Protein AF-A0A931WPI4-F1 (afdb_monomer_lite)

Radius of gyration: 21.35 Å; chains: 1; bounding box: 65×55×51 Å

Foldseek 3Di:
DDDDDDPPDDPVNVLVVLLVVLCVCLPPVQLLLLLVLLCLVLVLLVVLCVVVQNAAAEAEEQDLLCQLSPVSVLLLCCQQPVNVVCCCVRHVDPQAEDDDPAPLCVVVPDDDPPPDDHNYYYDYWHLPLQDDDPDPCSPQQSLLQNLLRLQLVCLQAPNALVPRDDLSVLLQLLLCCAWQVNNVNSVCSSHRGYDDQLRAHEYEYEAEAQVSVCSNVVSCVVVVQAEDDDSRGNYYAQYEYEQQCPNYDPVSVVVVVSVVPDPRNSYRGGNHSSLFLFFCLQSQKAKEFAVLLQVLCVVVCLVVPGGRTSIGIHGQFPVCNVLSSVLNVLSSVLSSCSSNVPPPCSVVSSVVSSVSSSVVCRRDWFAWDDCVRCVNRTDPPQQWDTWTQDSRRHIYTYGDNVSSNVSSCVSSVVD

Secondary structure (DSSP, 8-state):
----------HHHHHHHHHHHHHHHT-HHHHHHHHHHHHHHHHHHHHHHHTTTTPPEEEEE-SGGGHHHHHHHHHHHHH-HHHHHHHHHHH--S--EE--S-GGGGGG-----TTPPPSEEEEE--TT-----SSTTHHHHHHHHHHHHHHHHHHHHHS-GGG---HHHHHHHHHHHHTS--HHHHHHHHHPPPPPTT--EEEEEEESSSHHHHHHHHHHHHTTPPBSSSTT-SEEEEEEEGGGGTT--HHHHHHHHHTTSSSS--EEE-S--SSTTSHHHHHSSEEEEEHHHHHHHHHTTTTSSS----EEEEPPPTTTHHHHHHHHHHHHHHHHHHHTT--TTHHHHHHHHHHHHHHTTTTS--SSB-HHHHTTSS-TT--EEEEEE-TT-EEEEEE-HHHHHHHHHHHHTT-

pLDDT: mean 86.87, std 12.11, range [29.06, 97.75]

Sequence (415 aa):
MGHEFRNDISMEQVDREISEYLERDFSSENLGAYADACRKTAWKIVEMISDRGGEPVTVLLPSRGAVPFIIGAIKAIKEDPGINSFVKEAFGTDNLVELPPLACFDTFREQKAQGQKPLVRILILPFTADASFPDKKNREIVDGMRQFMTRVAVEMLFKPPNKRTGKEFRLYLDFLKEVEGRKGLADFYERFQPVKRGEPVLFIDTVVSGRASHTILSEFERLGVDLGYEPFNQMVPLLIVDDNGRRLKDIFRKYVDVYTHTDTESVIKMPKIISEDRGAALLGVCAVIYENLIVNAIENRVCGDVAPCFGTWHDVPRSESGVYSSLFNKFINLVGMKISGRVEGFEQERTNFLRELKSYDVLTPNANMTLSEVEEFFKVGMPFKSARETGSHIVQIRFTDEGAHKTVEKICRNV

Structure (mmCIF, N/CA/C/O backbone):
data_AF-A0A931WPI4-F1
#
_entry.id   AF-A0A931WPI4-F1
#
loop_
_atom_site.group_PDB
_atom_site.id
_atom_site.type_symbol
_atom_site.label_atom_id
_atom_site.label_alt_id
_atom_site.label_comp_id
_atom_site.label_asym_id
_atom_site.label_entity_id
_atom_site.label_seq_id
_atom_site.pdbx_PDB_ins_code
_atom_site.Cartn_x
_atom_site.Cartn_y
_atom_site.Cartn_z
_atom_site.occupancy
_atom_site.B_iso_or_equiv
_atom_site.auth_seq_id
_atom_site.auth_comp_id
_atom_site.auth_asym_id
_atom_site.auth_atom_id
_atom_site.pdbx_PDB_model_num
ATOM 1 N N . MET A 1 1 ? 38.351 -27.272 2.904 1.00 33.06 1 MET A N 1
ATOM 2 C CA . MET A 1 1 ? 37.904 -27.524 4.288 1.00 33.06 1 MET A CA 1
ATOM 3 C C . MET A 1 1 ? 36.495 -26.990 4.393 1.00 33.06 1 MET A C 1
ATOM 5 O O . MET A 1 1 ? 36.306 -25.788 4.261 1.00 33.06 1 MET A O 1
ATOM 9 N N . GLY A 1 2 ? 35.529 -27.906 4.419 1.00 31.11 2 GLY A N 1
ATOM 10 C CA . GLY A 1 2 ? 34.108 -27.597 4.348 1.00 31.11 2 GLY A CA 1
ATOM 11 C C . GLY A 1 2 ? 33.597 -27.014 5.657 1.00 31.11 2 GLY A C 1
ATOM 12 O O . GLY A 1 2 ? 33.923 -27.515 6.729 1.00 31.11 2 GLY A O 1
ATOM 13 N N . HIS A 1 3 ? 32.787 -25.969 5.543 1.00 29.06 3 HIS A N 1
ATOM 14 C CA . HIS A 1 3 ? 31.838 -25.600 6.579 1.00 29.06 3 HIS A CA 1
ATOM 15 C C . HIS A 1 3 ? 30.497 -26.237 6.216 1.00 29.06 3 HIS A C 1
ATOM 17 O O . HIS A 1 3 ? 29.719 -25.680 5.445 1.00 29.06 3 HIS A O 1
ATOM 23 N N . GLU A 1 4 ? 30.258 -27.430 6.753 1.00 33.34 4 GLU A N 1
ATOM 24 C CA . GLU A 1 4 ? 28.905 -27.922 6.988 1.00 33.34 4 GLU A CA 1
ATOM 25 C C . GLU A 1 4 ? 28.341 -27.157 8.187 1.00 33.34 4 GLU A C 1
ATOM 27 O O . GLU A 1 4 ? 28.776 -27.332 9.320 1.00 33.34 4 GLU A O 1
ATOM 32 N N . PHE A 1 5 ? 27.377 -26.284 7.922 1.00 37.00 5 PHE A N 1
ATOM 33 C CA . PHE A 1 5 ? 26.371 -25.891 8.898 1.00 37.00 5 PHE A CA 1
ATOM 34 C C . PHE A 1 5 ? 25.022 -26.186 8.252 1.00 37.00 5 PHE A C 1
ATOM 36 O O . PHE A 1 5 ? 24.498 -25.387 7.477 1.00 37.00 5 PHE A O 1
ATOM 43 N N . ARG A 1 6 ? 24.474 -27.366 8.535 1.00 36.75 6 ARG A N 1
ATOM 44 C CA . ARG A 1 6 ? 23.038 -27.612 8.422 1.00 36.75 6 ARG A CA 1
ATOM 45 C C . ARG A 1 6 ? 22.542 -27.899 9.828 1.00 36.75 6 ARG A C 1
ATOM 47 O O . ARG A 1 6 ? 22.894 -28.909 10.421 1.00 36.75 6 ARG A O 1
ATOM 54 N N . ASN A 1 7 ? 21.800 -26.939 10.368 1.00 44.44 7 ASN A N 1
ATOM 55 C CA . ASN A 1 7 ? 21.002 -27.137 11.564 1.00 44.44 7 ASN A CA 1
ATOM 56 C C . ASN A 1 7 ? 19.859 -28.088 11.191 1.00 44.44 7 ASN A C 1
ATOM 58 O O . ASN A 1 7 ? 18.949 -27.685 10.467 1.00 44.44 7 ASN A O 1
ATOM 62 N N . ASP A 1 8 ? 19.918 -29.325 11.676 1.00 44.12 8 ASP A N 1
ATOM 63 C CA . ASP A 1 8 ? 18.777 -30.239 11.708 1.00 44.12 8 ASP A CA 1
ATOM 64 C C . ASP A 1 8 ? 17.802 -29.751 12.790 1.00 44.12 8 ASP A C 1
ATOM 66 O O . ASP A 1 8 ? 17.827 -30.205 13.933 1.00 44.12 8 ASP A O 1
ATOM 70 N N . ILE A 1 9 ? 16.979 -28.756 12.452 1.00 53.94 9 ILE A N 1
ATOM 71 C CA . ILE A 1 9 ? 15.830 -28.372 13.279 1.00 53.94 9 ILE A CA 1
ATOM 72 C C . ILE A 1 9 ? 14.736 -29.404 13.006 1.00 53.94 9 ILE A C 1
ATOM 74 O O . ILE A 1 9 ? 14.373 -29.631 11.850 1.00 53.94 9 ILE A O 1
ATOM 78 N N . SER A 1 10 ? 14.226 -30.064 14.048 1.00 70.12 10 SER A N 1
ATOM 79 C CA . SER A 1 10 ? 13.160 -31.051 13.861 1.00 70.12 10 SER A CA 1
ATOM 80 C C . SER A 1 10 ? 11.851 -30.361 13.455 1.00 70.12 10 SER A C 1
ATOM 82 O O . SER A 1 10 ? 11.558 -29.251 13.898 1.00 70.12 10 SER A O 1
ATOM 84 N N . MET A 1 11 ? 11.026 -31.026 12.640 1.00 61.97 11 MET A N 1
ATOM 85 C CA . MET A 1 11 ? 9.695 -30.523 12.257 1.00 61.97 11 MET A CA 1
ATOM 86 C C . MET A 1 11 ? 8.838 -30.146 13.477 1.00 61.97 11 MET A C 1
ATOM 88 O O . MET A 1 11 ? 8.129 -29.148 13.445 1.00 61.97 11 MET A O 1
ATOM 92 N N . GLU A 1 12 ? 8.971 -30.879 14.586 1.00 67.44 12 GLU A N 1
ATOM 93 C CA . GLU A 1 12 ? 8.285 -30.577 15.850 1.00 67.44 12 GLU A CA 1
ATOM 94 C C . GLU A 1 12 ? 8.746 -29.261 16.499 1.00 67.44 12 GLU A C 1
ATOM 96 O O . GLU A 1 12 ? 7.947 -28.579 17.145 1.00 67.44 12 GLU A O 1
ATOM 101 N N . GLN A 1 13 ? 10.022 -28.891 16.346 1.00 60.59 13 GLN A N 1
ATOM 102 C CA . GLN A 1 13 ? 10.547 -27.611 16.829 1.00 60.59 13 GLN A CA 1
ATOM 103 C C . GLN A 1 13 ? 10.019 -26.452 15.982 1.00 60.59 13 GLN A C 1
ATOM 105 O O . GLN A 1 13 ? 9.533 -25.476 16.549 1.00 60.59 13 GLN A O 1
ATOM 110 N N . VAL A 1 14 ? 10.009 -26.596 14.652 1.00 60.69 14 VAL A N 1
ATOM 111 C CA . VAL A 1 14 ? 9.421 -25.602 13.733 1.00 60.69 14 VAL A CA 1
ATOM 112 C C . VAL A 1 14 ? 7.929 -25.409 14.024 1.00 60.69 14 VAL A C 1
ATOM 114 O O . VAL A 1 14 ? 7.453 -24.283 14.145 1.00 60.69 14 VAL A O 1
ATOM 117 N N . ASP A 1 15 ? 7.191 -26.503 14.224 1.00 68.12 15 ASP A N 1
ATOM 118 C CA . ASP A 1 15 ? 5.764 -26.463 14.546 1.00 68.12 15 ASP A CA 1
ATOM 119 C C . ASP A 1 15 ? 5.463 -25.765 15.875 1.00 68.12 15 ASP A C 1
ATOM 121 O O . ASP A 1 15 ? 4.451 -25.061 15.998 1.00 68.12 15 ASP A O 1
ATOM 125 N N . ARG A 1 16 ? 6.316 -25.972 16.884 1.00 72.50 16 ARG A N 1
ATOM 126 C CA . ARG A 1 16 ? 6.197 -25.311 18.185 1.00 72.50 16 ARG A CA 1
ATOM 127 C C . ARG A 1 16 ? 6.506 -23.822 18.070 1.00 72.50 16 ARG A C 1
ATOM 129 O O . ARG A 1 16 ? 5.710 -23.020 18.548 1.00 72.50 16 ARG A O 1
ATOM 136 N N . GLU A 1 17 ? 7.585 -23.459 17.382 1.00 66.81 17 GLU A N 1
ATOM 137 C CA . GLU A 1 17 ? 7.974 -22.064 17.155 1.00 66.81 17 GLU A CA 1
ATOM 138 C C . GLU A 1 17 ? 6.900 -21.287 16.384 1.00 66.81 17 GLU A C 1
ATOM 140 O O . GLU A 1 17 ? 6.561 -20.170 16.774 1.00 66.81 17 GLU A O 1
ATOM 145 N N . ILE A 1 18 ? 6.298 -21.887 15.350 1.00 69.50 18 ILE A N 1
ATOM 146 C CA . ILE A 1 18 ? 5.167 -21.292 14.620 1.00 69.50 18 ILE A CA 1
ATOM 147 C C . ILE A 1 18 ? 3.965 -21.097 15.551 1.00 69.50 18 ILE A C 1
ATOM 149 O O . ILE A 1 18 ? 3.315 -20.056 15.505 1.00 69.50 18 ILE A O 1
ATOM 153 N N . SER A 1 19 ? 3.668 -22.067 16.417 1.00 76.00 19 SER A N 1
ATOM 154 C CA . SER A 1 19 ? 2.508 -21.987 17.316 1.00 76.00 19 SER A CA 1
ATOM 155 C C . SER A 1 19 ? 2.692 -20.908 18.391 1.00 76.00 19 SER A C 1
ATOM 157 O O . SER A 1 19 ? 1.798 -20.094 18.605 1.00 76.00 19 SER A O 1
ATOM 159 N N . GLU A 1 20 ? 3.868 -20.845 19.018 1.00 80.75 20 GLU A N 1
ATOM 160 C CA . GLU A 1 20 ? 4.215 -19.802 19.993 1.00 80.75 20 GLU A CA 1
ATOM 161 C C . GLU A 1 20 ? 4.236 -18.409 19.350 1.00 80.75 20 GLU A C 1
ATOM 163 O O . GLU A 1 20 ? 3.762 -17.432 19.934 1.00 80.75 20 GLU A O 1
ATOM 168 N N . TYR A 1 21 ? 4.747 -18.321 18.121 1.00 81.44 21 TYR A N 1
ATOM 169 C CA . TYR A 1 21 ? 4.738 -17.104 17.321 1.00 81.44 21 TYR A CA 1
ATOM 170 C C . TYR A 1 21 ? 3.313 -16.600 17.048 1.00 81.44 21 TYR A C 1
ATOM 172 O O . TYR A 1 21 ? 3.022 -15.423 17.277 1.00 81.44 21 TYR A O 1
ATOM 180 N N . LEU A 1 22 ? 2.433 -17.481 16.567 1.00 85.31 22 LEU A N 1
ATOM 181 C CA . LEU A 1 22 ? 1.060 -17.140 16.207 1.00 85.31 22 LEU A CA 1
ATOM 182 C C . LEU A 1 22 ? 0.250 -16.683 17.423 1.00 85.31 22 LEU A C 1
ATOM 184 O O . LEU A 1 22 ? -0.416 -15.655 17.346 1.00 85.31 22 LEU A O 1
ATOM 188 N N . GLU A 1 23 ? 0.353 -17.383 18.552 1.00 88.06 23 GLU A N 1
ATOM 189 C CA . GLU A 1 23 ? -0.340 -16.989 19.787 1.00 88.06 23 GLU A CA 1
ATOM 190 C C . GLU A 1 23 ? 0.133 -15.626 20.311 1.00 88.06 23 GLU A C 1
ATOM 192 O O . GLU A 1 23 ? -0.671 -14.824 20.790 1.00 88.06 23 GLU A O 1
ATOM 197 N N . ARG A 1 24 ? 1.430 -15.320 20.180 1.00 89.50 24 ARG A N 1
ATOM 198 C CA . ARG A 1 24 ? 1.978 -14.019 20.578 1.00 89.50 24 ARG A CA 1
ATOM 199 C C . ARG A 1 24 ? 1.498 -12.892 19.667 1.00 89.50 24 ARG A C 1
ATOM 201 O O . ARG A 1 24 ? 1.037 -11.863 20.153 1.00 89.50 24 ARG A O 1
ATOM 208 N N . ASP A 1 25 ? 1.650 -13.046 18.354 1.00 88.62 25 ASP A N 1
ATOM 209 C CA . ASP A 1 25 ? 1.377 -11.964 17.404 1.00 88.62 25 ASP A CA 1
ATOM 210 C C . ASP A 1 25 ? -0.132 -11.741 17.208 1.00 88.62 25 ASP A C 1
ATOM 212 O O . ASP A 1 25 ? -0.559 -10.607 17.001 1.00 88.62 25 ASP A O 1
ATOM 216 N N . PHE A 1 26 ? -0.958 -12.780 17.341 1.00 92.31 26 PHE A N 1
ATOM 217 C CA . PHE A 1 26 ? -2.418 -12.671 17.304 1.00 92.31 26 PHE A CA 1
ATOM 218 C C . PHE A 1 26 ? -3.047 -12.620 18.698 1.00 92.31 26 PHE A C 1
ATOM 220 O O . PHE A 1 26 ? -4.232 -12.910 18.827 1.00 92.31 26 PHE A O 1
ATOM 227 N N . SER A 1 27 ? -2.310 -12.238 19.745 1.00 93.81 27 SER A N 1
ATOM 228 C CA . SER A 1 27 ? -2.879 -12.164 21.094 1.00 93.81 27 SER A CA 1
ATOM 229 C C . SER A 1 27 ? -4.121 -11.262 21.149 1.00 93.81 27 SER A C 1
ATOM 231 O O . SER A 1 27 ? -4.315 -10.355 20.329 1.00 93.81 27 SER A O 1
ATOM 233 N N . SER A 1 28 ? -4.977 -11.490 22.149 1.00 93.94 28 SER A N 1
ATOM 234 C CA . SER A 1 28 ? -6.163 -10.654 22.378 1.00 93.94 28 SER A CA 1
ATOM 235 C C . SER A 1 28 ? -5.791 -9.173 22.536 1.00 93.94 28 SER A C 1
ATOM 237 O O . SER A 1 28 ? -6.522 -8.312 22.036 1.00 93.94 28 SER A O 1
ATOM 239 N N . GLU A 1 29 ? -4.651 -8.873 23.179 1.00 94.62 29 GLU A N 1
ATOM 240 C CA . GLU A 1 29 ? -4.154 -7.500 23.313 1.00 94.62 29 GLU A CA 1
ATOM 241 C C . GLU A 1 29 ? -3.696 -6.926 21.974 1.00 94.62 29 GLU A C 1
ATOM 243 O O . GLU A 1 29 ? -4.056 -5.796 21.648 1.00 94.62 29 GLU A O 1
ATOM 248 N N . ASN A 1 30 ? -2.938 -7.683 21.173 1.00 95.00 30 ASN A N 1
ATOM 249 C CA . ASN A 1 30 ? -2.419 -7.155 19.916 1.00 95.00 30 ASN A CA 1
ATOM 250 C C . ASN A 1 30 ? -3.528 -6.950 18.870 1.00 95.00 30 ASN A C 1
ATOM 252 O O . ASN A 1 30 ? -3.540 -5.932 18.181 1.00 95.00 30 ASN A O 1
ATOM 256 N N . LEU A 1 31 ? -4.518 -7.850 18.807 1.00 95.38 31 LEU A N 1
ATOM 257 C CA . LEU A 1 31 ? -5.732 -7.642 18.005 1.00 95.38 31 LEU A CA 1
ATOM 258 C C . LEU A 1 31 ? -6.561 -6.449 18.511 1.00 95.38 31 LEU A C 1
ATOM 260 O O . LEU A 1 31 ? -7.164 -5.741 17.705 1.00 95.38 31 LEU A O 1
ATOM 264 N N . GLY A 1 32 ? -6.562 -6.193 19.824 1.00 96.31 32 GLY A N 1
ATOM 265 C CA . GLY A 1 32 ? -7.134 -4.978 20.408 1.00 96.31 32 GLY A CA 1
ATOM 266 C C . GLY A 1 32 ? -6.420 -3.712 19.927 1.00 96.31 32 GLY A C 1
ATOM 267 O O . GLY A 1 32 ? -7.066 -2.814 19.397 1.00 96.31 32 GLY A O 1
ATOM 268 N N . ALA A 1 33 ? -5.087 -3.680 20.002 1.00 96.38 33 ALA A N 1
ATOM 269 C CA . ALA A 1 33 ? -4.287 -2.558 19.508 1.00 96.38 33 ALA A CA 1
ATOM 270 C C . ALA A 1 33 ? -4.459 -2.334 17.994 1.00 96.38 33 ALA A C 1
ATOM 272 O O . ALA A 1 33 ? -4.500 -1.195 17.530 1.00 96.38 33 ALA A O 1
ATOM 273 N N . TYR A 1 34 ? -4.606 -3.414 17.219 1.00 96.50 34 TYR A N 1
ATOM 274 C CA . TYR A 1 34 ? -4.907 -3.346 15.788 1.00 96.50 34 TYR A CA 1
ATOM 275 C C . TYR A 1 34 ? -6.276 -2.702 15.525 1.00 96.50 34 TYR A C 1
ATOM 277 O O . TYR A 1 34 ? -6.397 -1.827 14.666 1.00 96.50 34 TYR A O 1
ATOM 285 N N . ALA A 1 35 ? -7.305 -3.095 16.281 1.00 96.81 35 ALA A N 1
ATOM 286 C CA . ALA A 1 35 ? -8.634 -2.493 16.207 1.00 96.81 35 ALA A CA 1
ATOM 287 C C . ALA A 1 35 ? -8.627 -1.010 16.607 1.00 96.81 35 ALA A C 1
ATOM 289 O O . ALA A 1 35 ? -9.249 -0.195 15.926 1.00 96.81 35 ALA A O 1
ATOM 290 N N . ASP A 1 36 ? -7.880 -0.640 17.646 1.00 96.50 36 ASP A N 1
ATOM 291 C CA . ASP A 1 36 ? -7.727 0.758 18.058 1.00 96.50 36 ASP A CA 1
ATOM 292 C C . ASP A 1 36 ? -7.041 1.598 16.979 1.00 96.50 36 ASP A C 1
ATOM 294 O O . ASP A 1 36 ? -7.493 2.701 16.677 1.00 96.50 36 ASP A O 1
ATOM 298 N N . ALA A 1 37 ? -6.009 1.069 16.321 1.00 96.75 37 ALA A N 1
ATOM 299 C CA . ALA A 1 37 ? -5.386 1.740 15.184 1.00 96.75 37 ALA A CA 1
ATOM 300 C C . ALA A 1 37 ? -6.359 1.939 14.010 1.00 96.75 37 ALA A C 1
ATOM 302 O O . ALA A 1 37 ? -6.355 2.995 13.373 1.00 96.75 37 ALA A O 1
ATOM 303 N N . CYS A 1 38 ? -7.240 0.967 13.755 1.00 97.19 38 CYS A N 1
ATOM 304 C CA . CYS A 1 38 ? -8.310 1.105 12.768 1.00 97.19 38 CYS A CA 1
ATOM 305 C C . CYS A 1 38 ? -9.311 2.205 13.161 1.00 97.19 38 CYS A C 1
ATOM 307 O O . CYS A 1 38 ? -9.677 3.016 12.312 1.00 97.19 38 CYS A O 1
ATOM 309 N N . ARG A 1 39 ? -9.714 2.290 14.440 1.00 96.44 39 ARG A N 1
ATOM 310 C CA . ARG A 1 39 ? -10.583 3.369 14.950 1.00 96.44 39 ARG A CA 1
ATOM 311 C C . ARG A 1 39 ? -9.933 4.744 14.828 1.00 96.44 39 ARG A C 1
ATOM 313 O O . ARG A 1 39 ? -10.582 5.677 14.374 1.00 96.44 39 ARG A O 1
ATOM 320 N N . LYS A 1 40 ? -8.655 4.877 15.189 1.00 95.81 40 LYS A N 1
ATOM 321 C CA . LYS A 1 40 ? -7.906 6.138 15.046 1.00 95.81 40 LYS A CA 1
ATOM 322 C C . LYS A 1 40 ? -7.789 6.564 13.587 1.00 95.81 40 LYS A C 1
ATOM 324 O O . LYS A 1 40 ? -8.019 7.720 13.253 1.00 95.81 40 LYS A O 1
ATOM 329 N N . THR A 1 41 ? -7.528 5.605 12.700 1.00 95.62 41 THR A N 1
ATOM 330 C CA . THR A 1 41 ? -7.529 5.840 11.250 1.00 95.62 41 THR A CA 1
ATOM 331 C C . THR A 1 41 ? -8.904 6.303 10.758 1.00 95.62 41 THR A C 1
ATOM 333 O O . THR A 1 41 ? -8.992 7.244 9.973 1.00 95.62 41 THR A O 1
ATOM 336 N N . ALA A 1 42 ? -9.985 5.683 11.242 1.00 94.69 42 ALA A N 1
ATOM 337 C CA . ALA A 1 42 ? -11.353 6.093 10.936 1.00 94.69 42 ALA A CA 1
ATOM 338 C C . ALA A 1 42 ? -11.655 7.518 11.414 1.00 94.69 42 ALA A C 1
ATOM 340 O O . ALA A 1 42 ? -12.157 8.318 10.628 1.00 94.69 42 ALA A O 1
ATOM 341 N N . TRP A 1 43 ? -11.301 7.855 12.657 1.00 93.56 43 TRP A N 1
ATOM 342 C CA . TRP A 1 43 ? -11.454 9.211 13.182 1.00 93.56 43 TRP A CA 1
ATOM 343 C C . TRP A 1 43 ? -10.678 10.227 12.361 1.00 93.56 43 TRP A C 1
ATOM 345 O O . TRP A 1 43 ? -11.261 11.228 11.967 1.00 93.56 43 TRP A O 1
ATOM 355 N N . LYS A 1 44 ? -9.431 9.933 11.981 1.00 92.75 44 LYS A N 1
ATOM 356 C CA . LYS A 1 44 ? -8.647 10.841 11.139 1.00 92.75 44 LYS A CA 1
ATOM 357 C C . LYS A 1 44 ? -9.320 11.124 9.794 1.00 92.75 44 LYS A C 1
ATOM 359 O O . LYS A 1 44 ? -9.332 12.261 9.330 1.00 92.75 44 LYS A O 1
ATOM 364 N N . ILE A 1 45 ? -9.901 10.101 9.165 1.00 92.62 45 ILE A N 1
ATOM 365 C CA . ILE A 1 45 ? -10.677 10.264 7.928 1.00 92.62 45 ILE A CA 1
ATOM 366 C C . ILE A 1 45 ? -11.903 11.153 8.179 1.00 92.62 45 ILE A C 1
ATOM 368 O O . ILE A 1 45 ? -12.154 12.078 7.411 1.00 92.62 45 ILE A O 1
ATOM 372 N N . VAL A 1 46 ? -12.649 10.885 9.252 1.00 91.25 46 VAL A N 1
ATOM 373 C CA . VAL A 1 46 ? -13.864 11.621 9.631 1.00 91.25 46 VAL A CA 1
ATOM 374 C C . VAL A 1 46 ? -13.571 13.088 9.957 1.00 91.25 46 VAL A C 1
ATOM 376 O O . VAL A 1 46 ? -14.276 13.964 9.461 1.00 91.25 46 VAL A O 1
ATOM 379 N N . GLU A 1 47 ? -12.512 13.364 10.717 1.00 90.12 47 GLU A N 1
ATOM 380 C CA . GLU A 1 47 ? -12.008 14.709 11.015 1.00 90.12 47 GLU A CA 1
ATOM 381 C C . GLU A 1 47 ? -11.710 15.467 9.722 1.00 90.12 47 GLU A C 1
ATOM 383 O O . GLU A 1 47 ? -12.255 16.541 9.497 1.00 90.12 47 GLU A O 1
ATOM 388 N N . MET A 1 48 ? -10.947 14.864 8.805 1.00 89.25 48 MET A N 1
ATOM 389 C CA . MET A 1 48 ? -10.610 15.505 7.533 1.00 89.25 48 MET A CA 1
ATOM 390 C C . MET A 1 48 ? -11.829 15.774 6.640 1.00 89.25 48 MET A C 1
ATOM 392 O O . MET A 1 48 ? -11.815 16.732 5.866 1.00 89.25 48 MET A O 1
ATOM 396 N N . ILE A 1 49 ? -12.875 14.943 6.702 1.00 88.81 49 ILE A N 1
ATOM 397 C CA . ILE A 1 49 ? -14.145 15.209 6.003 1.00 88.81 49 ILE A CA 1
ATOM 398 C C . ILE A 1 49 ? -14.873 16.381 6.684 1.00 88.81 49 ILE A C 1
ATOM 400 O O . ILE A 1 49 ? -15.361 17.286 6.002 1.00 88.81 49 ILE A O 1
ATOM 404 N N . SER A 1 50 ? -14.927 16.383 8.020 1.00 88.62 50 SER A N 1
ATOM 405 C CA . SER A 1 50 ? -15.584 17.416 8.830 1.00 88.62 50 SER A CA 1
ATOM 406 C C . SER A 1 50 ? -14.944 18.793 8.643 1.00 88.62 50 SER A C 1
ATOM 408 O O . SER A 1 50 ? -15.646 19.755 8.331 1.00 88.62 50 SER A O 1
ATOM 410 N N . ASP A 1 51 ? -13.615 18.882 8.723 1.00 86.88 51 ASP A N 1
ATOM 411 C CA . ASP A 1 51 ? -12.837 20.116 8.529 1.00 86.88 51 ASP A CA 1
ATOM 412 C C . ASP A 1 51 ? -13.043 20.729 7.137 1.00 86.88 51 ASP A C 1
ATOM 414 O O . ASP A 1 51 ? -12.810 21.917 6.909 1.00 86.88 51 ASP A O 1
ATOM 418 N N . ARG A 1 52 ? -13.520 19.915 6.192 1.00 84.19 52 ARG A N 1
ATOM 419 C CA . ARG A 1 52 ? -13.821 20.306 4.815 1.00 84.19 52 ARG A CA 1
ATOM 420 C C . ARG A 1 52 ? -15.309 20.516 4.554 1.00 84.19 52 ARG A C 1
ATOM 422 O O . ARG A 1 52 ? -15.709 20.610 3.395 1.00 84.19 52 ARG A O 1
ATOM 429 N N . GLY A 1 53 ? -16.131 20.571 5.599 1.00 85.25 53 GLY A N 1
ATOM 430 C CA . GLY A 1 53 ? -17.572 20.785 5.482 1.00 85.25 53 GLY A CA 1
ATOM 431 C C . GLY A 1 53 ? -18.300 19.654 4.752 1.00 85.25 53 GLY A C 1
ATOM 432 O O . GLY A 1 53 ? -19.274 19.918 4.052 1.00 85.25 53 GLY A O 1
ATOM 433 N N . GLY A 1 54 ? -17.820 18.410 4.867 1.00 82.62 54 GLY A N 1
ATOM 434 C CA . GLY A 1 54 ? -18.435 17.245 4.224 1.00 82.62 54 GLY A CA 1
ATOM 435 C C . GLY A 1 54 ? -17.936 16.947 2.806 1.00 82.62 54 GLY A C 1
ATOM 436 O O . GLY A 1 54 ? -18.524 16.114 2.117 1.00 82.62 54 GLY A O 1
ATOM 437 N N . GLU A 1 55 ? -16.872 17.605 2.334 1.00 84.00 55 GLU A N 1
ATOM 438 C CA . GLU A 1 55 ? -16.301 17.328 1.010 1.00 84.00 55 GLU A CA 1
ATOM 439 C C . GLU A 1 55 ? -15.411 16.062 0.989 1.00 84.00 55 GLU A C 1
ATOM 441 O O . GLU A 1 55 ? -14.746 15.746 1.978 1.00 84.00 55 GLU A O 1
ATOM 446 N N . PRO A 1 56 ? -15.311 15.351 -0.157 1.00 86.00 56 PRO A N 1
ATOM 447 C CA . PRO A 1 56 ? -14.606 14.072 -0.230 1.00 86.00 56 PRO A CA 1
ATOM 448 C C . PRO A 1 56 ? -13.096 14.143 0.014 1.00 86.00 56 PRO A C 1
ATOM 450 O O . PRO A 1 56 ? -12.385 14.892 -0.666 1.00 86.00 56 PRO A O 1
ATOM 453 N N . VAL A 1 57 ? -12.570 13.281 0.881 1.00 90.19 57 VAL A N 1
ATOM 454 C CA . VAL A 1 57 ? -11.134 13.076 1.140 1.00 90.19 57 VAL A CA 1
ATOM 455 C C . VAL A 1 57 ? -10.544 12.062 0.164 1.00 90.19 57 VAL A C 1
ATOM 457 O O . VAL A 1 57 ? -11.176 11.069 -0.185 1.00 90.19 57 VAL A O 1
ATOM 460 N N . THR A 1 58 ? -9.319 12.308 -0.299 1.00 93.75 58 THR A N 1
ATOM 461 C CA . THR A 1 58 ? -8.562 11.323 -1.083 1.00 93.75 58 THR A CA 1
ATOM 462 C C . THR A 1 58 ? -7.530 10.667 -0.186 1.00 93.75 58 THR A C 1
ATOM 464 O O . THR A 1 58 ? -6.760 11.366 0.465 1.00 93.75 58 THR A O 1
ATOM 467 N N . VAL A 1 59 ? -7.503 9.339 -0.176 1.00 95.44 59 VAL A N 1
ATOM 468 C CA . VAL A 1 59 ? -6.560 8.524 0.587 1.00 95.44 59 VAL A CA 1
ATOM 469 C C . VAL A 1 59 ? -5.564 7.895 -0.379 1.00 95.44 59 VAL A C 1
ATOM 471 O O . VAL A 1 59 ? -5.964 7.179 -1.297 1.00 95.44 59 VAL A O 1
ATOM 474 N N . LEU A 1 60 ? -4.274 8.147 -0.174 1.00 96.50 60 LEU A N 1
ATOM 475 C CA . LEU A 1 60 ? -3.183 7.487 -0.881 1.00 96.50 60 LEU A CA 1
ATOM 476 C C . LEU A 1 60 ? -2.633 6.345 -0.022 1.00 96.50 60 LEU A C 1
ATOM 478 O O . LEU A 1 60 ? -2.174 6.571 1.096 1.00 96.50 60 LEU A O 1
ATOM 482 N N . LEU A 1 61 ? -2.646 5.135 -0.578 1.00 95.25 61 LEU A N 1
ATOM 483 C CA . LEU A 1 61 ? -2.097 3.925 0.030 1.00 95.25 61 LEU A CA 1
ATOM 484 C C . LEU A 1 61 ? -0.844 3.494 -0.751 1.00 95.25 61 LEU A C 1
ATOM 486 O O . LEU A 1 61 ? -0.966 2.944 -1.854 1.00 95.25 61 LEU A O 1
ATOM 490 N N . PRO A 1 62 ? 0.361 3.768 -0.224 1.00 92.69 62 PRO A N 1
ATOM 491 C CA . PRO A 1 62 ? 1.620 3.439 -0.873 1.00 92.69 62 PRO A CA 1
ATOM 492 C C . PRO A 1 62 ? 2.047 1.985 -0.644 1.00 92.69 62 PRO A C 1
ATOM 494 O O . PRO A 1 62 ? 2.855 1.450 -1.407 1.00 92.69 62 PRO A O 1
ATOM 497 N N . SER A 1 63 ? 1.522 1.357 0.409 1.00 90.25 63 SER A N 1
ATOM 498 C CA . SER A 1 63 ? 1.864 0.009 0.829 1.00 90.25 63 SER A CA 1
ATOM 499 C C . SER A 1 63 ? 0.632 -0.872 0.957 1.00 90.25 63 SER A C 1
ATOM 501 O O . SER A 1 63 ? -0.449 -0.451 1.369 1.00 90.25 63 SER A O 1
ATOM 503 N N . ARG A 1 64 ? 0.820 -2.151 0.640 1.00 89.00 64 ARG A N 1
ATOM 504 C CA . ARG A 1 64 ? -0.171 -3.198 0.904 1.00 89.00 64 ARG A CA 1
ATOM 505 C C . ARG A 1 64 ? -0.452 -3.390 2.398 1.00 89.00 64 ARG A C 1
ATOM 507 O O . ARG A 1 64 ? -1.562 -3.764 2.748 1.00 89.00 64 ARG A O 1
ATOM 514 N N . GLY A 1 65 ? 0.516 -3.101 3.273 1.00 91.25 65 GLY A N 1
ATOM 515 C CA . GLY A 1 65 ? 0.350 -3.188 4.726 1.00 91.25 65 GLY A CA 1
ATOM 516 C C . GLY A 1 65 ? -0.721 -2.243 5.267 1.00 91.25 65 GLY A C 1
ATOM 517 O O . GLY A 1 65 ? -1.376 -2.551 6.259 1.00 91.25 65 GLY A O 1
ATOM 518 N N . ALA A 1 66 ? -0.979 -1.129 4.575 1.00 93.19 66 ALA A N 1
ATOM 519 C CA . ALA A 1 66 ? -2.055 -0.206 4.915 1.00 93.19 66 ALA A CA 1
ATOM 520 C C . ALA A 1 66 ? -3.457 -0.722 4.522 1.00 93.19 66 ALA A C 1
ATOM 522 O O . ALA A 1 66 ? -4.455 -0.221 5.045 1.00 93.19 66 ALA A O 1
ATOM 523 N N . VAL A 1 67 ? -3.566 -1.730 3.641 1.00 93.12 67 VAL A N 1
ATOM 524 C CA . VAL A 1 67 ? -4.856 -2.246 3.137 1.00 93.12 67 VAL A CA 1
ATOM 525 C C . VAL A 1 67 ? -5.760 -2.770 4.263 1.00 93.12 67 VAL A C 1
ATOM 527 O O . VAL A 1 67 ? -6.919 -2.352 4.334 1.00 93.12 67 VAL A O 1
ATOM 530 N N . PRO A 1 68 ? -5.286 -3.608 5.203 1.00 93.94 68 PRO A N 1
ATOM 531 C CA . PRO A 1 68 ? -6.148 -4.069 6.285 1.00 93.94 68 PRO A CA 1
ATOM 532 C C . PRO A 1 68 ? -6.540 -2.945 7.256 1.00 93.94 68 PRO A C 1
ATOM 534 O O . PRO A 1 68 ? -7.625 -2.998 7.826 1.00 93.94 68 PRO A O 1
ATOM 537 N N . PHE A 1 69 ? -5.709 -1.907 7.425 1.00 95.44 69 PHE A N 1
ATOM 538 C CA . PHE A 1 69 ? -6.051 -0.755 8.269 1.00 95.44 69 PHE A CA 1
ATOM 539 C C . PHE A 1 69 ? -7.121 0.130 7.643 1.00 95.44 69 PHE A C 1
ATOM 541 O O . PHE A 1 69 ? -8.037 0.539 8.349 1.00 95.44 69 PHE A O 1
ATOM 548 N N . ILE A 1 70 ? -7.064 0.393 6.331 1.00 94.06 70 ILE A N 1
ATOM 549 C CA . ILE A 1 70 ? -8.131 1.156 5.671 1.00 94.06 70 ILE A CA 1
ATOM 550 C C . ILE A 1 70 ? -9.444 0.366 5.667 1.00 94.06 70 ILE A C 1
ATOM 552 O O . ILE A 1 70 ? -10.498 0.931 5.933 1.00 94.06 70 ILE A O 1
ATOM 556 N N . ILE A 1 71 ? -9.392 -0.953 5.454 1.00 92.81 71 ILE A N 1
ATOM 557 C CA . ILE A 1 71 ? -10.573 -1.819 5.532 1.00 92.81 71 ILE A CA 1
ATOM 558 C C . ILE A 1 71 ? -11.138 -1.827 6.957 1.00 92.81 71 ILE A C 1
ATOM 560 O O . ILE A 1 71 ? -12.341 -1.638 7.148 1.00 92.81 71 ILE A O 1
ATOM 564 N N . GLY A 1 72 ? -10.276 -1.978 7.962 1.00 94.56 72 GLY A N 1
ATOM 565 C CA . GLY A 1 72 ? -10.659 -1.893 9.366 1.00 94.56 72 GLY A CA 1
ATOM 566 C C . GLY A 1 72 ? -11.233 -0.525 9.738 1.00 94.56 72 GLY A C 1
ATOM 567 O O . GLY A 1 72 ? -12.210 -0.467 10.475 1.00 94.56 72 GLY A O 1
ATOM 568 N N . ALA A 1 73 ? -10.698 0.571 9.198 1.00 94.94 73 ALA A N 1
ATOM 569 C CA . ALA A 1 73 ? -11.217 1.919 9.416 1.00 94.94 73 ALA A CA 1
ATOM 570 C C . ALA A 1 73 ? -12.621 2.091 8.820 1.00 94.94 73 ALA A C 1
ATOM 572 O O . ALA A 1 73 ? -13.524 2.584 9.489 1.00 94.94 73 ALA A O 1
ATOM 573 N N . ILE A 1 74 ? -12.847 1.613 7.595 1.00 91.62 74 ILE A N 1
ATOM 574 C CA . ILE A 1 74 ? -14.179 1.612 6.972 1.00 91.62 74 ILE A CA 1
ATOM 575 C C . ILE A 1 74 ? -15.159 0.793 7.815 1.00 91.62 74 ILE A C 1
ATOM 577 O O . ILE A 1 74 ? -16.287 1.224 8.052 1.00 91.62 74 ILE A O 1
ATOM 581 N N . LYS A 1 75 ? -14.721 -0.371 8.307 1.00 91.88 75 LYS A N 1
ATOM 582 C CA . LYS A 1 75 ? -15.510 -1.201 9.218 1.00 91.88 75 LYS A CA 1
ATOM 583 C C . LYS A 1 75 ? -15.804 -0.471 10.532 1.00 91.88 75 LYS A C 1
ATOM 585 O O . LYS A 1 75 ? -16.942 -0.505 10.981 1.00 91.88 75 LYS A O 1
ATOM 590 N N . ALA A 1 76 ? -14.840 0.252 11.101 1.00 94.12 76 ALA A N 1
ATOM 591 C CA . ALA A 1 76 ? -15.034 1.069 12.297 1.00 94.12 76 ALA A CA 1
ATOM 592 C C . ALA A 1 76 ? -16.057 2.186 12.083 1.00 94.12 76 ALA A C 1
ATOM 594 O O . ALA A 1 76 ? -16.949 2.339 12.906 1.00 94.12 76 ALA A O 1
ATOM 595 N N . ILE A 1 77 ? -16.031 2.888 10.949 1.00 91.31 77 ILE A N 1
ATOM 596 C CA . ILE A 1 77 ? -17.056 3.896 10.639 1.00 91.31 77 ILE A CA 1
ATOM 597 C C . ILE A 1 77 ? -18.469 3.282 10.606 1.00 91.31 77 ILE A C 1
ATOM 599 O O . ILE A 1 77 ? -19.447 3.923 10.995 1.00 91.31 77 ILE A O 1
ATOM 603 N N . LYS A 1 78 ? -18.596 2.032 10.149 1.00 88.38 78 LYS A N 1
ATOM 604 C CA . LYS A 1 78 ? -19.888 1.340 10.043 1.00 88.38 78 LYS A CA 1
ATOM 605 C C . LYS A 1 78 ? -20.350 0.689 11.347 1.00 88.38 78 LYS A C 1
ATOM 607 O O . LYS A 1 78 ? -21.550 0.634 11.597 1.00 88.38 78 LYS A O 1
ATOM 612 N N . GLU A 1 79 ? -19.426 0.160 12.142 1.00 90.94 79 GLU A N 1
ATOM 613 C CA . GLU A 1 79 ? -19.735 -0.771 13.235 1.00 90.94 79 GLU A CA 1
ATOM 614 C C . GLU A 1 79 ? -19.357 -0.259 14.627 1.00 90.94 79 GLU A C 1
ATOM 616 O O . GLU A 1 79 ? -19.893 -0.774 15.608 1.00 90.94 79 GLU A O 1
ATOM 621 N N . ASP A 1 80 ? -18.465 0.729 14.740 1.00 93.94 80 ASP A N 1
ATOM 622 C CA . ASP A 1 80 ? -18.185 1.383 16.019 1.00 93.94 80 ASP A CA 1
ATOM 623 C C . ASP A 1 80 ? -19.353 2.328 16.361 1.00 93.94 80 ASP A C 1
ATOM 625 O O . ASP A 1 80 ? -19.624 3.255 15.591 1.00 93.94 80 ASP A O 1
ATOM 629 N N . PRO A 1 81 ? -20.069 2.131 17.487 1.00 90.12 81 PRO A N 1
ATOM 630 C CA . PRO A 1 81 ? -21.256 2.925 17.801 1.00 90.12 81 PRO A CA 1
ATOM 631 C C . PRO A 1 81 ? -20.986 4.429 17.906 1.00 90.12 81 PRO A C 1
ATOM 633 O O . PRO A 1 81 ? -21.857 5.226 17.550 1.00 90.12 81 PRO A O 1
ATOM 636 N N . GLY A 1 82 ? -19.798 4.823 18.380 1.00 91.31 82 GLY A N 1
ATOM 637 C CA . GLY A 1 82 ? -19.425 6.226 18.544 1.00 91.31 82 GLY A CA 1
ATOM 638 C C . GLY A 1 82 ? -19.167 6.898 17.200 1.00 91.31 82 GLY A C 1
ATOM 639 O O . GLY A 1 82 ? -19.766 7.931 16.900 1.00 91.31 82 GLY A O 1
ATOM 640 N N . ILE A 1 83 ? -18.337 6.271 16.361 1.00 91.75 83 ILE A N 1
ATOM 641 C CA . ILE A 1 83 ? -18.004 6.800 15.029 1.00 91.75 83 ILE A CA 1
ATOM 642 C C . ILE A 1 83 ? -19.238 6.784 14.125 1.00 91.75 83 ILE A C 1
ATOM 644 O O . ILE A 1 83 ? -19.529 7.772 13.451 1.00 91.75 83 ILE A O 1
ATOM 648 N N . ASN A 1 84 ? -19.994 5.681 14.126 1.00 89.81 84 ASN A N 1
ATOM 649 C CA . ASN A 1 84 ? -21.155 5.523 13.256 1.00 89.81 84 ASN A CA 1
ATOM 650 C C . ASN A 1 84 ? -22.240 6.563 13.537 1.00 89.81 84 ASN A C 1
ATOM 652 O O . ASN A 1 84 ? -22.785 7.149 12.600 1.00 89.81 84 ASN A O 1
ATOM 656 N N . SER A 1 85 ? -22.535 6.804 14.818 1.00 89.31 85 SER A N 1
ATOM 657 C CA . SER A 1 85 ? -23.532 7.800 15.220 1.00 89.31 85 SER A CA 1
ATOM 658 C C . SER A 1 85 ? -23.108 9.200 14.782 1.00 89.31 85 SER A C 1
ATOM 660 O O . SER A 1 85 ? -23.900 9.896 14.150 1.00 89.31 85 SER A O 1
ATOM 662 N N . PHE A 1 86 ? -21.841 9.569 15.016 1.00 90.38 86 PHE A N 1
ATOM 663 C CA . PHE A 1 86 ? -21.296 10.856 14.582 1.00 90.38 86 PHE A CA 1
ATOM 664 C C . PHE A 1 86 ? -21.387 11.035 13.063 1.00 90.38 86 PHE A C 1
ATOM 666 O O . PHE A 1 86 ? -21.872 12.054 12.588 1.00 90.38 86 PHE A O 1
ATOM 673 N N . VAL A 1 87 ? -20.960 10.038 12.285 1.00 87.44 87 VAL A N 1
ATOM 674 C CA . VAL A 1 87 ? -20.954 10.113 10.816 1.00 87.44 87 VAL A CA 1
ATOM 675 C C . VAL A 1 87 ? -22.364 10.258 10.244 1.00 87.44 87 VAL A C 1
ATOM 677 O O . VAL A 1 87 ? -22.577 11.065 9.337 1.00 87.44 87 VAL A O 1
ATOM 680 N N . LYS A 1 88 ? -23.340 9.522 10.785 1.00 85.88 88 LYS A N 1
ATOM 681 C CA . LYS A 1 88 ? -24.745 9.637 10.368 1.00 85.88 88 LYS A CA 1
ATOM 682 C C . LYS A 1 88 ? -25.330 11.004 10.695 1.00 85.88 88 LYS A C 1
ATOM 684 O O . LYS A 1 88 ? -26.031 11.567 9.859 1.00 85.88 88 LYS A O 1
ATOM 689 N N . GLU A 1 89 ? -25.030 11.535 11.877 1.00 87.62 89 GLU A N 1
ATOM 690 C CA . GLU A 1 89 ? -25.485 12.859 12.303 1.00 87.62 89 GLU A CA 1
ATOM 691 C C . GLU A 1 89 ? -24.831 13.981 11.482 1.00 87.62 89 GLU A C 1
ATOM 693 O O . GLU A 1 89 ? -25.526 14.870 10.994 1.00 87.62 89 GLU A O 1
ATOM 698 N N . ALA A 1 90 ? -23.514 13.917 11.280 1.00 86.00 90 ALA A N 1
ATOM 699 C CA . ALA A 1 90 ? -22.740 14.970 10.630 1.00 86.00 90 ALA A CA 1
ATOM 700 C C . ALA A 1 90 ? -22.906 14.999 9.103 1.00 86.00 90 ALA A C 1
ATOM 702 O O . ALA A 1 90 ? -22.919 16.076 8.508 1.00 86.00 90 ALA A O 1
ATOM 703 N N . PHE A 1 91 ? -23.019 13.833 8.455 1.00 84.56 91 PHE A N 1
ATOM 704 C CA . PHE A 1 91 ? -22.953 13.738 6.991 1.00 84.56 91 PHE A CA 1
ATOM 705 C C . PHE A 1 91 ? -24.211 13.160 6.336 1.00 84.56 91 PHE A C 1
ATOM 707 O O . PHE A 1 91 ? -24.344 13.248 5.115 1.00 84.56 91 PHE A O 1
ATOM 714 N N . GLY A 1 92 ? -25.133 12.567 7.105 1.00 79.19 92 GLY A N 1
ATOM 715 C CA . GLY A 1 92 ? -26.417 12.077 6.591 1.00 79.19 92 GLY A CA 1
ATOM 716 C C . GLY A 1 92 ? -26.307 11.029 5.475 1.00 79.19 92 GLY A C 1
ATOM 717 O O . GLY A 1 92 ? -27.201 10.938 4.634 1.00 79.19 92 GLY A O 1
ATOM 718 N N . THR A 1 93 ? -25.209 10.266 5.420 1.00 71.94 93 THR A N 1
ATOM 719 C CA . THR A 1 93 ? -24.960 9.260 4.378 1.00 71.94 93 THR A CA 1
ATOM 720 C C . THR A 1 93 ? -24.404 7.965 4.957 1.00 71.94 93 THR A C 1
ATOM 722 O O . THR A 1 93 ? -23.547 7.983 5.840 1.00 71.94 93 THR A O 1
ATOM 725 N N . ASP A 1 94 ? -24.858 6.843 4.400 1.00 67.69 94 ASP A N 1
ATOM 726 C CA . ASP A 1 94 ? -24.279 5.516 4.632 1.00 67.69 94 ASP A CA 1
ATOM 727 C C . ASP A 1 94 ? -23.204 5.172 3.574 1.00 67.69 94 ASP A C 1
ATOM 729 O O . ASP A 1 94 ? -22.352 4.308 3.787 1.00 67.69 94 ASP A O 1
ATOM 733 N N . ASN A 1 95 ? -23.184 5.891 2.440 1.00 64.19 95 ASN A N 1
ATOM 734 C CA . ASN A 1 95 ? -22.272 5.643 1.325 1.00 64.19 95 ASN A CA 1
ATOM 735 C C . ASN A 1 95 ? -20.997 6.492 1.437 1.00 64.19 95 ASN A C 1
ATOM 737 O O . ASN A 1 95 ? -20.912 7.615 0.932 1.00 64.19 95 ASN A O 1
ATOM 741 N N . LEU A 1 96 ? -19.995 5.936 2.111 1.00 70.75 96 LEU A N 1
ATOM 742 C CA . LEU A 1 96 ? -18.792 6.671 2.496 1.00 70.75 96 LEU A CA 1
ATOM 743 C C . LEU A 1 96 ? -17.639 6.586 1.493 1.00 70.75 96 LEU A C 1
ATOM 745 O O . LEU A 1 96 ? -16.840 7.515 1.450 1.00 70.75 96 LEU A O 1
ATOM 749 N N . VAL A 1 97 ? -17.501 5.518 0.698 1.00 76.56 97 VAL A N 1
ATOM 750 C CA . VAL A 1 97 ? -16.199 5.203 0.074 1.00 76.56 97 VAL A CA 1
ATOM 751 C C . VAL A 1 97 ? -16.295 4.768 -1.389 1.00 76.56 97 VAL A C 1
ATOM 753 O O . VAL A 1 97 ? -17.029 3.854 -1.749 1.00 76.56 97 VAL A O 1
ATOM 756 N N . GLU A 1 98 ? -15.465 5.376 -2.232 1.00 78.94 98 GLU A N 1
ATOM 757 C CA . GLU A 1 98 ? -15.075 4.883 -3.548 1.00 78.94 98 GLU A CA 1
ATOM 758 C C . GLU A 1 98 ? -13.808 4.031 -3.425 1.00 78.94 98 GLU A C 1
ATOM 760 O O . GLU A 1 98 ? -12.706 4.522 -3.159 1.00 78.94 98 GLU A O 1
ATOM 765 N N . LEU A 1 99 ? -14.009 2.726 -3.602 1.00 79.81 99 LEU A N 1
ATOM 766 C CA . LEU A 1 99 ? -13.004 1.684 -3.437 1.00 79.81 99 LEU A CA 1
ATOM 767 C C . LEU A 1 99 ? -12.339 1.336 -4.780 1.00 79.81 99 LEU A C 1
ATOM 769 O O . LEU A 1 99 ? -13.017 1.359 -5.814 1.00 79.81 99 LEU A O 1
ATOM 773 N N . PRO A 1 100 ? -11.046 0.963 -4.786 1.00 77.31 100 PRO A N 1
ATOM 774 C CA . PRO A 1 100 ? -10.369 0.522 -5.998 1.00 77.31 100 PRO A CA 1
ATOM 775 C C . PRO A 1 100 ? -10.940 -0.826 -6.482 1.00 77.31 100 PRO A C 1
ATOM 777 O O . PRO A 1 100 ? -11.598 -1.545 -5.716 1.00 77.31 100 PRO A O 1
ATOM 780 N N . PRO A 1 101 ? -10.700 -1.200 -7.753 1.00 79.44 101 PRO A N 1
ATOM 781 C CA . PRO A 1 101 ? -11.180 -2.455 -8.328 1.00 79.44 101 PRO A CA 1
ATOM 782 C C . PRO A 1 101 ? -10.295 -3.645 -7.907 1.00 79.44 101 PRO A C 1
ATOM 784 O O . PRO A 1 101 ? -9.700 -4.293 -8.760 1.00 79.44 101 PRO A O 1
ATOM 787 N N . LEU A 1 102 ? -10.183 -3.899 -6.600 1.00 83.38 102 LEU A N 1
ATOM 788 C CA . LEU A 1 102 ? -9.525 -5.082 -6.029 1.00 83.38 102 LEU A CA 1
ATOM 789 C C . LEU A 1 102 ? -10.538 -5.874 -5.193 1.00 83.38 102 LEU A C 1
ATOM 791 O O . LEU A 1 102 ? -11.356 -5.281 -4.482 1.00 83.38 102 LEU A O 1
ATOM 795 N N . ALA A 1 103 ? -10.470 -7.199 -5.269 1.00 82.12 103 ALA A N 1
ATOM 796 C CA . ALA A 1 103 ? -11.426 -8.135 -4.688 1.00 82.12 103 ALA A CA 1
ATOM 797 C C . ALA A 1 103 ? -11.507 -8.045 -3.157 1.00 82.12 103 ALA A C 1
ATOM 799 O O . ALA A 1 103 ? -12.573 -8.245 -2.576 1.00 82.12 103 ALA A O 1
ATOM 800 N N . CYS A 1 104 ? -10.416 -7.670 -2.478 1.00 78.38 104 CYS A N 1
ATOM 801 C CA . CYS A 1 104 ? -10.416 -7.470 -1.023 1.00 78.38 104 CYS A CA 1
ATOM 802 C C . CYS A 1 104 ? -11.367 -6.359 -0.548 1.00 78.38 104 CYS A C 1
ATOM 804 O O . CYS A 1 104 ? -11.731 -6.325 0.626 1.00 78.38 104 CYS A O 1
ATOM 806 N N . PHE A 1 105 ? -11.800 -5.476 -1.451 1.00 82.69 105 PHE A N 1
ATOM 807 C CA . PHE A 1 105 ? -12.769 -4.422 -1.169 1.00 82.69 105 PHE A CA 1
ATOM 808 C C . PHE A 1 105 ? -14.205 -4.786 -1.572 1.00 82.69 105 PHE A C 1
ATOM 810 O O . PHE A 1 105 ? -15.125 -4.032 -1.249 1.00 82.69 105 PHE A O 1
ATOM 817 N N . ASP A 1 106 ? -14.431 -5.911 -2.259 1.00 79.12 106 ASP A N 1
ATOM 818 C CA . ASP A 1 106 ? -15.753 -6.274 -2.786 1.00 79.12 106 ASP A CA 1
ATOM 819 C C . ASP A 1 106 ? -16.786 -6.481 -1.671 1.00 79.12 106 ASP A C 1
ATOM 821 O O . ASP A 1 106 ? -17.947 -6.110 -1.831 1.00 79.12 106 ASP A O 1
ATOM 825 N N . THR A 1 107 ? -16.358 -6.971 -0.504 1.00 69.00 107 THR A N 1
ATOM 826 C CA . THR A 1 107 ? -17.211 -7.142 0.686 1.00 69.00 107 THR A CA 1
ATOM 827 C C . THR A 1 107 ? -17.756 -5.819 1.237 1.00 69.00 107 THR A C 1
ATOM 829 O O . THR A 1 107 ? -18.766 -5.820 1.938 1.00 69.00 107 THR A O 1
ATOM 832 N N . PHE A 1 108 ? -17.130 -4.688 0.896 1.00 70.06 108 PHE A N 1
ATOM 833 C CA . PHE A 1 108 ? -17.534 -3.342 1.315 1.00 70.06 108 PHE A CA 1
ATOM 834 C C . PHE A 1 108 ? -18.130 -2.512 0.180 1.00 70.06 108 PHE A C 1
ATOM 836 O O . PHE A 1 108 ? -18.581 -1.387 0.417 1.00 70.06 108 PHE A O 1
ATOM 843 N N . ARG A 1 109 ? -18.129 -3.044 -1.047 1.00 71.69 109 ARG A N 1
ATOM 844 C CA . ARG A 1 109 ? -18.691 -2.381 -2.218 1.00 71.69 109 ARG A CA 1
ATOM 845 C C . ARG A 1 109 ? -20.211 -2.511 -2.167 1.00 71.69 109 ARG A C 1
ATOM 847 O O . ARG A 1 109 ? -20.806 -3.388 -2.786 1.00 71.69 109 ARG A O 1
ATOM 854 N N . GLU A 1 110 ? -20.845 -1.629 -1.405 1.00 61.41 110 GLU A N 1
ATOM 855 C CA . GLU A 1 110 ? -22.297 -1.477 -1.440 1.00 61.41 110 GLU A CA 1
ATOM 856 C C . GLU A 1 110 ? -22.738 -1.103 -2.862 1.00 61.41 110 GLU A C 1
ATOM 858 O O . GLU A 1 110 ? -22.034 -0.395 -3.594 1.00 61.41 110 GLU A O 1
ATOM 863 N N . GLN A 1 111 ? -23.897 -1.609 -3.287 1.00 51.03 111 GLN A N 1
ATOM 864 C CA . GLN A 1 111 ? -24.476 -1.222 -4.569 1.00 51.03 111 GLN A CA 1
ATOM 865 C C . GLN A 1 111 ? -24.709 0.290 -4.536 1.00 51.03 111 GLN A C 1
ATOM 867 O O . GLN A 1 111 ? -25.538 0.766 -3.764 1.00 51.03 111 GLN A O 1
ATOM 872 N N . LYS A 1 112 ? -23.940 1.043 -5.340 1.00 52.12 112 LYS A N 1
ATOM 873 C CA . LYS A 1 112 ? -24.021 2.507 -5.427 1.00 52.12 112 LYS A CA 1
ATOM 874 C C . LYS A 1 112 ? -25.487 2.937 -5.490 1.00 52.12 112 LYS A C 1
ATOM 876 O O . LYS A 1 112 ? -26.146 2.703 -6.504 1.00 52.12 112 LYS A O 1
ATOM 881 N N . ALA A 1 113 ? -25.964 3.630 -4.458 1.00 49.09 113 ALA A N 1
ATOM 882 C CA . ALA A 1 113 ? -27.157 4.448 -4.596 1.00 49.09 113 ALA A CA 1
ATOM 883 C C . ALA A 1 113 ? -26.851 5.487 -5.686 1.00 49.09 113 ALA A C 1
ATOM 885 O O . ALA A 1 113 ? -25.940 6.309 -5.540 1.00 49.09 113 ALA A O 1
ATOM 886 N N . GLN A 1 114 ? -27.523 5.379 -6.835 1.00 50.06 114 GLN A N 1
ATOM 887 C CA . GLN A 1 114 ? -27.296 6.270 -7.972 1.00 50.06 114 GLN A CA 1
ATOM 888 C C . GLN A 1 114 ? -27.424 7.734 -7.517 1.00 50.06 114 GLN A C 1
ATOM 890 O O . GLN A 1 114 ? -28.489 8.159 -7.087 1.00 50.06 114 GLN A O 1
ATOM 895 N N . GLY A 1 115 ? -26.332 8.501 -7.624 1.00 55.47 115 GLY A N 1
ATOM 896 C CA . GLY A 1 115 ? -26.329 9.959 -7.439 1.00 55.47 115 GLY A CA 1
ATOM 897 C C . GLY A 1 115 ? -25.601 10.508 -6.205 1.00 55.47 115 GLY A C 1
ATOM 898 O O . GLY A 1 115 ? -25.350 11.710 -6.175 1.00 55.47 115 GLY A O 1
ATOM 899 N N . GLN A 1 116 ? -25.201 9.687 -5.226 1.00 63.62 116 GLN A N 1
ATOM 900 C CA . GLN A 1 116 ? -24.421 10.176 -4.074 1.00 63.62 116 GLN A CA 1
ATOM 901 C C . GLN A 1 116 ? -22.911 10.186 -4.362 1.00 63.62 116 GLN A C 1
ATOM 903 O O . GLN A 1 116 ? -22.357 9.217 -4.886 1.00 63.62 116 GLN A O 1
ATOM 908 N N . LYS A 1 117 ? -22.239 11.296 -4.024 1.00 68.62 117 LYS A N 1
ATOM 909 C CA . LYS A 1 117 ? -20.776 11.413 -4.119 1.00 68.62 117 LYS A CA 1
ATOM 910 C C . LYS A 1 117 ? -20.119 10.649 -2.957 1.00 68.62 117 LYS A C 1
ATOM 912 O O . LYS A 1 117 ? -20.562 10.828 -1.826 1.00 68.62 117 LYS A O 1
ATOM 917 N N . PRO A 1 118 ? -19.071 9.846 -3.207 1.00 78.38 118 PRO A N 1
ATOM 918 C CA . PRO A 1 118 ? -18.322 9.177 -2.143 1.00 78.38 118 PRO A CA 1
ATOM 919 C C . PRO A 1 118 ? -17.587 10.213 -1.282 1.00 78.38 118 PRO A C 1
ATOM 921 O O . PRO A 1 118 ? -17.043 11.169 -1.833 1.00 78.38 118 PRO A O 1
ATOM 924 N N . LEU A 1 119 ? -17.529 10.015 0.037 1.00 82.94 119 LEU A N 1
ATOM 925 C CA . LEU A 1 119 ? -16.785 10.882 0.966 1.00 82.94 119 LEU A CA 1
ATOM 926 C C . LEU A 1 119 ? -15.293 10.536 1.055 1.00 82.94 119 LEU A C 1
ATOM 928 O O . LEU A 1 119 ? -14.491 11.351 1.499 1.00 82.94 119 LEU A O 1
ATOM 932 N N . VAL A 1 120 ? -14.900 9.348 0.608 1.00 88.38 120 VAL A N 1
ATOM 933 C CA . VAL A 1 120 ? -13.517 8.872 0.614 1.00 88.38 120 VAL A CA 1
ATOM 934 C C . VAL A 1 120 ? -13.199 8.275 -0.750 1.00 88.38 120 VAL A C 1
ATOM 936 O O . VAL A 1 120 ? -13.919 7.405 -1.223 1.00 88.38 120 VAL A O 1
ATOM 939 N N . ARG A 1 121 ? -12.115 8.713 -1.388 1.00 89.81 121 ARG A N 1
ATOM 940 C CA . ARG A 1 121 ? -11.592 8.143 -2.639 1.00 89.81 121 ARG A CA 1
ATOM 941 C C . ARG A 1 121 ? -10.253 7.489 -2.361 1.00 89.81 121 ARG A C 1
ATOM 943 O O . ARG A 1 121 ? -9.334 8.175 -1.926 1.00 89.81 121 ARG A O 1
ATOM 950 N N . ILE A 1 122 ? -10.120 6.196 -2.623 1.00 90.19 122 ILE A N 1
ATOM 951 C CA . ILE A 1 122 ? -8.868 5.479 -2.363 1.00 90.19 122 ILE A CA 1
ATOM 952 C C . ILE A 1 122 ? -8.050 5.355 -3.650 1.00 90.19 122 ILE A C 1
ATOM 954 O O . ILE A 1 122 ? -8.520 4.828 -4.659 1.00 90.19 122 ILE A O 1
ATOM 958 N N . LEU A 1 123 ? -6.794 5.791 -3.588 1.00 92.44 123 LEU A N 1
ATOM 959 C CA . LEU A 1 123 ? -5.773 5.548 -4.596 1.00 92.44 123 LEU A CA 1
ATOM 960 C C . LEU A 1 123 ? -4.715 4.610 -4.014 1.00 92.44 123 LEU A C 1
ATOM 962 O O . LEU A 1 123 ? -3.978 4.982 -3.106 1.00 92.44 123 LEU A O 1
ATOM 966 N N . ILE A 1 124 ? -4.627 3.399 -4.558 1.00 91.62 124 ILE A N 1
ATOM 967 C CA . ILE A 1 124 ? -3.606 2.419 -4.183 1.00 91.62 124 ILE A CA 1
ATOM 968 C C . ILE A 1 124 ? -2.557 2.314 -5.293 1.00 91.62 124 ILE A C 1
ATOM 970 O O . ILE A 1 124 ? -2.897 2.159 -6.471 1.00 91.62 124 ILE A O 1
ATOM 974 N N . LEU A 1 125 ? -1.281 2.425 -4.919 1.00 93.50 125 LEU A N 1
ATOM 975 C CA . LEU A 1 125 ? -0.146 2.401 -5.845 1.00 93.50 125 LEU A CA 1
ATOM 976 C C . LEU A 1 125 ? 1.044 1.636 -5.236 1.00 93.50 125 LEU A C 1
ATOM 978 O O . LEU A 1 125 ? 1.218 1.659 -4.019 1.00 93.50 125 LEU A O 1
ATOM 982 N N . PRO A 1 126 ? 1.853 0.939 -6.050 1.00 92.69 126 PRO A N 1
ATOM 983 C CA . PRO A 1 126 ? 2.886 0.001 -5.600 1.00 92.69 126 PRO A CA 1
ATOM 984 C C . PRO A 1 126 ? 4.211 0.662 -5.206 1.00 92.69 126 PRO A C 1
ATOM 986 O O . PRO A 1 126 ? 5.266 0.319 -5.736 1.00 92.69 126 PRO A O 1
ATOM 989 N N . PHE A 1 127 ? 4.192 1.617 -4.274 1.00 91.25 127 PHE A N 1
ATOM 990 C CA . PHE A 1 127 ? 5.433 2.274 -3.848 1.00 91.25 127 PHE A CA 1
ATOM 991 C C . PHE A 1 127 ? 6.359 1.320 -3.086 1.00 91.25 127 PHE A C 1
ATOM 993 O O . PHE A 1 127 ? 7.577 1.431 -3.199 1.00 91.25 127 PHE A O 1
ATOM 1000 N N . THR A 1 128 ? 5.799 0.386 -2.313 1.00 83.25 128 THR A N 1
ATOM 1001 C CA . THR A 1 128 ? 6.567 -0.566 -1.491 1.00 83.25 128 THR A CA 1
ATOM 1002 C C . THR A 1 128 ? 6.633 -1.977 -2.077 1.00 83.25 128 THR A C 1
ATOM 1004 O O . THR A 1 128 ? 6.903 -2.939 -1.358 1.00 83.25 128 THR A O 1
ATOM 1007 N N . ALA A 1 129 ? 6.402 -2.125 -3.387 1.00 76.00 129 ALA A N 1
ATOM 1008 C CA . ALA A 1 129 ? 6.681 -3.369 -4.101 1.00 76.00 129 ALA A CA 1
ATOM 1009 C C . ALA A 1 129 ? 8.205 -3.552 -4.240 1.00 76.00 129 ALA A C 1
ATOM 1011 O O . ALA A 1 129 ? 8.790 -3.321 -5.295 1.00 76.00 129 ALA A O 1
ATOM 1012 N N . ASP A 1 130 ? 8.865 -3.901 -3.139 1.00 78.56 130 ASP A N 1
ATOM 1013 C CA . ASP A 1 130 ? 10.312 -4.062 -3.076 1.00 78.56 130 ASP A CA 1
ATOM 1014 C C . ASP A 1 130 ? 10.761 -5.298 -3.877 1.00 78.56 130 ASP A C 1
ATOM 1016 O O . ASP A 1 130 ? 10.272 -6.413 -3.696 1.00 78.56 130 ASP A O 1
ATOM 1020 N N . ALA A 1 131 ? 11.748 -5.124 -4.753 1.00 75.25 131 ALA A N 1
ATOM 1021 C CA . ALA A 1 131 ? 12.445 -6.244 -5.373 1.00 75.25 131 ALA A CA 1
ATOM 1022 C C . ALA A 1 131 ? 13.708 -6.607 -4.581 1.00 75.25 131 ALA A C 1
ATOM 1024 O O . ALA A 1 131 ? 14.373 -5.763 -3.978 1.00 75.25 131 ALA A O 1
ATOM 1025 N N . SER A 1 132 ? 14.050 -7.892 -4.616 1.00 78.12 132 SER A N 1
ATOM 1026 C CA . SER A 1 132 ? 15.386 -8.379 -4.297 1.00 78.12 132 SER A CA 1
ATOM 1027 C C . SER A 1 132 ? 16.151 -8.590 -5.599 1.00 78.12 132 SER A C 1
ATOM 1029 O O . SER A 1 132 ? 15.819 -9.492 -6.371 1.00 78.12 132 SER A O 1
ATOM 1031 N N . PHE A 1 133 ? 17.147 -7.739 -5.837 1.00 77.75 133 PHE A N 1
ATOM 1032 C CA . PHE A 1 133 ? 18.111 -7.864 -6.924 1.00 77.75 133 PHE A CA 1
ATOM 1033 C C . PHE A 1 133 ? 19.406 -8.506 -6.387 1.00 77.75 133 PHE A C 1
ATOM 1035 O O . PHE A 1 133 ? 19.864 -8.127 -5.305 1.00 77.75 133 PHE A O 1
ATOM 1042 N N . PRO A 1 134 ? 20.019 -9.456 -7.117 1.00 63.00 134 PRO A N 1
ATOM 1043 C CA . PRO A 1 134 ? 21.211 -10.182 -6.665 1.00 63.00 134 PRO A CA 1
ATOM 1044 C C . PRO A 1 134 ? 22.475 -9.312 -6.490 1.00 63.00 134 PRO A C 1
ATOM 1046 O O . PRO A 1 134 ? 23.423 -9.754 -5.843 1.00 63.00 134 PRO A O 1
ATOM 1049 N N . ASP A 1 135 ? 22.485 -8.067 -6.986 1.00 62.81 135 ASP A N 1
ATOM 1050 C CA . ASP A 1 135 ? 23.651 -7.175 -6.952 1.00 62.81 135 ASP A CA 1
ATOM 1051 C C . ASP A 1 135 ? 23.590 -6.069 -5.879 1.00 62.81 135 ASP A C 1
ATOM 1053 O O . ASP A 1 135 ? 22.530 -5.608 -5.445 1.00 62.81 135 ASP A O 1
ATOM 1057 N N . LYS A 1 136 ? 24.775 -5.565 -5.489 1.00 56.25 136 LYS A N 1
ATOM 1058 C CA . LYS A 1 136 ? 25.018 -4.588 -4.398 1.00 56.25 136 LYS A CA 1
ATOM 1059 C C . LYS A 1 136 ? 24.266 -3.243 -4.507 1.00 56.25 136 LYS A C 1
ATOM 1061 O O . LYS A 1 136 ? 24.339 -2.447 -3.574 1.00 56.25 136 LYS A O 1
ATOM 1066 N N . LYS A 1 137 ? 23.522 -2.988 -5.591 1.00 73.31 137 LYS A N 1
ATOM 1067 C CA . LYS A 1 137 ? 22.725 -1.766 -5.822 1.00 73.31 137 LYS A CA 1
ATOM 1068 C C . LYS A 1 137 ? 21.236 -1.895 -5.487 1.00 73.31 137 LYS A C 1
ATOM 1070 O O . LYS A 1 137 ? 20.487 -0.949 -5.716 1.00 73.31 137 LYS A O 1
ATOM 1075 N N . ASN A 1 138 ? 20.802 -3.009 -4.887 1.00 83.56 138 ASN A N 1
ATOM 1076 C CA . ASN A 1 138 ? 19.395 -3.248 -4.535 1.00 83.56 138 ASN A CA 1
ATOM 1077 C C . ASN A 1 138 ? 18.728 -2.047 -3.833 1.00 83.56 138 ASN A C 1
ATOM 1079 O O . ASN A 1 138 ? 17.590 -1.689 -4.114 1.00 83.56 138 ASN A O 1
ATOM 1083 N N . ARG A 1 139 ? 19.464 -1.376 -2.939 1.00 86.06 139 ARG A N 1
ATOM 1084 C CA . ARG A 1 139 ? 18.957 -0.216 -2.199 1.00 86.06 139 ARG A CA 1
ATOM 1085 C C . ARG A 1 139 ? 18.646 0.989 -3.085 1.00 86.06 139 ARG A C 1
ATOM 1087 O O . ARG A 1 139 ? 17.582 1.567 -2.897 1.00 86.06 139 ARG A O 1
ATOM 1094 N N . GLU A 1 140 ? 19.552 1.350 -3.986 1.00 89.56 140 GLU A N 1
ATOM 1095 C CA . GLU A 1 140 ? 19.406 2.503 -4.885 1.00 89.56 140 GLU A CA 1
ATOM 1096 C C . GLU A 1 140 ? 18.267 2.275 -5.878 1.00 89.56 140 GLU A C 1
ATOM 1098 O O . GLU A 1 140 ? 17.453 3.165 -6.094 1.00 89.56 140 GLU A O 1
ATOM 1103 N N . ILE A 1 141 ? 18.167 1.057 -6.422 1.00 91.50 141 ILE A N 1
ATOM 1104 C CA . ILE A 1 141 ? 17.105 0.693 -7.366 1.00 91.50 141 ILE A CA 1
ATOM 1105 C C . ILE A 1 141 ? 15.736 0.800 -6.692 1.00 91.50 141 ILE A C 1
ATOM 1107 O O . ILE A 1 141 ? 14.843 1.449 -7.227 1.00 91.50 141 ILE A O 1
ATOM 1111 N N . VAL A 1 142 ? 15.580 0.227 -5.495 1.00 92.00 142 VAL A N 1
ATOM 1112 C CA . VAL A 1 142 ? 14.309 0.271 -4.755 1.00 92.00 142 VAL A CA 1
ATOM 1113 C C . VAL A 1 142 ? 13.919 1.705 -4.372 1.00 92.00 142 VAL A C 1
ATOM 1115 O O . VAL A 1 142 ? 12.748 2.068 -4.476 1.00 92.00 142 VAL A O 1
ATOM 1118 N N . ASP A 1 143 ? 14.873 2.552 -3.972 1.00 93.56 143 ASP A N 1
ATOM 1119 C CA . ASP A 1 143 ? 14.568 3.967 -3.714 1.00 93.56 143 ASP A CA 1
ATOM 1120 C C . ASP A 1 143 ? 14.194 4.709 -5.010 1.00 93.56 143 ASP A C 1
ATOM 1122 O O . ASP A 1 143 ? 13.237 5.481 -5.013 1.00 93.56 143 ASP A O 1
ATOM 1126 N N . GLY A 1 144 ? 14.857 4.405 -6.131 1.00 94.69 144 GLY A N 1
ATOM 1127 C CA . GLY A 1 144 ? 14.494 4.921 -7.451 1.00 94.69 144 GLY A CA 1
ATOM 1128 C C . GLY A 1 144 ? 13.088 4.505 -7.898 1.00 94.69 144 GLY A C 1
ATOM 1129 O O . GLY A 1 144 ? 12.356 5.325 -8.444 1.00 94.69 144 GLY A O 1
ATOM 1130 N N . MET A 1 145 ? 12.670 3.269 -7.609 1.00 95.44 145 MET A N 1
ATOM 1131 C CA . MET A 1 145 ? 11.314 2.783 -7.898 1.00 95.44 145 MET A CA 1
ATOM 1132 C C . MET A 1 145 ? 10.250 3.528 -7.089 1.00 95.44 145 MET A C 1
ATOM 1134 O O . MET A 1 145 ? 9.200 3.884 -7.626 1.00 95.44 145 MET A O 1
ATOM 1138 N N . ARG A 1 146 ? 10.524 3.811 -5.809 1.00 96.00 146 ARG A N 1
ATOM 1139 C CA . ARG A 1 146 ? 9.649 4.645 -4.968 1.00 96.00 146 ARG A CA 1
ATOM 1140 C C . ARG A 1 146 ? 9.510 6.041 -5.554 1.00 96.00 146 ARG A C 1
ATOM 1142 O O . ARG A 1 146 ? 8.392 6.522 -5.697 1.00 96.00 146 ARG A O 1
ATOM 1149 N N . GLN A 1 147 ? 10.626 6.646 -5.960 1.00 96.62 147 GLN A N 1
ATOM 1150 C CA . GLN A 1 147 ? 10.629 7.971 -6.579 1.00 96.62 147 GLN A CA 1
ATOM 1151 C C . GLN A 1 147 ? 9.850 7.997 -7.898 1.00 96.62 147 GLN A C 1
ATOM 1153 O O . GLN A 1 147 ? 9.052 8.905 -8.135 1.00 96.62 147 GLN A O 1
ATOM 1158 N N . PHE A 1 148 ? 10.026 6.972 -8.735 1.00 97.12 148 PHE A N 1
ATOM 1159 C CA . PHE A 1 148 ? 9.234 6.781 -9.946 1.00 97.12 148 PHE A CA 1
ATOM 1160 C C . PHE A 1 148 ? 7.733 6.754 -9.627 1.00 97.12 148 PHE A C 1
ATOM 1162 O O . PHE A 1 148 ? 6.965 7.505 -10.231 1.00 97.12 148 PHE A O 1
ATOM 1169 N N . MET A 1 149 ? 7.310 5.963 -8.635 1.00 97.50 149 MET A N 1
ATOM 1170 C CA . MET A 1 149 ? 5.900 5.886 -8.245 1.00 97.50 149 MET A CA 1
ATOM 1171 C C . MET A 1 149 ? 5.365 7.187 -7.639 1.00 97.50 149 MET A C 1
ATOM 1173 O O . MET A 1 149 ? 4.204 7.524 -7.872 1.00 97.50 149 MET A O 1
ATOM 1177 N N . THR A 1 150 ? 6.193 7.974 -6.951 1.00 97.75 150 THR A N 1
ATOM 1178 C CA . THR A 1 150 ? 5.810 9.319 -6.500 1.00 97.75 150 THR A CA 1
ATOM 1179 C C . THR A 1 150 ? 5.511 10.241 -7.680 1.00 97.75 150 THR A C 1
ATOM 1181 O O . THR A 1 150 ? 4.487 10.925 -7.679 1.00 97.75 150 THR A O 1
ATOM 1184 N N . ARG A 1 151 ? 6.337 10.221 -8.736 1.00 97.50 151 ARG A N 1
ATOM 1185 C CA . ARG A 1 151 ? 6.086 11.010 -9.959 1.00 97.50 151 ARG A CA 1
ATOM 1186 C C . ARG A 1 151 ? 4.796 10.583 -10.657 1.00 97.50 151 ARG A C 1
ATOM 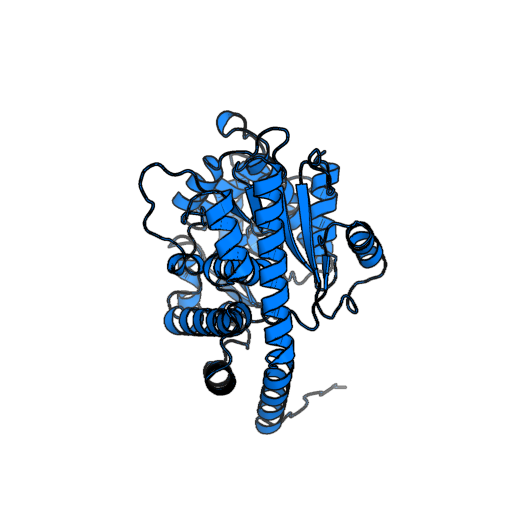1188 O O . ARG A 1 151 ? 4.016 11.435 -11.078 1.00 97.50 151 ARG A O 1
ATOM 1195 N N . VAL A 1 152 ? 4.537 9.275 -10.717 1.00 97.62 152 VAL A N 1
ATOM 1196 C CA . VAL A 1 152 ? 3.270 8.705 -11.202 1.00 97.62 152 VAL A CA 1
ATOM 1197 C C . VAL A 1 152 ? 2.084 9.218 -10.371 1.00 97.62 152 VAL A C 1
ATOM 1199 O O . VAL A 1 152 ? 1.086 9.674 -10.930 1.00 97.62 152 VAL A O 1
ATOM 1202 N N . ALA A 1 153 ? 2.195 9.200 -9.041 1.00 97.56 153 ALA A N 1
ATOM 1203 C CA . ALA A 1 153 ? 1.134 9.639 -8.139 1.00 97.56 153 ALA A CA 1
ATOM 1204 C C . ALA A 1 153 ? 0.852 11.144 -8.236 1.00 97.56 153 ALA A C 1
ATOM 1206 O O . ALA A 1 153 ? -0.311 11.537 -8.212 1.00 97.56 153 ALA A O 1
ATOM 1207 N N . VAL A 1 154 ? 1.874 11.992 -8.403 1.00 97.00 154 VAL A N 1
ATOM 1208 C CA . VAL A 1 154 ? 1.695 13.446 -8.575 1.00 97.00 154 VAL A CA 1
ATOM 1209 C C . VAL A 1 154 ? 0.857 13.770 -9.817 1.00 97.00 154 VAL A C 1
ATOM 1211 O O . VAL A 1 154 ? -0.003 14.653 -9.765 1.00 97.00 154 VAL A O 1
ATOM 1214 N N . GLU A 1 155 ? 1.050 13.040 -10.921 1.00 96.88 155 GLU A N 1
ATOM 1215 C CA . GLU A 1 155 ? 0.227 13.186 -12.130 1.00 96.88 155 GLU A CA 1
ATOM 1216 C C . GLU A 1 155 ? -1.246 12.836 -11.855 1.00 96.88 155 GLU A C 1
ATOM 1218 O O . GLU A 1 155 ? -2.147 13.552 -12.298 1.00 96.88 155 GLU A O 1
ATOM 1223 N N . MET A 1 156 ? -1.507 11.771 -11.090 1.00 95.94 156 MET A N 1
ATOM 1224 C CA . MET A 1 156 ? -2.869 11.345 -10.742 1.00 95.94 156 MET A CA 1
ATOM 1225 C C . MET A 1 156 ? -3.541 12.292 -9.739 1.00 95.94 156 MET A C 1
ATOM 1227 O O . MET A 1 156 ? -4.696 12.674 -9.926 1.00 95.94 156 MET A O 1
ATOM 1231 N N . LEU A 1 157 ? -2.827 12.687 -8.687 1.00 95.69 157 LEU A N 1
ATOM 1232 C CA . LEU A 1 157 ? -3.386 13.436 -7.566 1.00 95.69 157 LEU A CA 1
ATOM 1233 C C . LEU A 1 157 ? -3.545 14.921 -7.874 1.00 95.69 157 LEU A C 1
ATOM 1235 O O . LEU A 1 157 ? -4.563 15.494 -7.512 1.00 95.69 157 LEU A O 1
ATOM 1239 N N . PHE A 1 158 ? -2.587 15.548 -8.558 1.00 94.94 158 PHE A N 1
ATOM 1240 C CA . PHE A 1 158 ? -2.522 17.013 -8.629 1.00 94.94 158 PHE A CA 1
ATOM 1241 C C . PHE A 1 158 ? -2.689 17.588 -10.038 1.00 94.94 158 PHE A C 1
ATOM 1243 O O . PHE A 1 158 ? -2.744 18.809 -10.198 1.00 94.94 158 PHE A O 1
ATOM 1250 N N . LYS A 1 159 ? -2.797 16.746 -11.077 1.00 94.94 159 LYS A N 1
ATOM 1251 C CA . LYS A 1 159 ? -3.013 17.203 -12.459 1.00 94.94 159 LYS A CA 1
ATOM 1252 C C . LYS A 1 159 ? -4.348 16.703 -13.015 1.00 94.94 159 LYS A C 1
ATOM 1254 O O . LYS A 1 159 ? -4.691 15.532 -12.831 1.00 94.94 159 LYS A O 1
ATOM 1259 N N . PRO A 1 160 ? -5.104 17.558 -13.730 1.00 93.69 160 PRO A N 1
ATOM 1260 C CA . PRO A 1 160 ? -6.305 17.117 -14.427 1.00 93.69 160 PRO A CA 1
ATOM 1261 C C . PRO A 1 160 ? -5.941 16.155 -15.570 1.00 93.69 160 PRO A C 1
ATOM 1263 O O . PRO A 1 160 ? -4.867 16.317 -16.158 1.00 93.69 160 PRO A O 1
ATOM 1266 N N . PRO A 1 161 ? -6.822 15.198 -15.929 1.00 93.88 161 PRO A N 1
ATOM 1267 C CA . PRO A 1 161 ? -6.521 14.150 -16.909 1.00 93.88 161 PRO A CA 1
ATOM 1268 C C . PRO A 1 161 ? -5.915 14.655 -18.225 1.00 93.88 161 PRO A C 1
ATOM 1270 O O . PRO A 1 161 ? -4.929 14.112 -18.707 1.00 93.88 161 PRO A O 1
ATOM 1273 N N . ASN A 1 162 ? -6.432 15.759 -18.766 1.00 92.31 162 ASN A N 1
ATOM 1274 C CA . ASN A 1 162 ? -5.970 16.352 -20.024 1.00 92.31 162 ASN A CA 1
ATOM 1275 C C . ASN A 1 162 ? -4.602 17.058 -19.949 1.00 92.31 162 ASN A C 1
ATOM 1277 O O . ASN A 1 162 ? -4.097 17.502 -20.976 1.00 92.31 162 ASN A O 1
ATOM 1281 N N . LYS A 1 163 ? -4.018 17.210 -18.755 1.00 94.69 163 LYS A N 1
ATOM 1282 C CA . LYS A 1 163 ? -2.681 17.792 -18.543 1.00 94.69 163 LYS A CA 1
ATOM 1283 C C . LYS A 1 163 ? -1.659 16.764 -18.058 1.00 94.69 163 LYS A C 1
ATOM 1285 O O . LYS A 1 163 ? -0.543 17.148 -17.708 1.00 94.69 163 LYS A O 1
ATOM 1290 N N . ARG A 1 164 ? -2.029 15.482 -18.003 1.00 94.75 164 ARG A N 1
ATOM 1291 C CA . ARG A 1 164 ? -1.120 14.416 -17.586 1.00 94.75 164 ARG A CA 1
ATOM 1292 C C . ARG A 1 164 ? -0.171 14.084 -18.720 1.00 94.75 164 ARG A C 1
ATOM 1294 O O . ARG A 1 164 ? -0.562 13.494 -19.721 1.00 94.75 164 ARG A O 1
ATOM 1301 N N . THR A 1 165 ? 1.077 14.499 -18.573 1.00 93.12 165 THR A N 1
ATOM 1302 C CA . THR A 1 165 ? 2.109 14.318 -19.601 1.00 93.12 165 THR A CA 1
ATOM 1303 C C . THR A 1 165 ? 3.393 13.735 -19.028 1.00 93.12 165 THR A C 1
ATOM 1305 O O . THR A 1 165 ? 4.362 13.598 -19.771 1.00 93.12 165 THR A O 1
ATOM 1308 N N . GLY A 1 166 ? 3.433 13.382 -17.740 1.00 94.25 166 GLY A N 1
ATOM 1309 C CA . GLY A 1 166 ? 4.605 12.768 -17.117 1.00 94.25 166 GLY A CA 1
ATOM 1310 C C . GLY A 1 166 ? 5.033 11.491 -17.841 1.00 94.25 166 GLY A C 1
ATOM 1311 O O . GLY A 1 166 ? 4.198 10.639 -18.157 1.00 94.25 166 GLY A O 1
ATOM 1312 N N . LYS A 1 167 ? 6.334 11.368 -18.123 1.00 94.31 167 LYS A N 1
ATOM 1313 C CA . LYS A 1 167 ? 6.906 10.205 -18.817 1.00 94.31 167 LYS A CA 1
ATOM 1314 C C . LYS A 1 167 ? 6.755 8.935 -17.971 1.00 94.31 167 LYS A C 1
ATOM 1316 O O . LYS A 1 167 ? 6.366 7.898 -18.492 1.00 94.31 167 LYS A O 1
ATOM 1321 N N . GLU A 1 168 ? 6.956 9.041 -16.654 1.00 96.00 168 GLU A N 1
ATOM 1322 C CA . GLU A 1 168 ? 6.815 7.939 -15.700 1.00 96.00 168 GLU A CA 1
ATOM 1323 C C . GLU A 1 168 ? 5.364 7.454 -15.629 1.00 96.00 168 GLU A C 1
ATOM 1325 O O . GLU A 1 168 ? 5.102 6.255 -15.657 1.00 96.00 168 GLU A O 1
ATOM 1330 N N . PHE A 1 169 ? 4.409 8.389 -15.619 1.00 96.50 169 PHE A N 1
ATOM 1331 C CA . PHE A 1 169 ? 2.981 8.077 -15.645 1.00 96.50 169 PHE A CA 1
ATOM 1332 C C . PHE A 1 169 ? 2.579 7.346 -16.927 1.00 96.50 169 PHE A C 1
ATOM 1334 O O . PHE A 1 169 ? 1.947 6.295 -16.851 1.00 96.50 169 PHE A O 1
ATOM 1341 N N . ARG A 1 170 ? 2.994 7.848 -18.098 1.00 95.62 170 ARG A N 1
ATOM 1342 C CA . ARG A 1 170 ? 2.722 7.190 -19.385 1.00 95.62 170 ARG A CA 1
ATOM 1343 C C . ARG A 1 170 ? 3.337 5.794 -19.455 1.00 95.62 170 ARG A C 1
ATOM 1345 O O . ARG A 1 170 ? 2.631 4.849 -19.790 1.00 95.62 170 ARG A O 1
ATOM 1352 N N . LEU A 1 171 ? 4.599 5.654 -19.046 1.00 96.62 171 LEU A N 1
ATOM 1353 C CA . LEU A 1 171 ? 5.273 4.359 -18.990 1.00 96.62 171 LEU A CA 1
ATOM 1354 C C . LEU A 1 171 ? 4.539 3.371 -18.075 1.00 96.62 171 LEU A C 1
ATOM 1356 O O . LEU A 1 171 ? 4.380 2.208 -18.438 1.00 96.62 171 LEU A O 1
ATOM 1360 N N . TYR A 1 172 ? 4.068 3.818 -16.907 1.00 96.94 172 TYR A N 1
ATOM 1361 C CA . TYR A 1 172 ? 3.312 2.961 -15.995 1.00 96.94 172 TYR A CA 1
ATOM 1362 C C . TYR A 1 172 ? 1.978 2.509 -16.611 1.00 96.94 172 TYR A C 1
ATOM 1364 O O . TYR A 1 172 ? 1.639 1.330 -16.532 1.00 96.94 172 TYR A O 1
ATOM 1372 N N . LEU A 1 173 ? 1.242 3.399 -17.290 1.00 96.00 173 LEU A N 1
ATOM 1373 C CA . LEU A 1 173 ? 0.010 3.016 -17.992 1.00 96.00 173 LEU A CA 1
ATOM 1374 C C . LEU A 1 173 ? 0.270 2.033 -19.143 1.00 96.00 173 LEU A C 1
ATOM 1376 O O . LEU A 1 173 ? -0.494 1.080 -19.306 1.00 96.00 173 LEU A O 1
ATOM 1380 N N . ASP A 1 174 ? 1.330 2.245 -19.923 1.00 95.94 174 ASP A N 1
ATOM 1381 C CA . ASP A 1 174 ? 1.710 1.355 -21.024 1.00 95.94 174 ASP A CA 1
ATOM 1382 C C . ASP A 1 174 ? 2.144 -0.018 -20.499 1.00 95.94 174 ASP A C 1
ATOM 1384 O O . ASP A 1 174 ? 1.739 -1.039 -21.051 1.00 95.94 174 ASP A O 1
ATOM 1388 N N . PHE A 1 175 ? 2.864 -0.071 -19.375 1.00 96.62 175 PHE A N 1
ATOM 1389 C CA . PHE A 1 175 ? 3.156 -1.316 -18.662 1.00 96.62 175 PHE A CA 1
ATOM 1390 C C . PHE A 1 175 ? 1.871 -2.074 -18.283 1.00 96.62 175 PHE A C 1
ATOM 1392 O O . PHE A 1 175 ? 1.716 -3.238 -18.660 1.00 96.62 175 PHE A O 1
ATOM 1399 N N . LEU A 1 176 ? 0.908 -1.417 -17.623 1.00 96.00 176 LEU A N 1
ATOM 1400 C CA . LEU A 1 176 ? -0.360 -2.053 -17.233 1.00 96.00 176 LEU A C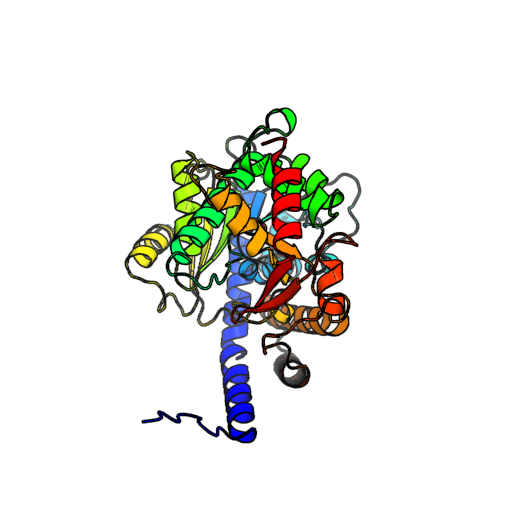A 1
ATOM 1401 C C . LEU A 1 176 ? -1.131 -2.605 -18.445 1.00 96.00 176 LEU A C 1
ATOM 1403 O O . LEU A 1 176 ? -1.724 -3.683 -18.375 1.00 96.00 176 LEU A O 1
ATOM 1407 N N . LYS A 1 177 ? -1.132 -1.876 -19.567 1.00 95.44 177 LYS A N 1
ATOM 1408 C CA . LYS A 1 177 ? -1.845 -2.260 -20.797 1.00 95.44 177 LYS A CA 1
ATOM 1409 C C . LYS A 1 177 ? -1.139 -3.393 -21.544 1.00 95.44 177 LYS A C 1
ATOM 1411 O O . LYS A 1 177 ? -1.788 -4.358 -21.950 1.00 95.44 177 LYS A O 1
ATOM 1416 N N . GLU A 1 178 ? 0.168 -3.276 -21.744 1.00 95.06 178 GLU A N 1
ATOM 1417 C CA . GLU A 1 178 ? 0.923 -4.132 -22.661 1.00 95.06 178 GLU A CA 1
ATOM 1418 C C . GLU A 1 178 ? 1.518 -5.369 -21.996 1.00 95.06 178 GLU A C 1
ATOM 1420 O O . GLU A 1 178 ? 1.586 -6.413 -22.646 1.00 95.06 178 GLU A O 1
ATOM 1425 N N . VAL A 1 179 ? 1.926 -5.262 -20.728 1.00 96.12 179 VAL A N 1
ATOM 1426 C CA . VAL A 1 179 ? 2.506 -6.375 -19.964 1.00 96.12 179 VAL A CA 1
ATOM 1427 C C . VAL A 1 179 ? 1.425 -7.118 -19.204 1.00 96.12 179 VAL A C 1
ATOM 1429 O O . VAL A 1 179 ? 1.357 -8.338 -19.297 1.00 96.12 179 VAL A O 1
ATOM 1432 N N . GLU A 1 180 ? 0.549 -6.400 -18.503 1.00 95.25 180 GLU A N 1
ATOM 1433 C CA . GLU A 1 180 ? -0.440 -7.040 -17.630 1.00 95.25 180 GLU A CA 1
ATOM 1434 C C . GLU A 1 180 ? -1.806 -7.254 -18.276 1.00 95.25 180 GLU A C 1
ATOM 1436 O O . GLU A 1 180 ? -2.639 -7.985 -17.754 1.00 95.25 180 GLU A O 1
ATOM 1441 N N . GLY A 1 181 ? -2.073 -6.617 -19.420 1.00 94.62 181 GLY A N 1
ATOM 1442 C CA . GLY A 1 181 ? -3.389 -6.681 -20.056 1.00 94.62 181 GLY A CA 1
ATOM 1443 C C . GLY A 1 181 ? -4.500 -5.996 -19.246 1.00 94.62 181 GLY A C 1
ATOM 1444 O O . GLY A 1 181 ? -5.679 -6.158 -19.558 1.00 94.62 181 GLY A O 1
ATOM 1445 N N . ARG A 1 182 ? -4.160 -5.188 -18.234 1.00 93.12 182 ARG A N 1
ATOM 1446 C CA . ARG A 1 182 ? -5.104 -4.546 -17.304 1.00 93.12 182 ARG A CA 1
ATOM 1447 C C . ARG A 1 182 ? -5.517 -3.157 -17.787 1.00 93.12 182 ARG A C 1
ATOM 1449 O O . ARG A 1 182 ? -5.418 -2.165 -17.064 1.00 93.12 182 ARG A O 1
ATOM 1456 N N . LYS A 1 183 ? -6.038 -3.083 -19.019 1.00 93.12 183 LYS A N 1
ATOM 1457 C CA . LYS A 1 183 ? -6.507 -1.823 -19.628 1.00 93.12 183 LYS A CA 1
ATOM 1458 C C . LYS A 1 183 ? -7.524 -1.092 -18.743 1.00 93.12 183 LYS A C 1
ATOM 1460 O O . LYS A 1 183 ? -7.419 0.115 -18.588 1.00 93.12 183 LYS A O 1
ATOM 1465 N N . GLY A 1 184 ? -8.452 -1.814 -18.110 1.00 90.69 184 GLY A N 1
ATOM 1466 C CA . GLY A 1 184 ? -9.443 -1.208 -17.213 1.00 90.69 184 GLY A CA 1
ATOM 1467 C C . GLY A 1 184 ? -8.826 -0.475 -16.015 1.00 90.69 184 GLY A C 1
ATOM 1468 O O . GLY A 1 184 ? -9.299 0.601 -15.656 1.00 90.69 184 GLY A O 1
ATOM 1469 N N . LEU A 1 185 ? -7.742 -1.009 -15.437 1.00 90.56 185 LEU A N 1
ATOM 1470 C CA . LEU A 1 185 ? -7.010 -0.352 -14.349 1.00 90.56 185 LEU A CA 1
ATOM 1471 C C . LEU A 1 185 ? -6.240 0.874 -14.857 1.00 90.56 185 LEU A C 1
ATOM 1473 O O . LEU A 1 185 ? -6.255 1.925 -14.219 1.00 90.56 185 LEU A O 1
ATOM 1477 N N . ALA A 1 186 ? -5.623 0.771 -16.035 1.00 93.50 186 ALA A N 1
ATOM 1478 C CA . ALA A 1 186 ? -4.972 1.914 -16.662 1.00 93.50 186 ALA A CA 1
ATOM 1479 C C . ALA A 1 186 ? -5.978 3.044 -16.968 1.00 93.50 186 ALA A C 1
ATOM 1481 O O . ALA A 1 186 ? -5.712 4.201 -16.651 1.00 93.50 186 ALA A O 1
ATOM 1482 N N . ASP A 1 187 ? -7.163 2.711 -17.490 1.00 92.00 187 ASP A N 1
ATOM 1483 C CA . ASP A 1 187 ? -8.250 3.661 -17.760 1.00 92.00 187 ASP A CA 1
ATOM 1484 C C . ASP A 1 187 ? -8.835 4.255 -16.459 1.00 92.00 187 ASP A C 1
ATOM 1486 O O . ASP A 1 187 ? -9.343 5.381 -16.456 1.00 92.00 187 ASP A O 1
ATOM 1490 N N . PHE A 1 188 ? -8.806 3.512 -15.344 1.00 89.62 188 PHE A N 1
ATOM 1491 C CA . PHE A 1 188 ? -9.152 4.032 -14.015 1.00 89.62 188 PHE A CA 1
ATOM 1492 C C . PHE A 1 188 ? -8.153 5.108 -13.581 1.00 89.62 188 PHE A C 1
ATOM 1494 O O . PHE A 1 188 ? -8.561 6.225 -13.265 1.00 89.62 188 PHE A O 1
ATOM 1501 N N . TYR A 1 189 ? -6.852 4.818 -13.641 1.00 92.75 189 TYR A N 1
ATOM 1502 C CA . TYR A 1 189 ? -5.814 5.783 -13.279 1.00 92.75 189 TYR A CA 1
ATOM 1503 C C . TYR A 1 189 ? -5.789 7.008 -14.200 1.00 92.75 189 TYR A C 1
ATOM 1505 O O . TYR A 1 189 ? -5.654 8.138 -13.732 1.00 92.75 189 TYR A O 1
ATOM 1513 N N . GLU A 1 190 ? -5.989 6.814 -15.504 1.00 92.88 190 GLU A N 1
ATOM 1514 C CA . GLU A 1 190 ? -6.050 7.902 -16.483 1.00 92.88 190 GLU A CA 1
ATOM 1515 C C . GLU A 1 190 ? -7.215 8.864 -16.219 1.00 92.88 190 GLU A C 1
ATOM 1517 O O . GLU A 1 190 ? -7.067 10.072 -16.407 1.00 92.88 190 GLU A O 1
ATOM 1522 N N . ARG A 1 191 ? -8.344 8.359 -15.707 1.00 91.06 191 ARG A N 1
ATOM 1523 C CA . ARG A 1 191 ? -9.548 9.151 -15.401 1.00 91.06 191 ARG A CA 1
ATOM 1524 C C . ARG A 1 191 ? -9.690 9.541 -13.934 1.00 91.06 191 ARG A C 1
ATOM 1526 O O . ARG A 1 191 ? -10.648 10.245 -13.601 1.00 91.06 191 ARG A O 1
ATOM 1533 N N . PHE A 1 192 ? -8.761 9.117 -13.073 1.00 90.19 192 PHE A N 1
ATOM 1534 C CA . PHE A 1 192 ? -8.781 9.440 -11.649 1.00 90.19 192 PHE A CA 1
ATOM 1535 C C . PHE A 1 192 ? -8.918 10.954 -11.469 1.00 90.19 192 PHE A C 1
ATOM 1537 O O . PHE A 1 192 ? -8.209 11.716 -12.128 1.00 90.19 192 PHE A O 1
ATOM 1544 N N . GLN A 1 193 ? -9.851 11.409 -10.637 1.00 89.38 193 GLN A N 1
ATOM 1545 C CA . GLN A 1 193 ? -10.105 12.840 -10.473 1.00 89.38 193 GLN A CA 1
ATOM 1546 C C . GLN A 1 193 ? -9.072 13.440 -9.512 1.00 89.38 193 GLN A C 1
ATOM 1548 O O . GLN A 1 193 ? -8.974 12.947 -8.387 1.00 89.38 193 GLN A O 1
ATOM 1553 N N . PRO A 1 194 ? -8.327 14.490 -9.905 1.00 91.62 194 PRO A N 1
ATOM 1554 C CA . PRO A 1 194 ? -7.341 15.097 -9.018 1.00 91.62 194 PRO A CA 1
ATOM 1555 C C . PRO A 1 194 ? -8.009 15.707 -7.779 1.00 91.62 194 PRO A C 1
ATOM 1557 O O . PRO A 1 194 ? -9.215 15.984 -7.767 1.00 91.62 194 PRO A O 1
ATOM 1560 N N . VAL A 1 195 ? -7.214 15.941 -6.741 1.00 90.94 195 VAL A N 1
ATOM 1561 C CA . VAL A 1 195 ? -7.615 16.783 -5.615 1.00 90.94 195 VAL A CA 1
ATOM 1562 C C . VAL A 1 195 ? -7.601 18.248 -6.036 1.00 90.94 195 VAL A C 1
ATOM 1564 O O . VAL A 1 195 ? -6.766 18.674 -6.842 1.00 90.94 195 VAL A O 1
ATOM 1567 N N . LYS A 1 196 ? -8.551 19.036 -5.529 1.00 85.88 196 LYS A N 1
ATOM 1568 C CA . LYS A 1 196 ? -8.551 20.482 -5.769 1.00 85.88 196 LYS A CA 1
ATOM 1569 C C . LYS A 1 196 ? -7.560 21.170 -4.832 1.00 85.88 196 LYS A C 1
ATOM 1571 O O . LYS A 1 196 ? -7.088 20.611 -3.846 1.00 85.88 196 LYS A O 1
ATOM 1576 N N . ARG A 1 197 ? -7.244 22.428 -5.137 1.00 79.50 197 ARG A N 1
ATOM 1577 C CA . ARG A 1 197 ? -6.433 23.263 -4.247 1.00 79.50 197 ARG A CA 1
ATOM 1578 C C . ARG A 1 197 ? -7.135 23.398 -2.889 1.00 79.50 197 ARG A C 1
ATOM 1580 O O . ARG A 1 197 ? -8.305 23.765 -2.864 1.00 79.50 197 ARG A O 1
ATOM 1587 N N . GLY A 1 198 ? -6.409 23.131 -1.803 1.00 77.75 198 GLY A N 1
ATOM 1588 C CA . GLY A 1 198 ? -6.959 23.120 -0.442 1.00 77.75 198 GLY A CA 1
ATOM 1589 C C . GLY A 1 198 ? -7.671 21.817 -0.056 1.00 77.75 198 GLY A C 1
ATOM 1590 O O . GLY A 1 198 ? -8.314 21.771 0.983 1.00 77.75 198 GLY A O 1
ATOM 1591 N N . GLU A 1 199 ? -7.589 20.765 -0.879 1.00 86.38 199 GLU A N 1
ATOM 1592 C CA . GLU A 1 199 ? -8.079 19.428 -0.532 1.00 86.38 199 GLU A CA 1
ATOM 1593 C C . GLU A 1 199 ? -6.875 18.518 -0.206 1.00 86.38 199 GLU A C 1
ATOM 1595 O O . GLU A 1 199 ? -6.275 17.966 -1.135 1.00 86.38 199 GLU A O 1
ATOM 1600 N N . PRO A 1 200 ? -6.483 18.365 1.076 1.00 88.25 200 PRO A N 1
ATOM 1601 C CA . PRO A 1 200 ? -5.357 17.514 1.445 1.00 88.25 200 PRO A CA 1
ATOM 1602 C C . PRO A 1 200 ? -5.593 16.049 1.065 1.00 88.25 200 PRO A C 1
ATOM 1604 O O . PRO A 1 200 ? -6.697 15.509 1.200 1.00 88.25 200 PRO A O 1
ATOM 1607 N N . VAL A 1 201 ? -4.522 15.388 0.630 1.00 94.69 201 VAL A N 1
ATOM 1608 C CA . VAL A 1 201 ? -4.460 13.931 0.463 1.00 94.69 201 VAL A CA 1
ATOM 1609 C C . VAL A 1 201 ? -4.045 13.301 1.790 1.00 94.69 201 VAL A C 1
ATOM 1611 O O . VAL A 1 201 ? -2.993 13.640 2.321 1.00 94.69 201 VAL A O 1
ATOM 1614 N N . LEU A 1 202 ? -4.822 12.352 2.308 1.00 94.94 202 LEU A N 1
ATOM 1615 C CA . LEU A 1 202 ? -4.414 11.536 3.451 1.00 94.94 202 LEU A CA 1
ATOM 1616 C C . LEU A 1 202 ? -3.489 10.414 2.966 1.00 94.94 202 LEU A C 1
ATOM 1618 O O . LEU A 1 202 ? -3.917 9.532 2.226 1.00 94.94 202 LEU A O 1
ATOM 1622 N N . PHE A 1 203 ? -2.223 10.441 3.360 1.00 96.06 203 PHE A N 1
ATOM 1623 C CA . PHE A 1 203 ? -1.244 9.398 3.054 1.00 96.06 203 PHE A CA 1
ATOM 1624 C C . PHE A 1 203 ? -1.200 8.402 4.212 1.00 96.06 203 PHE A C 1
ATOM 1626 O O . PHE A 1 203 ? -0.802 8.786 5.304 1.00 96.06 203 PHE A O 1
ATOM 1633 N N . ILE A 1 204 ? -1.596 7.144 4.005 1.00 96.12 204 ILE A N 1
ATOM 1634 C CA . ILE A 1 204 ? -1.611 6.134 5.079 1.00 96.12 204 ILE A CA 1
ATOM 1635 C C . ILE A 1 204 ? -0.582 5.062 4.773 1.00 96.12 204 ILE A C 1
ATOM 1637 O O . ILE A 1 204 ? -0.724 4.368 3.772 1.00 96.12 204 ILE A O 1
ATOM 1641 N N . ASP A 1 205 ? 0.410 4.883 5.642 1.00 95.19 205 ASP A N 1
ATOM 1642 C CA . ASP A 1 205 ? 1.466 3.887 5.443 1.00 95.19 205 ASP A CA 1
ATOM 1643 C C . ASP A 1 205 ? 1.774 3.095 6.717 1.00 95.19 205 ASP A C 1
ATOM 1645 O O . ASP A 1 205 ? 1.674 3.617 7.832 1.00 95.19 205 ASP A O 1
ATOM 1649 N N . THR A 1 206 ? 2.185 1.838 6.546 1.00 94.38 206 THR A N 1
ATOM 1650 C CA . THR A 1 206 ? 2.761 1.023 7.618 1.00 94.38 206 THR A CA 1
ATOM 1651 C C . THR A 1 206 ? 4.269 1.235 7.683 1.00 94.38 206 THR A C 1
ATOM 1653 O O . THR A 1 206 ? 4.991 1.227 6.688 1.00 94.38 206 THR A O 1
ATOM 1656 N N . VAL A 1 207 ? 4.778 1.444 8.893 1.00 93.44 207 VAL A N 1
ATOM 1657 C CA . VAL A 1 207 ? 6.142 1.905 9.127 1.00 93.44 207 VAL A CA 1
ATOM 1658 C C . VAL A 1 207 ? 6.875 0.920 10.024 1.00 93.44 207 VAL A C 1
ATOM 1660 O O . VAL A 1 207 ? 6.774 0.956 11.247 1.00 93.44 207 VAL A O 1
ATOM 1663 N N . VAL A 1 208 ? 7.676 0.056 9.398 1.00 89.75 208 VAL A N 1
ATOM 1664 C CA . VAL A 1 208 ? 8.529 -0.905 10.115 1.00 89.75 208 VAL A CA 1
ATOM 1665 C C . VAL A 1 208 ? 9.904 -0.314 10.418 1.00 89.75 208 VAL A C 1
ATOM 1667 O O . VAL A 1 208 ? 10.302 -0.159 11.569 1.00 89.75 208 VAL A O 1
ATOM 1670 N N . SER A 1 209 ? 10.661 0.017 9.367 1.00 88.75 209 SER A N 1
ATOM 1671 C CA . SER A 1 209 ? 12.006 0.599 9.499 1.00 88.75 209 SER A CA 1
ATOM 1672 C C . SER A 1 209 ? 12.030 2.116 9.327 1.00 88.75 209 SER A C 1
ATOM 1674 O O . SER A 1 209 ? 13.031 2.741 9.669 1.00 88.75 209 SER A O 1
ATOM 1676 N N . GLY A 1 210 ? 10.964 2.699 8.767 1.00 90.31 210 GLY A N 1
ATOM 1677 C CA . GLY A 1 210 ? 10.876 4.120 8.421 1.00 90.31 210 GLY A CA 1
ATOM 1678 C C . GLY A 1 210 ? 11.449 4.502 7.056 1.00 90.31 210 GLY A C 1
ATOM 1679 O O . GLY A 1 210 ? 11.155 5.584 6.560 1.00 90.31 210 GLY A O 1
ATOM 1680 N N . ARG A 1 211 ? 12.225 3.622 6.406 1.00 91.50 211 ARG A N 1
ATOM 1681 C CA . ARG A 1 211 ? 12.903 3.959 5.144 1.00 91.50 211 ARG A CA 1
ATOM 1682 C C . ARG A 1 211 ? 11.940 4.235 3.993 1.00 91.50 211 ARG A C 1
ATOM 1684 O O . ARG A 1 211 ? 12.130 5.221 3.295 1.00 91.50 211 ARG A O 1
ATOM 1691 N N . ALA A 1 212 ? 10.965 3.353 3.771 1.00 92.00 212 ALA A N 1
ATOM 1692 C CA . ALA A 1 212 ? 10.064 3.459 2.626 1.00 92.00 212 ALA A CA 1
ATOM 1693 C C . ALA A 1 212 ? 9.265 4.768 2.675 1.00 92.00 212 ALA A C 1
ATOM 1695 O O . ALA A 1 212 ? 9.384 5.577 1.758 1.00 92.00 212 ALA A O 1
ATOM 1696 N N . SER A 1 213 ? 8.562 5.014 3.783 1.00 93.50 213 SER A N 1
ATOM 1697 C CA . SER A 1 213 ? 7.770 6.227 4.003 1.00 93.50 213 SER A CA 1
ATOM 1698 C C . SER A 1 213 ? 8.620 7.492 3.879 1.00 93.50 213 SER A C 1
ATOM 1700 O O . SER A 1 213 ? 8.226 8.412 3.172 1.00 93.50 213 SER A O 1
ATOM 1702 N N . HIS A 1 214 ? 9.823 7.511 4.470 1.00 94.19 214 HIS A N 1
ATOM 1703 C CA . HIS A 1 214 ? 10.757 8.631 4.326 1.00 94.19 214 HIS A CA 1
ATOM 1704 C C . HIS A 1 214 ? 11.139 8.878 2.859 1.00 94.19 214 HIS A C 1
ATOM 1706 O O . HIS A 1 214 ? 11.011 9.995 2.380 1.00 94.19 214 HIS A O 1
ATOM 1712 N N . THR A 1 215 ? 11.571 7.851 2.113 1.00 95.00 215 THR A N 1
ATOM 1713 C CA . THR A 1 215 ? 11.927 8.008 0.690 1.00 95.00 215 THR A CA 1
ATOM 1714 C C . THR A 1 215 ? 10.756 8.557 -0.132 1.00 95.00 215 THR A C 1
ATOM 1716 O O . THR A 1 215 ? 10.955 9.426 -0.978 1.00 95.00 215 THR A O 1
ATOM 1719 N N . ILE A 1 216 ? 9.543 8.054 0.108 1.00 96.38 216 ILE A N 1
ATOM 1720 C CA . ILE A 1 216 ? 8.343 8.435 -0.646 1.00 96.38 216 ILE A CA 1
ATOM 1721 C C . ILE A 1 216 ? 7.950 9.884 -0.350 1.00 96.38 216 ILE A C 1
ATOM 1723 O O . ILE A 1 216 ? 7.751 10.668 -1.277 1.00 96.38 216 ILE A O 1
ATOM 1727 N N . LEU A 1 217 ? 7.856 10.241 0.930 1.00 95.00 217 LEU A N 1
ATOM 1728 C CA . LEU A 1 217 ? 7.419 11.564 1.360 1.00 95.00 217 LEU A CA 1
ATOM 1729 C C . LEU A 1 217 ? 8.468 12.642 1.052 1.00 95.00 217 LEU A C 1
ATOM 1731 O O . LEU A 1 217 ? 8.103 13.690 0.527 1.00 95.00 217 LEU A O 1
ATOM 1735 N N . SER A 1 218 ? 9.765 12.362 1.228 1.00 95.12 218 SER A N 1
ATOM 1736 C CA . SER A 1 218 ? 10.824 13.289 0.798 1.00 95.12 218 SER A CA 1
ATOM 1737 C C . SER A 1 218 ? 10.809 13.543 -0.711 1.00 95.12 218 SER A C 1
ATOM 1739 O O . SER A 1 218 ? 11.139 14.641 -1.156 1.00 95.12 218 SER A O 1
ATOM 1741 N N . GLU A 1 219 ? 10.418 12.557 -1.525 1.00 96.81 219 GLU A N 1
ATOM 1742 C CA . GLU A 1 219 ? 10.236 12.782 -2.961 1.00 96.81 219 GLU A CA 1
ATOM 1743 C C . GLU A 1 219 ? 9.008 13.658 -3.248 1.00 96.81 219 GLU A C 1
ATOM 1745 O O . GLU A 1 219 ? 9.076 14.509 -4.134 1.00 96.81 219 GLU A O 1
ATOM 1750 N N . PHE A 1 220 ? 7.905 13.506 -2.504 1.00 97.19 220 PHE A N 1
ATOM 1751 C CA . PHE A 1 220 ? 6.754 14.408 -2.622 1.00 97.19 220 PHE A CA 1
ATOM 1752 C C . PHE A 1 220 ? 7.152 15.858 -2.300 1.00 97.19 220 PHE A C 1
ATOM 1754 O O . PHE A 1 220 ? 6.867 16.748 -3.104 1.00 97.19 220 PHE A O 1
ATOM 1761 N N . GLU A 1 221 ? 7.887 16.087 -1.207 1.00 95.56 221 GLU A N 1
ATOM 1762 C CA . GLU A 1 221 ? 8.431 17.409 -0.848 1.00 95.56 221 GLU A CA 1
ATOM 1763 C C . GLU A 1 221 ? 9.342 17.962 -1.948 1.00 95.56 221 GLU A C 1
ATOM 1765 O O . GLU A 1 221 ? 9.202 19.113 -2.365 1.00 95.56 221 GLU A O 1
ATOM 1770 N N . ARG A 1 222 ? 10.245 17.130 -2.489 1.00 96.62 222 ARG A N 1
ATOM 1771 C CA . ARG A 1 222 ? 11.145 17.517 -3.589 1.00 96.62 222 ARG A CA 1
ATOM 1772 C C . ARG A 1 222 ? 10.384 17.926 -4.852 1.00 96.62 222 ARG A C 1
ATOM 1774 O O . ARG A 1 222 ? 10.859 18.773 -5.608 1.00 96.62 222 ARG A O 1
ATOM 1781 N N . LEU A 1 223 ? 9.216 17.330 -5.090 1.00 96.12 223 LEU A N 1
ATOM 1782 C CA . LEU A 1 223 ? 8.316 17.669 -6.194 1.00 96.12 223 LEU A CA 1
ATOM 1783 C C . LEU A 1 223 ? 7.395 18.863 -5.876 1.00 96.12 223 LEU A C 1
ATOM 1785 O O . LEU A 1 223 ? 6.542 19.205 -6.696 1.00 96.12 223 LEU A O 1
ATOM 1789 N N . GLY A 1 224 ? 7.592 19.521 -4.730 1.00 95.25 224 GLY A N 1
ATOM 1790 C CA . GLY A 1 224 ? 6.878 20.730 -4.325 1.00 95.25 224 GLY A CA 1
ATOM 1791 C C . GLY A 1 224 ? 5.515 20.472 -3.688 1.00 95.25 224 GLY A C 1
ATOM 1792 O O . GLY A 1 224 ? 4.694 21.385 -3.667 1.00 95.25 224 GLY A O 1
ATOM 1793 N N . VAL A 1 225 ? 5.251 19.252 -3.211 1.00 94.44 225 VAL A N 1
ATOM 1794 C CA . VAL A 1 225 ? 4.046 18.947 -2.433 1.00 94.44 225 VAL A CA 1
ATOM 1795 C C . VAL A 1 225 ? 4.288 19.338 -0.984 1.00 94.44 225 VAL A C 1
ATOM 1797 O O . VAL A 1 225 ? 5.191 18.814 -0.338 1.00 94.44 225 VAL A O 1
ATOM 1800 N N . ASP A 1 226 ? 3.462 20.249 -0.482 1.00 91.56 226 ASP A N 1
ATOM 1801 C CA . ASP A 1 226 ? 3.523 20.685 0.909 1.00 91.56 226 ASP A CA 1
ATOM 1802 C C . ASP A 1 226 ? 2.973 19.601 1.853 1.00 91.56 226 ASP A C 1
ATOM 1804 O O . ASP A 1 226 ? 1.800 19.218 1.753 1.00 91.56 226 ASP A O 1
ATOM 1808 N N . LEU A 1 227 ? 3.828 19.093 2.744 1.00 89.69 227 LEU A N 1
ATOM 1809 C CA . LEU A 1 227 ? 3.485 18.077 3.736 1.00 89.69 227 LEU A CA 1
ATOM 1810 C C . LEU A 1 227 ? 3.224 18.725 5.093 1.00 89.69 227 LEU A C 1
ATOM 1812 O O . LEU A 1 227 ? 3.989 19.573 5.544 1.00 89.69 227 LEU A O 1
ATOM 1816 N N . GLY A 1 228 ? 2.210 18.244 5.804 1.00 83.38 228 GLY A N 1
ATOM 1817 C CA . GLY A 1 228 ? 2.001 18.644 7.189 1.00 83.38 228 GLY A CA 1
ATOM 1818 C C . GLY A 1 228 ? 0.649 18.211 7.723 1.00 83.38 228 GLY A C 1
ATOM 1819 O O . GLY A 1 228 ? 0.133 17.163 7.345 1.00 83.38 228 GLY A O 1
ATOM 1820 N N . TYR A 1 229 ? 0.101 19.016 8.623 1.00 72.81 229 TYR A N 1
ATOM 1821 C CA . TYR A 1 229 ? -1.127 18.725 9.367 1.00 72.81 229 TYR A CA 1
ATOM 1822 C C . TYR A 1 229 ? -2.191 19.777 9.264 1.00 72.81 229 TYR A C 1
ATOM 1824 O O . TYR A 1 229 ? -3.339 19.535 9.627 1.00 72.81 229 TYR A O 1
ATOM 1832 N N . GLU A 1 230 ? -1.788 20.939 8.794 1.00 69.06 230 GLU A N 1
ATOM 1833 C CA . GLU A 1 230 ? -2.663 22.066 8.707 1.00 69.06 230 GLU A CA 1
ATOM 1834 C C . GLU A 1 230 ? -3.568 21.904 7.483 1.00 69.06 230 GLU A C 1
ATOM 1836 O O . GLU A 1 230 ? -3.151 21.341 6.463 1.00 69.06 230 GLU A O 1
ATOM 1841 N N . PRO A 1 231 ? -4.790 22.455 7.523 1.00 59.06 231 PRO A N 1
ATOM 1842 C CA . PRO A 1 231 ? -5.742 22.369 6.416 1.00 59.06 231 PRO A CA 1
ATOM 1843 C C . PRO A 1 231 ? -5.222 22.908 5.071 1.00 59.06 231 PRO A C 1
ATOM 1845 O O . PRO A 1 231 ? -5.813 22.640 4.026 1.00 59.06 231 PRO A O 1
ATOM 1848 N N . PHE A 1 232 ? -4.135 23.690 5.076 1.00 70.56 232 PHE A N 1
ATOM 1849 C CA . PHE A 1 232 ? -3.500 24.215 3.867 1.00 70.56 232 PHE A CA 1
ATOM 1850 C C . PHE A 1 232 ? -2.419 23.303 3.274 1.00 70.56 232 PHE A C 1
ATOM 1852 O O . PHE A 1 232 ? -2.052 23.511 2.113 1.00 70.56 232 PHE A O 1
ATOM 1859 N N . ASN A 1 233 ? -1.927 22.306 4.018 1.00 86.19 233 ASN A N 1
ATOM 1860 C CA . ASN A 1 233 ? -0.972 21.344 3.483 1.00 86.19 233 ASN A CA 1
ATOM 1861 C C . ASN A 1 233 ? -1.644 20.493 2.398 1.00 86.19 233 ASN A C 1
ATOM 1863 O O . ASN A 1 233 ? -2.834 20.181 2.446 1.00 86.19 233 ASN A O 1
ATOM 1867 N N . GLN A 1 234 ? -0.880 20.107 1.381 1.00 90.88 234 GLN A N 1
ATOM 1868 C CA . GLN A 1 234 ? -1.405 19.326 0.260 1.00 90.88 234 GLN A CA 1
ATOM 1869 C C . GLN A 1 234 ? -1.495 17.834 0.579 1.00 90.88 234 GLN A C 1
ATOM 1871 O O . GLN A 1 234 ? -2.267 17.115 -0.059 1.00 90.88 234 GLN A O 1
ATOM 1876 N N . MET A 1 235 ? -0.710 17.359 1.544 1.00 93.81 235 MET A N 1
ATOM 1877 C CA . MET A 1 235 ? -0.708 15.969 1.970 1.00 93.81 235 MET A CA 1
ATOM 1878 C C . MET A 1 235 ? -0.479 15.856 3.477 1.00 93.81 235 MET A C 1
ATOM 1880 O O . MET A 1 235 ? 0.413 16.496 4.032 1.00 93.81 235 MET A O 1
ATOM 1884 N N . VAL A 1 236 ? -1.285 15.005 4.109 1.00 92.62 236 VAL A N 1
ATOM 1885 C CA . VAL A 1 236 ? -1.273 14.727 5.545 1.00 92.62 236 VAL A CA 1
ATOM 1886 C C . VAL A 1 236 ? -0.849 13.277 5.762 1.00 92.62 236 VAL A C 1
ATOM 1888 O O . VAL A 1 236 ? -1.601 12.373 5.388 1.00 92.62 236 VAL A O 1
ATOM 1891 N N . PRO A 1 237 ? 0.342 13.018 6.323 1.00 94.06 237 PRO A N 1
ATOM 1892 C CA . PRO A 1 237 ? 0.766 11.663 6.653 1.00 94.06 237 PRO A CA 1
ATOM 1893 C C . PRO A 1 237 ? 0.018 11.111 7.870 1.00 94.06 237 PRO A C 1
ATOM 1895 O O . PRO A 1 237 ? -0.128 11.792 8.878 1.00 94.06 237 PRO A O 1
ATOM 1898 N N . LEU A 1 238 ? -0.396 9.850 7.787 1.00 94.81 238 LEU A N 1
ATOM 1899 C CA . LEU A 1 238 ? -0.845 9.012 8.890 1.00 94.81 238 LEU A CA 1
ATOM 1900 C C . LEU A 1 238 ? 0.021 7.750 8.906 1.00 94.81 238 LEU A C 1
ATOM 1902 O O . LEU A 1 238 ? -0.104 6.871 8.052 1.00 94.81 238 LEU A O 1
ATOM 1906 N N . LEU A 1 239 ? 0.936 7.685 9.866 1.00 95.25 239 LEU A N 1
ATOM 1907 C CA . LEU A 1 239 ? 1.967 6.656 9.932 1.00 95.25 239 LEU A CA 1
ATOM 1908 C C . LEU A 1 239 ? 1.636 5.635 11.019 1.00 95.25 239 LEU A C 1
ATOM 1910 O O . LEU A 1 239 ? 1.621 5.963 12.206 1.00 95.25 239 LEU A O 1
ATOM 1914 N N . ILE A 1 240 ? 1.416 4.382 10.629 1.00 95.94 240 ILE A N 1
ATOM 1915 C CA . ILE A 1 240 ? 1.144 3.280 11.557 1.00 95.94 240 ILE A CA 1
ATOM 1916 C C . ILE A 1 240 ? 2.456 2.546 11.821 1.00 95.94 240 ILE A C 1
ATOM 1918 O O . ILE A 1 240 ? 3.002 1.896 10.936 1.00 95.94 240 ILE A O 1
ATOM 1922 N N . VAL A 1 241 ? 2.999 2.675 13.027 1.00 95.19 241 VAL A N 1
ATOM 1923 C CA . VAL A 1 241 ? 4.376 2.292 13.354 1.00 95.19 241 VAL A CA 1
ATOM 1924 C C . VAL A 1 241 ? 4.424 0.953 14.093 1.00 95.19 241 VAL A C 1
ATOM 1926 O O . VAL A 1 241 ? 3.857 0.820 15.180 1.00 95.19 241 VAL A O 1
ATOM 1929 N N . ASP A 1 242 ? 5.163 -0.008 13.527 1.00 94.62 242 ASP A N 1
ATOM 1930 C CA . ASP A 1 242 ? 5.386 -1.349 14.092 1.00 94.62 242 ASP A CA 1
ATOM 1931 C C . ASP A 1 242 ? 6.292 -1.312 15.332 1.00 94.62 242 ASP A C 1
ATOM 1933 O O . ASP A 1 242 ? 7.155 -0.439 15.477 1.00 94.62 242 ASP A O 1
ATOM 1937 N N . ASP A 1 243 ? 6.138 -2.304 16.211 1.00 93.81 243 ASP A N 1
ATOM 1938 C CA . ASP A 1 243 ? 6.965 -2.519 17.405 1.00 93.81 243 ASP A CA 1
ATOM 1939 C C . ASP A 1 243 ? 7.125 -1.271 18.294 1.00 93.81 243 ASP A C 1
ATOM 1941 O O . ASP A 1 243 ? 8.195 -0.982 18.839 1.00 93.81 243 ASP A O 1
ATOM 1945 N N . ASN A 1 244 ? 6.064 -0.467 18.390 1.00 93.25 244 ASN A N 1
ATOM 1946 C CA . ASN A 1 244 ? 6.028 0.832 19.063 1.00 93.25 244 ASN A CA 1
ATOM 1947 C C . ASN A 1 244 ? 7.166 1.777 18.625 1.00 93.25 244 ASN A C 1
ATOM 1949 O O . ASN A 1 244 ? 7.631 2.633 19.380 1.00 93.25 244 ASN A O 1
ATOM 1953 N N . GLY A 1 245 ? 7.653 1.600 17.398 1.00 92.88 245 GLY A N 1
ATOM 1954 C CA . GLY A 1 245 ? 8.769 2.333 16.827 1.00 92.88 245 GLY A CA 1
ATOM 1955 C C . GLY A 1 245 ? 10.146 1.876 17.295 1.00 92.88 245 GLY A C 1
ATOM 1956 O O . GLY A 1 245 ? 11.120 2.549 16.970 1.00 92.88 245 GLY A O 1
ATOM 1957 N N . ARG A 1 246 ? 10.301 0.764 18.026 1.00 93.19 246 ARG A N 1
ATOM 1958 C CA . ARG A 1 246 ? 11.622 0.263 18.466 1.00 93.19 246 ARG A CA 1
ATOM 1959 C C . ARG A 1 246 ? 12.549 -0.080 17.297 1.00 93.19 246 ARG A C 1
ATOM 1961 O O . ARG A 1 246 ? 13.754 0.122 17.402 1.00 93.19 246 ARG A O 1
ATOM 1968 N N . ARG A 1 247 ? 11.994 -0.501 16.156 1.00 89.88 247 ARG A N 1
ATOM 1969 C CA . ARG A 1 247 ? 12.743 -0.846 14.930 1.00 89.88 247 ARG A CA 1
ATOM 1970 C C . ARG A 1 247 ? 13.111 0.354 14.046 1.00 89.88 247 ARG A C 1
ATOM 1972 O O . ARG A 1 247 ? 13.844 0.182 13.067 1.00 89.88 247 ARG A O 1
ATOM 1979 N N . LEU A 1 248 ? 12.642 1.561 14.375 1.00 92.25 248 LEU A N 1
ATOM 1980 C CA . LEU A 1 248 ? 12.991 2.775 13.635 1.00 92.25 248 LEU A CA 1
ATOM 1981 C C . LEU A 1 248 ? 14.459 3.137 13.860 1.00 92.25 248 LEU A C 1
ATOM 1983 O O . LEU A 1 248 ? 14.896 3.330 14.998 1.00 92.25 248 LEU A O 1
ATOM 1987 N N . LYS A 1 249 ? 15.200 3.294 12.760 1.00 89.00 249 LYS A N 1
ATOM 1988 C CA . LYS A 1 249 ? 16.557 3.858 12.794 1.00 89.00 249 LYS A CA 1
ATOM 1989 C C . LYS A 1 249 ? 16.493 5.349 13.111 1.00 89.00 249 LYS A C 1
ATOM 1991 O O . LYS A 1 249 ? 15.554 6.010 12.683 1.00 89.00 249 LYS A O 1
ATOM 1996 N N . ASP A 1 250 ? 17.524 5.890 13.753 1.00 88.88 250 ASP A N 1
ATOM 1997 C CA . ASP A 1 250 ? 17.543 7.272 14.260 1.00 88.88 250 ASP A CA 1
ATOM 1998 C C . ASP A 1 250 ? 17.147 8.333 13.231 1.00 88.88 250 ASP A C 1
ATOM 2000 O O . ASP A 1 250 ? 16.353 9.220 13.534 1.00 88.88 250 ASP A O 1
ATOM 2004 N N . ILE A 1 251 ? 17.660 8.230 12.000 1.00 88.06 251 ILE A N 1
ATOM 2005 C CA . ILE A 1 251 ? 17.325 9.174 10.926 1.00 88.06 251 ILE A CA 1
ATOM 2006 C C . ILE A 1 251 ? 15.824 9.173 10.605 1.00 88.06 251 ILE A C 1
ATOM 2008 O O . ILE A 1 251 ? 15.228 10.233 10.453 1.00 88.06 251 ILE A O 1
ATOM 2012 N N . PHE A 1 252 ? 15.196 7.997 10.573 1.00 90.69 252 PHE A N 1
ATOM 2013 C CA . PHE A 1 252 ? 13.769 7.869 10.287 1.00 90.69 252 PHE A CA 1
ATOM 2014 C C . PHE A 1 252 ? 12.908 8.129 11.519 1.00 90.69 252 PHE A C 1
ATOM 2016 O O . PHE A 1 252 ? 11.790 8.609 11.386 1.00 90.69 252 PHE A O 1
ATOM 2023 N N . ARG A 1 253 ? 13.425 7.859 12.722 1.00 91.00 253 ARG A N 1
ATOM 2024 C CA . ARG A 1 253 ? 12.757 8.211 13.975 1.00 91.00 253 ARG A CA 1
ATOM 2025 C C . ARG A 1 253 ? 12.569 9.717 14.073 1.00 91.00 253 ARG A C 1
ATOM 2027 O O . ARG A 1 253 ? 11.448 10.145 14.275 1.00 91.00 253 ARG A O 1
ATOM 2034 N N . LYS A 1 254 ? 13.622 10.508 13.833 1.00 86.88 254 LYS A N 1
ATOM 2035 C CA . LYS A 1 254 ? 13.522 11.979 13.810 1.00 86.88 254 LYS A CA 1
ATOM 2036 C C . LYS A 1 254 ? 12.442 12.458 12.847 1.00 86.88 254 LYS A C 1
ATOM 2038 O O . LYS A 1 254 ? 11.686 13.355 13.186 1.00 86.88 254 LYS A O 1
ATOM 2043 N N . TYR A 1 255 ? 12.366 11.830 11.676 1.00 85.06 255 TYR A N 1
ATOM 2044 C CA . TYR A 1 255 ? 11.339 12.120 10.686 1.00 85.06 255 TYR A CA 1
ATOM 2045 C C . TYR A 1 255 ? 9.931 11.797 11.209 1.00 85.06 255 TYR A C 1
ATOM 2047 O O . TYR A 1 255 ? 9.079 12.671 11.222 1.00 85.06 255 TYR A O 1
ATOM 2055 N N . VAL A 1 256 ? 9.696 10.587 11.730 1.00 87.12 256 VAL A N 1
ATOM 2056 C CA . VAL A 1 256 ? 8.411 10.188 12.345 1.00 87.12 256 VAL A CA 1
ATOM 2057 C C . VAL A 1 256 ? 8.056 11.054 13.564 1.00 87.12 256 VAL A C 1
ATOM 2059 O O . VAL A 1 256 ? 6.887 11.334 13.816 1.00 87.12 256 VAL A O 1
ATOM 2062 N N . ASP A 1 257 ? 9.045 11.511 14.326 1.00 86.81 257 ASP A N 1
ATOM 2063 C CA . ASP A 1 257 ? 8.830 12.322 15.521 1.00 86.81 257 ASP A CA 1
ATOM 2064 C C . ASP A 1 257 ? 8.344 13.737 15.179 1.00 86.81 257 ASP A C 1
ATOM 2066 O O . ASP A 1 257 ? 7.542 14.272 15.944 1.00 86.81 257 ASP A O 1
ATOM 2070 N N . VAL A 1 258 ? 8.717 14.312 14.022 1.00 84.31 258 VAL A N 1
ATOM 2071 C CA . VAL A 1 258 ? 8.090 15.555 13.504 1.00 84.31 258 VAL A CA 1
ATOM 2072 C C . VAL A 1 258 ? 6.575 15.391 13.452 1.00 84.31 258 VAL A C 1
ATOM 2074 O O . VAL A 1 258 ? 5.827 16.301 13.799 1.00 84.31 258 VAL A O 1
ATOM 2077 N N . TYR A 1 259 ? 6.141 14.183 13.102 1.00 82.31 259 TYR A N 1
ATOM 2078 C CA . TYR A 1 259 ? 4.745 13.834 12.981 1.00 82.31 259 TYR A CA 1
ATOM 2079 C C . TYR A 1 259 ? 4.071 13.464 14.328 1.00 82.31 259 TYR A C 1
ATOM 2081 O O . TYR A 1 259 ? 2.849 13.398 14.419 1.00 82.31 259 TYR A O 1
ATOM 2089 N N . THR A 1 260 ? 4.838 13.259 15.403 1.00 76.75 260 THR A N 1
ATOM 2090 C CA . THR A 1 260 ? 4.318 12.825 16.718 1.00 76.75 260 THR A CA 1
ATOM 2091 C C . THR A 1 260 ? 4.010 13.990 17.672 1.00 76.75 260 THR A C 1
ATOM 2093 O O . THR A 1 260 ? 3.207 13.832 18.583 1.00 76.75 260 THR A O 1
ATOM 2096 N N . HIS A 1 261 ? 4.657 15.148 17.500 1.00 59.00 261 HIS A N 1
ATOM 2097 C CA . HIS A 1 261 ? 4.612 16.266 18.464 1.00 59.00 261 HIS A CA 1
ATOM 2098 C C . HIS A 1 261 ? 3.497 17.289 18.206 1.00 59.00 261 HIS A C 1
ATOM 2100 O O . HIS A 1 261 ? 3.509 18.375 18.780 1.00 59.00 261 HIS A O 1
ATOM 2106 N N . THR A 1 262 ? 2.547 16.966 17.340 1.00 55.84 262 THR A N 1
ATOM 2107 C CA . THR A 1 262 ? 1.386 17.815 17.065 1.00 55.84 262 THR A CA 1
ATOM 2108 C C . THR A 1 262 ? 0.163 17.224 17.739 1.00 55.84 262 THR A C 1
ATOM 2110 O O . THR A 1 262 ? 0.044 16.004 17.770 1.00 55.84 262 THR A O 1
ATOM 2113 N N . ASP A 1 263 ? -0.787 18.051 18.172 1.00 55.81 263 ASP A N 1
ATOM 2114 C CA . ASP A 1 263 ? -2.069 17.607 18.756 1.00 55.81 263 ASP A CA 1
ATOM 2115 C C . ASP A 1 263 ? -2.932 16.750 17.796 1.00 55.81 263 ASP A C 1
ATOM 2117 O O . ASP A 1 263 ? -4.015 16.295 18.150 1.00 55.81 263 ASP A O 1
ATOM 2121 N N . THR A 1 264 ? -2.448 16.503 16.575 1.00 57.47 264 THR A N 1
ATOM 2122 C CA . THR A 1 264 ? -3.052 15.614 15.585 1.00 57.47 264 THR A CA 1
ATOM 2123 C C . THR A 1 264 ? -2.443 14.206 15.685 1.00 57.47 264 THR A C 1
ATOM 2125 O O . THR A 1 264 ? -1.228 14.046 15.566 1.00 57.47 264 THR A O 1
ATOM 2128 N N . GLU A 1 265 ? -3.272 13.171 15.899 1.00 74.94 265 GLU A N 1
ATOM 2129 C CA . GLU A 1 265 ? -2.871 11.749 16.003 1.00 74.94 265 GLU A CA 1
ATOM 2130 C C . GLU A 1 265 ? -2.418 11.149 14.654 1.00 74.94 265 GLU A C 1
ATOM 2132 O O . GLU A 1 265 ? -2.958 10.171 14.143 1.00 74.94 265 GLU A O 1
ATOM 2137 N N . SER A 1 266 ? -1.400 11.741 14.050 1.00 87.44 266 SER A N 1
ATOM 2138 C CA . SER A 1 266 ? -0.897 11.373 12.726 1.00 87.44 266 SER A CA 1
ATOM 2139 C C . SER A 1 266 ? 0.201 10.302 12.769 1.00 87.44 266 SER A C 1
ATOM 2141 O O . SER A 1 266 ? 0.722 9.867 11.740 1.00 87.44 266 SER A O 1
ATOM 2143 N N . VAL A 1 267 ? 0.532 9.825 13.970 1.00 92.88 267 VAL A N 1
ATOM 2144 C CA . VAL A 1 267 ? 1.383 8.658 14.202 1.00 92.88 267 VAL A CA 1
ATOM 2145 C C . VAL A 1 267 ? 0.674 7.716 15.166 1.00 92.88 267 VAL A C 1
ATOM 2147 O O . VAL A 1 267 ? 0.438 8.052 16.325 1.00 92.88 267 VAL A O 1
ATOM 2150 N N . ILE A 1 268 ? 0.384 6.501 14.708 1.00 94.50 268 ILE A N 1
ATOM 2151 C CA . ILE A 1 268 ? -0.239 5.448 15.509 1.00 94.50 268 ILE A CA 1
ATOM 2152 C C . ILE A 1 268 ? 0.822 4.392 15.808 1.00 94.50 268 ILE A C 1
ATOM 2154 O O . ILE A 1 268 ? 1.218 3.629 14.933 1.00 94.50 268 ILE A O 1
ATOM 2158 N N . LYS A 1 269 ? 1.306 4.337 17.051 1.00 93.94 269 LYS A N 1
ATOM 2159 C CA . LYS A 1 269 ? 2.271 3.316 17.490 1.00 93.94 269 LYS A CA 1
ATOM 2160 C C . LYS A 1 269 ? 1.530 2.061 17.938 1.00 93.94 269 LYS A C 1
ATOM 2162 O O . LYS A 1 269 ? 0.598 2.157 18.731 1.00 93.94 269 LYS A O 1
ATOM 2167 N N . MET A 1 270 ? 1.958 0.901 17.446 1.00 93.62 270 MET A N 1
ATOM 2168 C CA . MET A 1 270 ? 1.349 -0.388 17.775 1.00 93.62 270 MET A CA 1
ATOM 2169 C C . MET A 1 270 ? 2.385 -1.413 18.237 1.00 93.62 270 MET A C 1
ATOM 2171 O O . MET A 1 270 ? 3.518 -1.379 17.755 1.00 93.62 270 MET A O 1
ATOM 2175 N N . PRO A 1 271 ? 2.009 -2.385 19.093 1.00 93.50 271 PRO A N 1
ATOM 2176 C CA . PRO A 1 271 ? 2.915 -3.451 19.509 1.00 93.50 271 PRO A CA 1
ATOM 2177 C C . PRO A 1 271 ? 3.394 -4.306 18.340 1.00 93.50 271 PRO A C 1
ATOM 2179 O O . PRO A 1 271 ? 4.585 -4.596 18.256 1.00 93.50 271 PRO A O 1
ATOM 2182 N N . LYS A 1 272 ? 2.488 -4.698 17.438 1.00 92.62 272 LYS A N 1
ATOM 2183 C CA . LYS A 1 272 ? 2.849 -5.468 16.253 1.00 92.62 272 LYS A CA 1
ATOM 2184 C C . LYS A 1 272 ? 1.847 -5.275 15.115 1.00 92.62 272 LYS A C 1
ATOM 2186 O O . LYS A 1 272 ? 0.652 -5.512 15.286 1.00 92.62 272 LYS A O 1
ATOM 2191 N N . ILE A 1 273 ? 2.341 -4.924 13.929 1.00 92.44 273 ILE A N 1
ATOM 2192 C CA . ILE A 1 273 ? 1.566 -4.977 12.685 1.00 92.44 273 ILE A CA 1
ATOM 2193 C C . ILE A 1 273 ? 1.563 -6.426 12.196 1.00 92.44 273 ILE A C 1
ATOM 2195 O O . ILE A 1 273 ? 2.555 -6.921 11.668 1.00 92.44 273 ILE A O 1
ATOM 2199 N N . ILE A 1 274 ? 0.448 -7.117 12.427 1.00 88.12 274 ILE A N 1
ATOM 2200 C CA . ILE A 1 274 ? 0.317 -8.563 12.191 1.00 88.12 274 ILE A CA 1
ATOM 2201 C C . ILE A 1 274 ? 0.317 -8.907 10.697 1.00 88.12 274 ILE A C 1
ATOM 2203 O O . ILE A 1 274 ? 0.787 -9.965 10.302 1.00 88.12 274 ILE A O 1
ATOM 2207 N N . SER A 1 275 ? -0.217 -8.017 9.866 1.00 80.69 275 SER A N 1
ATOM 2208 C CA . SER A 1 275 ? -0.379 -8.217 8.424 1.00 80.69 275 SER A CA 1
ATOM 2209 C C . SER A 1 275 ? 0.911 -7.997 7.625 1.00 80.69 275 SER A C 1
ATOM 2211 O O . SER A 1 275 ? 1.054 -8.517 6.519 1.00 80.69 275 SER A O 1
ATOM 2213 N N . GLU A 1 276 ? 1.864 -7.241 8.171 1.00 79.44 276 GLU A N 1
ATOM 2214 C CA . GLU A 1 276 ? 3.102 -6.879 7.483 1.00 79.44 276 GLU A CA 1
ATOM 2215 C C . GLU A 1 276 ? 4.033 -8.091 7.354 1.00 79.44 276 GLU A C 1
ATOM 2217 O O . GLU A 1 276 ? 4.242 -8.823 8.319 1.00 79.44 276 GLU A O 1
ATOM 2222 N N . ASP A 1 277 ? 4.619 -8.290 6.169 1.00 67.94 277 ASP A N 1
ATOM 2223 C CA . ASP A 1 277 ? 5.462 -9.453 5.844 1.00 67.94 277 ASP A CA 1
ATOM 2224 C C . ASP A 1 277 ? 4.763 -10.823 6.042 1.00 67.94 277 ASP A C 1
ATOM 2226 O O . ASP A 1 277 ? 5.435 -11.838 6.224 1.00 67.94 277 ASP A O 1
ATOM 2230 N N . ARG A 1 278 ? 3.419 -10.881 6.005 1.00 72.25 278 ARG A N 1
ATOM 2231 C CA . ARG A 1 278 ? 2.631 -12.106 6.250 1.00 72.25 278 ARG A CA 1
ATOM 2232 C C . ARG A 1 278 ? 1.658 -12.448 5.127 1.00 72.25 278 ARG A C 1
ATOM 2234 O O . ARG A 1 278 ? 0.447 -12.450 5.333 1.00 72.25 278 ARG A O 1
ATOM 2241 N N . GLY A 1 279 ? 2.207 -12.773 3.958 1.00 75.06 279 GLY A N 1
ATOM 2242 C CA . GLY A 1 279 ? 1.461 -13.331 2.830 1.00 75.06 279 GLY A CA 1
ATOM 2243 C C . GLY A 1 279 ? 0.320 -12.457 2.311 1.00 75.06 279 GLY A C 1
ATOM 2244 O O . GLY A 1 279 ? -0.139 -11.499 2.930 1.00 75.06 279 GLY A O 1
ATOM 2245 N N . ALA A 1 280 ? -0.213 -12.806 1.147 1.00 79.75 280 ALA A N 1
ATOM 2246 C CA . ALA A 1 280 ? -1.414 -12.130 0.663 1.00 79.75 280 ALA A CA 1
ATOM 2247 C C . ALA A 1 280 ? -2.671 -12.503 1.495 1.00 79.75 280 ALA A C 1
ATOM 2249 O O . ALA A 1 280 ? -3.666 -11.780 1.464 1.00 79.75 280 ALA A O 1
ATOM 2250 N N . ALA A 1 281 ? -2.608 -13.571 2.305 1.00 83.62 281 ALA A N 1
ATOM 2251 C CA . ALA A 1 281 ? -3.701 -14.052 3.155 1.00 83.62 281 ALA A CA 1
ATOM 2252 C C . ALA A 1 281 ? -4.100 -13.080 4.283 1.00 83.62 281 ALA A C 1
ATOM 2254 O O . ALA A 1 281 ? -5.257 -13.081 4.692 1.00 83.62 281 ALA A O 1
ATOM 2255 N N . LEU A 1 282 ? -3.185 -12.237 4.781 1.00 87.31 282 LEU A N 1
ATOM 2256 C CA . LEU A 1 282 ? -3.508 -11.209 5.788 1.00 87.31 282 LEU A CA 1
ATOM 2257 C C . LEU A 1 282 ? -3.582 -9.794 5.209 1.00 87.31 282 LEU A C 1
ATOM 2259 O O . LEU A 1 282 ? -4.141 -8.897 5.839 1.00 87.31 282 LEU A O 1
ATOM 2263 N N . LEU A 1 283 ? -3.030 -9.589 4.013 1.00 88.12 283 LEU A N 1
ATOM 2264 C CA . LEU A 1 283 ? -3.002 -8.297 3.328 1.00 88.12 283 LEU A CA 1
ATOM 2265 C C . LEU A 1 283 ? -4.206 -8.086 2.402 1.00 88.12 283 LEU A C 1
ATOM 2267 O O . LEU A 1 283 ? -4.543 -6.948 2.084 1.00 88.12 283 LEU A O 1
ATOM 2271 N N . GLY A 1 284 ? -4.829 -9.174 1.939 1.00 86.94 284 GLY A N 1
ATOM 2272 C CA . GLY A 1 284 ? -5.929 -9.160 0.971 1.00 86.94 284 GLY A CA 1
ATOM 2273 C C . GLY A 1 284 ? -5.489 -8.863 -0.467 1.00 86.94 284 GLY A C 1
ATOM 2274 O O . GLY A 1 284 ? -6.294 -8.974 -1.387 1.00 86.94 284 GLY A O 1
ATOM 2275 N N . VAL A 1 285 ? -4.222 -8.505 -0.679 1.00 90.12 285 VAL A N 1
ATOM 2276 C CA . VAL A 1 285 ? -3.640 -8.185 -1.987 1.00 90.12 285 VAL A CA 1
ATOM 2277 C C . VAL A 1 285 ? -2.272 -8.838 -2.138 1.00 90.12 285 VAL A C 1
ATOM 2279 O O . VAL A 1 285 ? -1.534 -9.006 -1.162 1.00 90.12 285 VAL A O 1
ATOM 2282 N N . CYS A 1 286 ? -1.912 -9.164 -3.375 1.00 90.00 286 CYS A N 1
ATOM 2283 C CA . CYS A 1 286 ? -0.589 -9.644 -3.742 1.00 90.00 286 CYS A CA 1
ATOM 2284 C C . CYS A 1 286 ? 0.251 -8.515 -4.355 1.00 90.00 286 CYS A C 1
ATOM 2286 O O . CYS A 1 286 ? -0.256 -7.631 -5.049 1.00 90.00 286 CYS A O 1
ATOM 2288 N N . ALA A 1 287 ? 1.553 -8.549 -4.091 1.00 91.31 287 ALA A N 1
ATOM 2289 C CA . ALA A 1 287 ? 2.534 -7.665 -4.698 1.00 91.31 287 ALA A CA 1
ATOM 2290 C C . ALA A 1 287 ? 3.236 -8.410 -5.826 1.00 91.31 287 ALA A C 1
ATOM 2292 O O . ALA A 1 287 ? 3.884 -9.419 -5.554 1.00 91.31 287 ALA A O 1
ATOM 2293 N N . VAL A 1 288 ? 3.157 -7.908 -7.055 1.00 94.12 288 VAL A N 1
ATOM 2294 C CA . VAL A 1 288 ? 3.845 -8.520 -8.197 1.00 94.12 288 VAL A CA 1
ATOM 2295 C C . VAL A 1 288 ? 4.851 -7.537 -8.767 1.00 94.12 288 VAL A C 1
ATOM 2297 O O . VAL A 1 288 ? 4.529 -6.364 -8.956 1.00 94.12 288 VAL A O 1
ATOM 2300 N N . ILE A 1 289 ? 6.068 -8.003 -9.043 1.00 95.06 289 ILE A N 1
ATOM 2301 C CA . ILE A 1 289 ? 7.145 -7.205 -9.631 1.00 95.06 289 ILE A CA 1
ATOM 2302 C C . ILE A 1 289 ? 7.862 -7.953 -10.754 1.00 95.06 289 ILE A C 1
ATOM 2304 O O . ILE A 1 289 ? 8.163 -9.139 -10.640 1.00 95.06 289 ILE A O 1
ATOM 2308 N N . TYR A 1 290 ? 8.186 -7.241 -11.831 1.00 95.19 290 TYR A N 1
ATOM 2309 C CA . TYR A 1 290 ? 8.840 -7.781 -13.022 1.00 95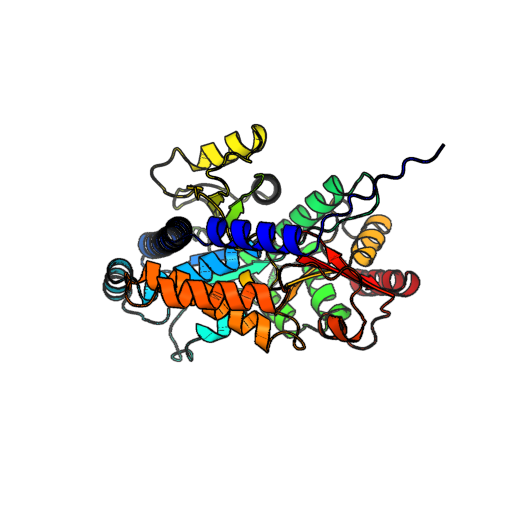.19 290 TYR A CA 1
ATOM 2310 C C . TYR A 1 290 ? 10.322 -7.398 -13.024 1.00 95.19 290 TYR A C 1
ATOM 2312 O O . TYR A 1 290 ? 10.739 -6.424 -13.654 1.00 95.19 290 TYR A O 1
ATOM 2320 N N . GLU A 1 291 ? 11.122 -8.166 -12.280 1.00 91.12 291 GLU A N 1
ATOM 2321 C CA . GLU A 1 291 ? 12.513 -7.841 -11.923 1.00 91.12 291 GLU A CA 1
ATOM 2322 C C . GLU A 1 291 ? 13.363 -7.471 -13.148 1.00 91.12 291 GLU A C 1
ATOM 2324 O O . GLU A 1 291 ? 14.011 -6.425 -13.180 1.00 91.12 291 GLU A O 1
ATOM 2329 N N . ASN A 1 292 ? 13.354 -8.310 -14.185 1.00 92.56 292 ASN A N 1
ATOM 2330 C CA . ASN A 1 292 ? 14.229 -8.106 -15.334 1.00 92.56 292 ASN A CA 1
ATOM 2331 C C . ASN A 1 292 ? 13.715 -7.064 -16.333 1.00 92.56 292 ASN A C 1
ATOM 2333 O O . ASN A 1 292 ? 14.520 -6.575 -17.123 1.00 92.56 292 ASN A O 1
ATOM 2337 N N . LEU A 1 293 ? 12.441 -6.654 -16.272 1.00 95.00 293 LEU A N 1
ATOM 2338 C CA . LEU A 1 293 ? 11.992 -5.452 -16.984 1.00 95.00 293 LEU A CA 1
ATOM 2339 C C . LEU A 1 293 ? 12.621 -4.200 -16.364 1.00 95.00 293 LEU A C 1
ATOM 2341 O O . LEU A 1 293 ? 13.071 -3.318 -17.092 1.00 95.00 293 LEU A O 1
ATOM 2345 N N . ILE A 1 294 ? 12.701 -4.143 -15.029 1.00 93.88 294 ILE A N 1
ATOM 2346 C CA . ILE A 1 294 ? 13.282 -3.005 -14.301 1.00 93.88 294 ILE A CA 1
ATOM 2347 C C . ILE A 1 294 ? 14.765 -2.879 -14.646 1.00 93.88 294 ILE A C 1
ATOM 2349 O O . ILE A 1 294 ? 15.212 -1.805 -15.043 1.00 93.88 294 ILE A O 1
ATOM 2353 N N . VAL A 1 295 ? 15.507 -3.990 -14.573 1.00 91.62 295 VAL A N 1
ATOM 2354 C CA . VAL A 1 295 ? 16.933 -4.029 -14.938 1.00 91.62 295 VAL A CA 1
ATOM 2355 C C . VAL A 1 295 ? 17.145 -3.555 -16.378 1.00 91.62 295 VAL A C 1
ATOM 2357 O O . VAL A 1 295 ? 17.911 -2.618 -16.598 1.00 91.62 295 VAL A O 1
ATOM 2360 N N . ASN A 1 296 ? 16.401 -4.111 -17.343 1.00 92.62 296 ASN A N 1
ATOM 2361 C CA . ASN A 1 296 ? 16.512 -3.705 -18.747 1.00 92.62 296 ASN A CA 1
ATOM 2362 C C . ASN A 1 296 ? 16.196 -2.212 -18.937 1.00 92.62 296 ASN A C 1
ATOM 2364 O O . ASN A 1 296 ? 16.901 -1.520 -19.667 1.00 92.62 296 ASN A O 1
ATOM 2368 N N . ALA A 1 297 ? 15.163 -1.673 -18.288 1.00 93.31 297 ALA A N 1
ATOM 2369 C CA . ALA A 1 297 ? 14.810 -0.264 -18.453 1.00 93.31 297 ALA A CA 1
ATOM 2370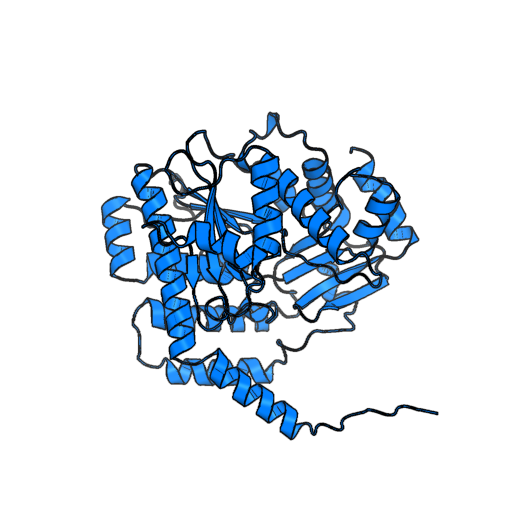 C C . ALA A 1 297 ? 15.825 0.699 -17.812 1.00 93.31 297 ALA A C 1
ATOM 2372 O O . ALA A 1 297 ? 16.033 1.798 -18.332 1.00 93.31 297 ALA A O 1
ATOM 2373 N N . ILE A 1 298 ? 16.496 0.288 -16.729 1.00 92.00 298 ILE A N 1
ATOM 2374 C CA . ILE A 1 298 ? 17.620 1.033 -16.139 1.00 92.00 298 ILE A CA 1
ATOM 2375 C C . ILE A 1 298 ? 18.809 1.058 -17.105 1.00 92.00 298 ILE A C 1
ATOM 2377 O O . ILE A 1 298 ? 19.359 2.127 -17.369 1.00 92.00 298 ILE A O 1
ATOM 2381 N N . GLU A 1 299 ? 19.183 -0.093 -17.669 1.00 90.69 299 GLU A N 1
ATOM 2382 C CA . GLU A 1 299 ? 20.290 -0.208 -18.631 1.00 90.69 299 GLU A CA 1
ATOM 2383 C C . GLU A 1 299 ? 20.045 0.636 -19.890 1.00 90.69 299 GLU A C 1
ATOM 2385 O O . GLU A 1 299 ? 20.954 1.309 -20.378 1.00 90.69 299 GLU A O 1
ATOM 2390 N N . ASN A 1 300 ? 18.792 0.686 -20.351 1.00 89.31 300 ASN A N 1
ATOM 2391 C CA . ASN A 1 300 ? 18.355 1.506 -21.482 1.00 89.31 300 ASN A CA 1
ATOM 2392 C C . ASN A 1 300 ? 18.044 2.969 -21.108 1.00 89.31 300 ASN A C 1
ATOM 2394 O O . ASN A 1 300 ? 17.611 3.742 -21.960 1.00 89.31 300 ASN A O 1
ATOM 2398 N N . ARG A 1 301 ? 18.269 3.376 -19.849 1.00 88.88 301 ARG A N 1
ATOM 2399 C CA . ARG A 1 301 ? 18.067 4.747 -19.338 1.00 88.88 301 ARG A CA 1
ATOM 2400 C C . ARG A 1 301 ? 16.674 5.329 -19.607 1.00 88.88 301 ARG A C 1
ATOM 2402 O O . ARG A 1 301 ? 16.536 6.544 -19.739 1.00 88.88 301 ARG A O 1
ATOM 2409 N N . VAL A 1 302 ? 15.639 4.489 -19.615 1.00 87.62 302 VAL A N 1
ATOM 2410 C CA . VAL A 1 302 ? 14.260 4.864 -19.989 1.00 87.62 302 VAL A CA 1
ATOM 2411 C C . VAL A 1 302 ? 13.746 6.071 -19.193 1.00 87.62 302 VAL A C 1
ATOM 2413 O O . VAL A 1 302 ? 13.151 6.986 -19.754 1.00 87.62 302 VAL A O 1
ATOM 2416 N N . CYS A 1 303 ? 14.003 6.113 -17.881 1.00 86.12 303 CYS A N 1
ATOM 2417 C CA . CYS A 1 303 ? 13.586 7.228 -17.025 1.00 86.12 303 CYS A CA 1
ATOM 2418 C C . CYS A 1 303 ? 14.734 8.140 -16.581 1.00 86.12 303 CYS A C 1
ATOM 2420 O O . CYS A 1 303 ? 14.486 9.094 -15.849 1.00 86.12 303 CYS A O 1
ATOM 2422 N N . GLY A 1 304 ? 15.951 7.940 -17.095 1.00 85.44 304 GLY A N 1
ATOM 2423 C CA . GLY A 1 304 ? 17.118 8.783 -16.830 1.00 85.44 304 GLY A CA 1
ATOM 2424 C C . GLY A 1 304 ? 17.636 8.697 -15.392 1.00 85.44 304 GLY A C 1
ATOM 2425 O O . GLY A 1 304 ? 18.653 8.057 -15.151 1.00 85.44 304 GLY A O 1
ATOM 2426 N N . ASP A 1 305 ? 16.958 9.370 -14.462 1.00 87.75 305 ASP A N 1
ATOM 2427 C CA . ASP A 1 305 ? 17.416 9.636 -13.093 1.00 87.75 305 ASP A CA 1
ATOM 2428 C C . ASP A 1 305 ? 16.742 8.778 -12.011 1.00 87.75 305 ASP A C 1
ATOM 2430 O O . ASP A 1 305 ? 17.201 8.765 -10.872 1.00 87.75 305 ASP A O 1
ATOM 2434 N N . VAL A 1 306 ? 15.685 8.040 -12.357 1.00 92.56 306 VAL A N 1
ATOM 2435 C CA . VAL A 1 306 ? 14.981 7.118 -11.451 1.00 92.56 306 VAL A CA 1
ATOM 2436 C C . VAL A 1 306 ? 14.831 5.735 -12.076 1.00 92.56 306 VAL A C 1
ATOM 2438 O O . VAL A 1 306 ? 14.748 5.593 -13.298 1.00 92.56 306 VAL A O 1
ATOM 2441 N N . ALA A 1 307 ? 14.776 4.706 -11.231 1.00 93.06 307 ALA A N 1
ATOM 2442 C CA . ALA A 1 307 ? 14.492 3.342 -11.659 1.00 93.06 307 ALA A CA 1
ATOM 2443 C C . ALA A 1 307 ? 12.985 3.175 -11.933 1.00 93.06 307 ALA A C 1
ATOM 2445 O O . ALA A 1 307 ? 12.190 3.443 -11.033 1.00 93.06 307 ALA A O 1
ATOM 2446 N N . PRO A 1 308 ? 12.560 2.723 -13.129 1.00 93.75 308 PRO A N 1
ATOM 2447 C CA . PRO A 1 308 ? 11.152 2.439 -13.392 1.00 93.75 308 PRO A CA 1
ATOM 2448 C C . PRO A 1 308 ? 10.597 1.380 -12.439 1.00 93.75 308 PRO A C 1
ATOM 2450 O O . PRO A 1 308 ? 11.248 0.366 -12.188 1.00 93.75 308 PRO A O 1
ATOM 2453 N N . CYS A 1 309 ? 9.381 1.588 -11.937 1.00 93.38 309 CYS A N 1
ATOM 2454 C CA . CYS A 1 309 ? 8.673 0.574 -11.162 1.00 93.38 309 CYS A CA 1
ATOM 2455 C C . CYS A 1 309 ? 7.740 -0.216 -12.086 1.00 93.38 309 CYS A C 1
ATOM 2457 O O . CYS A 1 309 ? 6.662 0.255 -12.447 1.00 93.38 309 CYS A O 1
ATOM 2459 N N . PHE A 1 310 ? 8.157 -1.427 -12.461 1.00 94.38 310 PHE A N 1
ATOM 2460 C CA . PHE A 1 310 ? 7.281 -2.415 -13.095 1.00 94.38 310 PHE A CA 1
ATOM 2461 C C . PHE A 1 310 ? 6.799 -3.396 -12.042 1.00 94.38 310 PHE A C 1
ATOM 2463 O O . PHE A 1 310 ? 7.237 -4.543 -11.974 1.00 94.38 310 PHE A O 1
ATOM 2470 N N . GLY A 1 311 ? 5.933 -2.902 -11.172 1.00 93.44 311 GLY A N 1
ATOM 2471 C CA . GLY A 1 311 ? 5.241 -3.701 -10.182 1.00 93.44 311 GLY A CA 1
ATOM 2472 C C . GLY A 1 311 ? 3.849 -3.150 -9.956 1.00 93.44 311 GLY A C 1
ATOM 2473 O O . GLY A 1 311 ? 3.525 -2.059 -10.420 1.00 93.44 311 GLY A O 1
ATOM 2474 N N . THR A 1 312 ? 3.006 -3.921 -9.286 1.00 92.62 312 THR A N 1
ATOM 2475 C CA . THR A 1 312 ? 1.628 -3.527 -9.011 1.00 92.62 312 THR A CA 1
ATOM 2476 C C . THR A 1 312 ? 0.999 -4.369 -7.907 1.00 92.62 312 THR A C 1
ATOM 2478 O O . THR A 1 312 ? 1.538 -5.402 -7.502 1.00 92.62 312 THR A O 1
ATOM 2481 N N . TRP A 1 313 ? -0.176 -3.933 -7.463 1.00 91.81 313 TRP A N 1
ATOM 2482 C CA . TRP A 1 313 ? -1.041 -4.718 -6.600 1.00 91.81 313 TRP A CA 1
ATOM 2483 C C . TRP A 1 313 ? -2.013 -5.540 -7.441 1.00 91.81 313 TRP A C 1
ATOM 2485 O O . TRP A 1 313 ? -2.620 -5.033 -8.392 1.00 91.81 313 TRP A O 1
ATOM 2495 N N . HIS A 1 314 ? -2.147 -6.808 -7.081 1.00 91.38 314 HIS A N 1
ATOM 2496 C CA . HIS A 1 314 ? -3.093 -7.749 -7.666 1.00 91.38 314 HIS A CA 1
ATOM 2497 C C . HIS A 1 314 ? -4.007 -8.309 -6.586 1.00 91.38 314 HIS A C 1
ATOM 2499 O O . HIS A 1 314 ? -3.696 -8.260 -5.392 1.00 91.38 314 HIS A O 1
ATOM 2505 N N . ASP A 1 315 ? -5.119 -8.874 -7.034 1.00 87.12 315 ASP A N 1
ATOM 2506 C CA . ASP A 1 315 ? -5.871 -9.805 -6.210 1.00 87.12 315 ASP A CA 1
ATOM 2507 C C . ASP A 1 315 ? -4.991 -11.010 -5.848 1.00 87.12 315 ASP A C 1
ATOM 2509 O O . ASP A 1 315 ? -3.959 -11.280 -6.472 1.00 87.12 315 ASP A O 1
ATOM 2513 N N . VAL A 1 316 ? -5.388 -11.722 -4.798 1.00 81.81 316 VAL A N 1
ATOM 2514 C CA . VAL A 1 316 ? -4.788 -13.018 -4.461 1.00 81.81 316 VAL A CA 1
ATOM 2515 C C . VAL A 1 316 ? -4.963 -13.995 -5.631 1.00 81.81 316 VAL A C 1
ATOM 2517 O O . VAL A 1 316 ? -6.007 -13.928 -6.291 1.00 81.81 316 VAL A O 1
ATOM 2520 N N . PRO A 1 317 ? -3.990 -14.893 -5.891 1.00 76.50 317 PRO A N 1
ATOM 2521 C CA . PRO A 1 317 ? -4.069 -15.773 -7.044 1.00 76.50 317 PRO A CA 1
ATOM 2522 C C . PRO A 1 317 ? -5.374 -16.574 -7.085 1.00 76.50 317 PRO A C 1
ATOM 2524 O O . PRO A 1 317 ? -5.810 -17.071 -6.047 1.00 76.50 317 PRO A O 1
ATOM 2527 N N . ARG A 1 318 ? -6.007 -16.759 -8.250 1.00 76.19 318 ARG A N 1
ATOM 2528 C CA . ARG A 1 318 ? -7.288 -17.492 -8.374 1.00 76.19 318 ARG A CA 1
ATOM 2529 C C . ARG A 1 318 ? -7.206 -18.933 -7.891 1.00 76.19 318 ARG A C 1
ATOM 2531 O O . ARG A 1 318 ? -8.186 -19.450 -7.359 1.00 76.19 318 ARG A O 1
ATOM 2538 N N . SER A 1 319 ? -6.059 -19.581 -8.074 1.00 72.81 319 SER A N 1
ATOM 2539 C CA . SER A 1 319 ? -5.803 -20.933 -7.564 1.00 72.81 319 SER A CA 1
ATOM 2540 C C . SER A 1 319 ? -5.894 -21.008 -6.037 1.00 72.81 319 SER A C 1
ATOM 2542 O O . SER A 1 319 ? -6.260 -22.047 -5.495 1.00 72.81 319 SER A O 1
ATOM 2544 N N . GLU A 1 320 ? -5.615 -19.901 -5.349 1.00 77.44 320 GLU A N 1
ATOM 2545 C CA . GLU A 1 320 ? -5.541 -19.805 -3.890 1.00 77.44 320 GLU A CA 1
ATOM 2546 C C . GLU A 1 320 ? -6.629 -18.900 -3.292 1.00 77.44 320 GLU A C 1
ATOM 2548 O O . GLU A 1 320 ? -6.777 -18.818 -2.069 1.00 77.44 320 GLU A O 1
ATOM 2553 N N . SER A 1 321 ? -7.436 -18.242 -4.131 1.00 77.56 321 SER A N 1
ATOM 2554 C CA . SER A 1 321 ? -8.340 -17.168 -3.717 1.00 77.56 321 SER A CA 1
ATOM 2555 C C . SER A 1 321 ? -9.369 -17.635 -2.695 1.00 77.56 321 SER A C 1
ATOM 2557 O O . SER A 1 321 ? -9.690 -16.900 -1.768 1.00 77.56 321 SER A O 1
ATOM 2559 N N . GLY A 1 322 ? -9.847 -18.879 -2.797 1.00 83.19 322 GLY A N 1
ATOM 2560 C CA . GLY A 1 322 ? -10.764 -19.455 -1.811 1.00 83.19 322 GLY A CA 1
ATOM 2561 C C . GLY A 1 322 ? -10.171 -19.489 -0.398 1.00 83.19 322 GLY A C 1
ATOM 2562 O O . GLY A 1 322 ? -10.835 -19.095 0.560 1.00 83.19 322 GLY A O 1
ATOM 2563 N N . VAL A 1 323 ? -8.908 -19.905 -0.271 1.00 87.44 323 VAL A N 1
ATOM 2564 C CA . VAL A 1 323 ? -8.203 -19.986 1.017 1.00 87.44 323 VAL A CA 1
ATOM 2565 C C . VAL A 1 323 ? -7.810 -18.591 1.492 1.00 87.44 323 VAL A C 1
ATOM 2567 O O . VAL A 1 323 ? -8.151 -18.198 2.607 1.00 87.44 323 VAL A O 1
ATOM 2570 N N . TYR A 1 324 ? -7.153 -17.810 0.634 1.00 88.44 324 TYR A N 1
ATOM 2571 C CA . TYR A 1 324 ? -6.599 -16.510 1.005 1.00 88.44 324 TYR A CA 1
ATOM 2572 C C . TYR A 1 324 ? -7.696 -15.499 1.334 1.00 88.44 324 TYR A C 1
ATOM 2574 O O . TYR A 1 324 ? -7.615 -14.827 2.359 1.00 88.44 324 TYR A O 1
ATOM 2582 N N . SER A 1 325 ? -8.757 -15.415 0.525 1.00 85.94 325 SER A N 1
ATOM 2583 C CA . SER A 1 325 ? -9.883 -14.524 0.820 1.00 85.94 325 SER A CA 1
ATOM 2584 C C . SER A 1 325 ? -10.650 -14.966 2.068 1.00 85.94 325 SER A C 1
ATOM 2586 O O . SER A 1 325 ? -11.101 -14.113 2.829 1.00 85.94 325 SER A O 1
ATOM 2588 N N . SER A 1 326 ? -10.779 -16.275 2.320 1.00 89.69 326 SER A N 1
ATOM 2589 C CA . SER A 1 326 ? -11.396 -16.788 3.552 1.00 89.69 326 SER A CA 1
ATOM 2590 C C . SER A 1 326 ? -10.601 -16.370 4.792 1.00 89.69 326 SER A C 1
ATOM 2592 O O . SER A 1 326 ? -11.167 -15.782 5.716 1.00 89.69 326 SER A O 1
ATOM 2594 N N . LEU A 1 327 ? -9.284 -16.603 4.792 1.00 91.88 327 LEU A N 1
ATOM 2595 C CA . LEU A 1 327 ? -8.398 -16.220 5.894 1.00 91.88 327 LEU A CA 1
ATOM 2596 C C . LEU A 1 327 ? -8.374 -14.705 6.102 1.00 91.88 327 LEU A C 1
ATOM 2598 O O . LEU A 1 327 ? -8.516 -14.248 7.236 1.00 91.88 327 LEU A O 1
ATOM 2602 N N . PHE A 1 328 ? -8.288 -13.928 5.021 1.00 91.81 328 PHE A N 1
ATOM 2603 C CA . PHE A 1 328 ? -8.330 -12.471 5.086 1.00 91.81 328 PHE A CA 1
ATOM 2604 C C . PHE A 1 328 ? -9.628 -11.971 5.728 1.00 91.81 328 PHE A C 1
ATOM 2606 O O . PHE A 1 328 ? -9.600 -11.181 6.671 1.00 91.81 328 PHE A O 1
ATOM 2613 N N . ASN A 1 329 ? -10.778 -12.481 5.279 1.00 91.19 329 ASN A N 1
ATOM 2614 C CA . ASN A 1 329 ? -12.075 -12.103 5.835 1.00 91.19 329 ASN A CA 1
ATOM 2615 C C . ASN A 1 329 ? -12.199 -12.490 7.315 1.00 91.19 329 ASN A C 1
ATOM 2617 O O . ASN A 1 329 ? -12.722 -11.706 8.105 1.00 91.19 329 ASN A O 1
ATOM 2621 N N . LYS A 1 330 ? -11.692 -13.663 7.718 1.00 93.44 330 LYS A N 1
ATOM 2622 C CA . LYS A 1 330 ? -11.650 -14.076 9.132 1.00 93.44 330 LYS A CA 1
ATOM 2623 C C . LYS A 1 330 ? -10.774 -13.149 9.968 1.00 93.44 330 LYS A C 1
ATOM 2625 O O . LYS A 1 330 ? -11.208 -12.718 11.033 1.00 93.44 330 LYS A O 1
ATOM 2630 N N . PHE A 1 331 ? -9.597 -12.778 9.468 1.00 94.06 331 PHE A N 1
ATOM 2631 C CA . PHE A 1 331 ? -8.724 -11.807 10.125 1.00 94.06 331 PHE A CA 1
ATOM 2632 C C . PHE A 1 331 ? -9.424 -10.451 10.318 1.00 94.06 331 PHE A C 1
ATOM 2634 O O . PHE A 1 331 ? -9.504 -9.953 11.442 1.00 94.06 331 PHE A O 1
ATOM 2641 N N . ILE A 1 332 ? -10.015 -9.889 9.258 1.00 93.62 332 ILE A N 1
ATOM 2642 C CA . ILE A 1 332 ? -10.771 -8.628 9.336 1.00 93.62 332 ILE A CA 1
ATOM 2643 C C . ILE A 1 332 ? -11.980 -8.746 10.275 1.00 93.62 332 ILE A C 1
ATOM 2645 O O . ILE A 1 332 ? -12.298 -7.795 10.990 1.00 93.62 332 ILE A O 1
ATOM 2649 N N . ASN A 1 333 ? -12.639 -9.904 10.331 1.00 94.19 333 ASN A N 1
ATOM 2650 C CA . ASN A 1 333 ? -13.741 -10.143 11.261 1.00 94.19 333 ASN A CA 1
ATOM 2651 C C . ASN A 1 333 ? -13.276 -10.158 12.720 1.00 94.19 333 ASN A C 1
ATOM 2653 O O . ASN A 1 333 ? -13.933 -9.531 13.547 1.00 94.19 333 ASN A O 1
ATOM 2657 N N . LEU A 1 334 ? -12.139 -10.784 13.041 1.00 95.44 334 LEU A N 1
ATOM 2658 C CA . LEU A 1 334 ? -11.566 -10.754 14.394 1.00 95.44 334 LEU A CA 1
ATOM 2659 C C . LEU A 1 334 ? -11.255 -9.324 14.845 1.00 95.44 334 LEU A C 1
ATOM 2661 O O . LEU A 1 334 ? -11.616 -8.929 15.956 1.00 95.44 334 LEU A O 1
ATOM 2665 N N . VAL A 1 335 ? -10.646 -8.525 13.965 1.00 95.38 335 VAL A N 1
ATOM 2666 C CA . VAL A 1 335 ? -10.426 -7.091 14.212 1.00 95.38 335 VAL A CA 1
ATOM 2667 C C . VAL A 1 335 ? -11.772 -6.372 14.390 1.00 95.38 335 VAL A C 1
ATOM 2669 O O . VAL A 1 335 ? -11.952 -5.601 15.329 1.00 95.38 335 VAL A O 1
ATOM 2672 N N . GLY A 1 336 ? -12.761 -6.687 13.552 1.00 94.94 336 GLY A N 1
ATOM 2673 C CA . GLY A 1 336 ? -14.129 -6.171 13.622 1.00 94.94 336 GLY A CA 1
ATOM 2674 C C . GLY A 1 336 ? -14.867 -6.446 14.932 1.00 94.94 336 GLY A C 1
ATOM 2675 O O . GLY A 1 336 ? -15.573 -5.578 15.447 1.00 94.94 336 GLY A O 1
ATOM 2676 N N . MET A 1 337 ? -14.691 -7.635 15.509 1.00 95.81 337 MET A N 1
ATOM 2677 C CA . MET A 1 337 ? -15.252 -7.975 16.819 1.00 95.81 337 MET A CA 1
ATOM 2678 C C . MET A 1 337 ? -14.700 -7.043 17.903 1.00 95.81 337 MET A C 1
ATOM 2680 O O . MET A 1 337 ? -15.465 -6.503 18.701 1.00 95.81 337 MET A O 1
ATOM 2684 N N . LYS A 1 338 ? -13.389 -6.765 17.877 1.00 95.88 338 LYS A N 1
ATOM 2685 C CA . LYS A 1 338 ? -12.755 -5.801 18.789 1.00 95.88 338 LYS A CA 1
ATOM 2686 C C . LYS A 1 338 ? -13.219 -4.363 18.535 1.00 95.88 338 LYS A C 1
ATOM 2688 O O . LYS A 1 338 ? -13.498 -3.659 19.503 1.00 95.88 338 LYS A O 1
ATOM 2693 N N . ILE A 1 339 ? -13.359 -3.950 17.271 1.00 95.94 339 ILE A N 1
ATOM 2694 C CA . ILE A 1 339 ? -13.891 -2.632 16.869 1.00 95.94 339 ILE A CA 1
ATOM 2695 C C . ILE A 1 339 ? -15.315 -2.420 17.404 1.00 95.94 339 ILE A C 1
ATOM 2697 O O . ILE A 1 339 ? -15.605 -1.389 17.999 1.00 95.94 339 ILE A O 1
ATOM 2701 N N . SER A 1 340 ? -16.198 -3.402 17.242 1.00 93.19 340 SER A N 1
ATOM 2702 C CA . SER A 1 340 ? -17.608 -3.300 17.652 1.00 93.19 340 SER A CA 1
ATOM 2703 C C . SER A 1 340 ? -17.848 -3.551 19.148 1.00 93.19 340 SER A C 1
ATOM 2705 O O . SER A 1 340 ? -18.983 -3.456 19.611 1.00 93.19 340 SER A O 1
ATOM 2707 N N . GLY A 1 341 ? -16.810 -3.911 19.911 1.00 91.06 341 GLY A N 1
ATOM 2708 C CA . GLY A 1 341 ? -16.933 -4.284 21.323 1.00 91.06 341 GLY A CA 1
ATOM 2709 C C . GLY A 1 341 ? -17.603 -5.646 21.558 1.00 91.06 341 GLY A C 1
ATOM 2710 O O . GLY A 1 341 ? -17.966 -5.967 22.690 1.00 91.06 341 GLY A O 1
ATOM 2711 N N . ARG A 1 342 ? -17.768 -6.470 20.514 1.00 87.94 342 ARG A N 1
ATOM 2712 C CA . ARG A 1 342 ? -18.330 -7.825 20.617 1.00 87.94 342 ARG A CA 1
ATOM 2713 C C . ARG A 1 342 ? -17.280 -8.777 21.179 1.00 87.94 342 ARG A C 1
ATOM 2715 O O . ARG A 1 342 ? -16.354 -9.184 20.482 1.00 87.94 342 ARG A O 1
ATOM 2722 N N . VAL A 1 343 ? -17.434 -9.135 22.451 1.00 85.56 343 VAL A N 1
ATOM 2723 C CA . VAL A 1 343 ? -16.503 -10.033 23.156 1.00 85.56 343 VAL A CA 1
ATOM 2724 C C . VAL A 1 343 ? -16.932 -11.502 23.131 1.00 85.56 343 VAL A C 1
ATOM 2726 O O . VAL A 1 343 ? -16.091 -12.387 23.282 1.00 85.56 343 VAL A O 1
ATOM 2729 N N . GLU A 1 344 ? -18.221 -11.778 22.927 1.00 92.00 344 GLU A N 1
ATOM 2730 C CA . GLU A 1 344 ? -18.751 -13.142 22.912 1.00 92.00 344 GLU A CA 1
ATOM 2731 C C . GLU A 1 344 ? -18.198 -13.932 21.717 1.00 92.00 344 GLU A C 1
ATOM 2733 O O . GLU A 1 344 ? -18.193 -13.451 20.585 1.00 92.00 344 GLU A O 1
ATOM 2738 N N . GLY A 1 345 ? -17.680 -15.136 21.976 1.00 90.69 345 GLY A N 1
ATOM 2739 C CA . GLY A 1 345 ? -17.117 -16.017 20.947 1.00 90.69 345 GLY A CA 1
ATOM 2740 C C . GLY A 1 345 ? -15.750 -15.602 20.384 1.00 90.69 345 GLY A C 1
ATOM 2741 O O . GLY A 1 345 ? -15.150 -16.396 19.664 1.00 90.69 345 GLY A O 1
ATOM 2742 N N . PHE A 1 346 ? -15.208 -14.428 20.738 1.00 94.81 346 PHE A N 1
ATOM 2743 C CA . PHE A 1 346 ? -13.957 -13.908 20.160 1.00 94.81 346 PHE A CA 1
ATOM 2744 C C . PHE A 1 346 ? -12.780 -14.884 20.299 1.00 94.81 346 PHE A C 1
ATOM 2746 O O . PHE A 1 346 ? -12.084 -15.169 19.329 1.00 94.81 346 PHE A O 1
ATOM 2753 N N . GLU A 1 347 ? -12.565 -15.426 21.498 1.00 94.50 347 GLU A N 1
ATOM 2754 C CA . GLU A 1 347 ? -11.448 -16.341 21.767 1.00 94.50 347 GLU A CA 1
ATOM 2755 C C . GLU A 1 347 ? -11.587 -17.662 20.987 1.00 94.50 347 GLU A C 1
ATOM 2757 O O . GLU A 1 347 ? -10.592 -18.226 20.524 1.00 94.50 347 GLU A O 1
ATOM 2762 N N . GLN A 1 348 ? -12.822 -18.129 20.777 1.00 94.19 348 GLN A N 1
ATOM 2763 C CA . GLN A 1 348 ? -13.103 -19.333 19.997 1.00 94.19 348 GLN A CA 1
ATOM 2764 C C . GLN A 1 348 ? -12.850 -19.105 18.501 1.00 94.19 348 GLN A C 1
ATOM 2766 O O . GLN A 1 348 ? -12.200 -19.933 17.859 1.00 94.19 348 GLN A O 1
ATOM 2771 N N . GLU A 1 349 ? -13.317 -17.978 17.961 1.00 95.19 349 GLU A N 1
ATOM 2772 C CA . GLU A 1 349 ? -13.062 -17.569 16.575 1.00 95.19 349 GLU A CA 1
ATOM 2773 C C . GLU A 1 349 ? -11.566 -17.373 16.323 1.00 95.19 349 GLU A C 1
ATOM 2775 O O . GLU A 1 349 ? -11.032 -17.878 15.334 1.00 95.19 349 GLU A O 1
ATOM 2780 N N . ARG A 1 350 ? -10.854 -16.727 17.258 1.00 95.12 350 ARG A N 1
ATOM 2781 C CA . ARG A 1 350 ? -9.399 -16.565 17.182 1.00 95.12 350 ARG A CA 1
ATOM 2782 C C . ARG A 1 350 ? -8.705 -17.920 17.118 1.00 95.12 350 ARG A C 1
ATOM 2784 O O . ARG A 1 350 ? -7.903 -18.153 16.221 1.00 95.12 350 ARG A O 1
ATOM 2791 N N . THR A 1 351 ? -9.035 -18.824 18.037 1.00 93.19 351 THR A N 1
ATOM 2792 C CA . THR A 1 351 ? -8.430 -20.163 18.098 1.00 93.19 351 THR A CA 1
ATOM 2793 C C . THR A 1 351 ? -8.670 -20.949 16.805 1.00 93.19 351 THR A C 1
ATOM 2795 O O . THR A 1 351 ? -7.767 -21.615 16.297 1.00 93.19 351 THR A O 1
ATOM 2798 N N . ASN A 1 352 ? -9.877 -20.860 16.238 1.00 92.94 352 ASN A N 1
ATOM 2799 C CA . ASN A 1 352 ? -10.202 -21.504 14.966 1.00 92.94 352 ASN A CA 1
ATOM 2800 C C . ASN A 1 352 ? -9.403 -20.901 13.806 1.00 92.94 352 ASN A C 1
ATOM 2802 O O . ASN A 1 352 ? -8.823 -21.643 13.015 1.00 92.94 352 ASN A O 1
ATOM 2806 N N . PHE A 1 353 ? -9.310 -19.573 13.750 1.00 93.56 353 PHE A N 1
ATOM 2807 C CA . PHE A 1 353 ? -8.514 -18.870 12.753 1.00 93.56 353 PHE A CA 1
ATOM 2808 C C . PHE A 1 353 ? -7.029 -19.260 12.810 1.00 93.56 353 PHE A C 1
ATOM 2810 O O . PHE A 1 353 ? -6.452 -19.565 11.770 1.00 93.56 353 PHE A O 1
ATOM 2817 N N . LEU A 1 354 ? -6.417 -19.332 13.999 1.00 91.56 354 LEU A N 1
ATOM 2818 C CA . LEU A 1 354 ? -5.011 -19.740 14.139 1.00 91.56 354 LEU A CA 1
ATOM 2819 C C . LEU A 1 354 ? -4.775 -21.185 13.691 1.00 91.56 354 LEU A C 1
ATOM 2821 O O . LEU A 1 354 ? -3.773 -21.471 13.032 1.00 91.56 354 LEU A O 1
ATOM 2825 N N . ARG A 1 355 ? -5.716 -22.091 13.990 1.00 89.38 355 ARG A N 1
ATOM 2826 C CA . ARG A 1 355 ? -5.661 -23.481 13.516 1.00 89.38 355 ARG A CA 1
ATOM 2827 C C . ARG A 1 355 ? -5.685 -23.551 11.990 1.00 89.38 355 ARG A C 1
ATOM 2829 O O . ARG A 1 355 ? -4.908 -24.300 11.403 1.00 89.38 355 ARG A O 1
ATOM 2836 N N . GLU A 1 356 ? -6.555 -22.771 11.357 1.00 91.06 356 GLU A N 1
ATOM 2837 C CA . GLU A 1 356 ? -6.649 -22.719 9.899 1.00 91.06 356 GLU A CA 1
ATOM 2838 C C . GLU A 1 356 ? -5.402 -22.110 9.266 1.00 91.06 356 GLU A C 1
ATOM 2840 O O . GLU A 1 356 ? -4.831 -22.709 8.356 1.00 91.06 356 GLU A O 1
ATOM 2845 N N . LEU A 1 357 ? -4.935 -20.972 9.784 1.00 88.31 357 LEU A N 1
ATOM 2846 C CA . LEU A 1 357 ? -3.736 -20.296 9.297 1.00 88.31 357 LEU A CA 1
ATOM 2847 C C . LEU A 1 357 ? -2.523 -21.235 9.302 1.00 88.31 357 LEU A C 1
ATOM 2849 O O . LEU A 1 357 ? -1.767 -21.267 8.334 1.00 88.31 357 LEU A O 1
ATOM 2853 N N . LYS A 1 358 ? -2.389 -22.052 10.354 1.00 84.88 358 LYS A N 1
ATOM 2854 C CA . LYS A 1 358 ? -1.358 -23.090 10.445 1.00 84.88 358 LYS A CA 1
ATOM 2855 C C . LYS A 1 358 ? -1.555 -24.212 9.420 1.00 84.88 358 LYS A C 1
ATOM 2857 O O . LYS A 1 358 ? -0.585 -24.692 8.850 1.00 84.88 358 LYS A O 1
ATOM 2862 N N . SER A 1 359 ? -2.794 -24.642 9.184 1.00 86.50 359 SER A N 1
ATOM 2863 C CA . SER A 1 359 ? -3.087 -25.782 8.303 1.00 86.50 359 SER A CA 1
ATOM 2864 C C . SER A 1 359 ? -2.845 -25.524 6.813 1.00 86.50 359 SER A C 1
ATOM 2866 O O . SER A 1 359 ? -2.610 -26.475 6.075 1.00 86.50 359 SER A O 1
ATOM 2868 N N . TYR A 1 360 ? -2.908 -24.264 6.372 1.00 84.56 360 TYR A N 1
ATOM 2869 C CA . TYR A 1 360 ? -2.818 -23.911 4.952 1.00 84.56 360 TYR A CA 1
ATOM 2870 C C . TYR A 1 360 ? -1.408 -23.519 4.477 1.00 84.56 360 TYR A C 1
ATOM 2872 O O . TYR A 1 360 ? -1.248 -23.235 3.298 1.00 84.56 360 TYR A O 1
ATOM 2880 N N . ASP A 1 361 ? -0.409 -23.467 5.367 1.00 81.31 361 ASP A N 1
ATOM 2881 C CA . ASP A 1 361 ? 0.988 -23.089 5.062 1.00 81.31 361 ASP A CA 1
ATOM 2882 C C . ASP A 1 361 ? 1.162 -21.751 4.295 1.00 81.31 361 ASP A C 1
ATOM 2884 O O . ASP A 1 361 ? 2.172 -21.488 3.652 1.00 81.31 361 ASP A O 1
ATOM 2888 N N . VAL A 1 362 ? 0.190 -20.838 4.405 1.00 82.12 362 VAL A N 1
ATOM 2889 C CA . VAL A 1 362 ? 0.149 -19.559 3.653 1.00 82.12 362 VAL A CA 1
ATOM 2890 C C . VAL A 1 362 ? 1.155 -18.505 4.132 1.00 82.12 362 VAL A C 1
ATOM 2892 O O . VAL A 1 362 ? 1.212 -17.392 3.607 1.00 82.12 362 VAL A O 1
ATOM 2895 N N . LEU A 1 363 ? 1.902 -18.816 5.192 1.00 80.50 363 LEU A N 1
ATOM 2896 C CA . LEU A 1 363 ? 2.940 -17.955 5.763 1.00 80.50 363 LEU A CA 1
ATOM 2897 C C . LEU A 1 363 ? 4.335 -18.315 5.246 1.00 80.50 363 LEU A C 1
ATOM 2899 O O . LEU A 1 363 ? 5.289 -17.595 5.544 1.00 80.50 363 LEU A O 1
ATOM 2903 N N . THR A 1 364 ? 4.459 -19.401 4.484 1.00 83.19 364 THR A N 1
ATOM 2904 C CA . THR A 1 364 ? 5.724 -19.842 3.905 1.00 83.19 364 THR A CA 1
ATOM 2905 C C . THR A 1 364 ? 5.827 -19.337 2.462 1.00 83.19 364 THR A C 1
ATOM 2907 O O . THR A 1 364 ? 4.982 -19.685 1.642 1.00 83.19 364 THR A O 1
ATOM 2910 N N . PRO A 1 365 ? 6.838 -18.519 2.109 1.00 84.62 365 PRO A N 1
ATOM 2911 C CA . PRO A 1 365 ? 7.003 -18.044 0.738 1.00 84.62 365 PRO A CA 1
ATOM 2912 C C . PRO A 1 365 ? 7.273 -19.175 -0.261 1.00 84.62 365 PRO A C 1
ATOM 2914 O O . PRO A 1 365 ? 8.153 -20.013 -0.034 1.00 84.62 365 PRO A O 1
ATOM 2917 N N . ASN A 1 366 ? 6.611 -19.148 -1.418 1.00 86.88 366 ASN A N 1
ATOM 2918 C CA . ASN A 1 366 ? 6.881 -20.099 -2.496 1.00 86.88 366 ASN A CA 1
ATOM 2919 C C . ASN A 1 366 ? 8.112 -19.695 -3.334 1.00 86.88 366 ASN A C 1
ATOM 2921 O O . ASN A 1 366 ? 8.045 -18.859 -4.236 1.00 86.88 366 ASN A O 1
ATOM 2925 N N . ALA A 1 367 ? 9.260 -20.329 -3.086 1.00 88.81 367 ALA A N 1
ATOM 2926 C CA . ALA A 1 367 ? 10.505 -20.020 -3.793 1.00 88.81 367 ALA A CA 1
ATOM 2927 C C . ALA A 1 367 ? 10.533 -20.440 -5.281 1.00 88.81 367 ALA A C 1
ATOM 2929 O O . ALA A 1 367 ? 11.407 -19.967 -6.009 1.00 88.81 367 ALA A O 1
ATOM 2930 N N . ASN A 1 368 ? 9.626 -21.316 -5.733 1.00 89.94 368 ASN A N 1
ATOM 2931 C CA . ASN A 1 368 ? 9.637 -21.900 -7.078 1.00 89.94 368 ASN A CA 1
ATOM 2932 C C . ASN A 1 368 ? 8.222 -21.951 -7.670 1.00 89.94 368 ASN A C 1
ATOM 2934 O O . ASN A 1 368 ? 7.643 -23.025 -7.827 1.00 89.94 368 ASN A O 1
ATOM 2938 N N . MET A 1 369 ? 7.687 -20.787 -8.029 1.00 92.12 369 MET A N 1
ATOM 2939 C CA . MET A 1 369 ? 6.361 -20.693 -8.636 1.0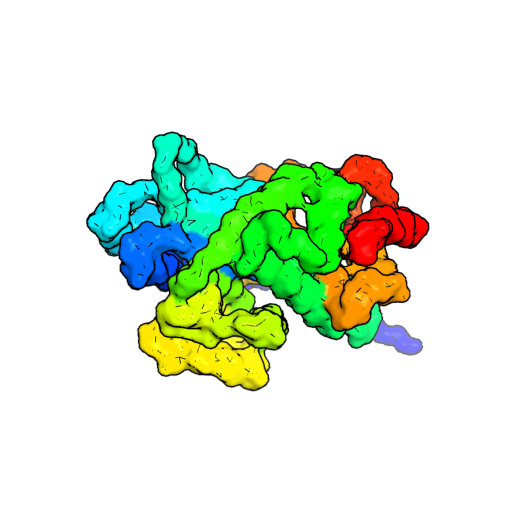0 92.12 369 MET A CA 1
ATOM 2940 C C . MET A 1 369 ? 6.407 -21.099 -10.116 1.00 92.12 369 MET A C 1
ATOM 2942 O O . MET A 1 369 ? 7.270 -20.669 -10.892 1.00 92.12 369 MET A O 1
ATOM 2946 N N . THR A 1 370 ? 5.450 -21.926 -10.511 1.00 92.19 370 THR A N 1
ATOM 2947 C CA . THR A 1 370 ? 5.206 -22.391 -11.876 1.00 92.19 370 THR A CA 1
ATOM 2948 C C . THR A 1 370 ? 4.476 -21.338 -12.707 1.00 92.19 370 THR A C 1
ATOM 2950 O O . THR A 1 370 ? 3.880 -20.405 -12.176 1.00 92.19 370 THR A O 1
ATOM 2953 N N . LEU A 1 371 ? 4.480 -21.502 -14.035 1.00 91.88 371 LEU A N 1
ATOM 2954 C CA . LEU A 1 371 ? 3.736 -20.619 -14.940 1.00 91.88 371 LEU A CA 1
ATOM 2955 C C . LEU A 1 371 ? 2.238 -20.582 -14.601 1.00 91.88 371 LEU A C 1
ATOM 2957 O O . LEU A 1 371 ? 1.673 -19.499 -14.535 1.00 91.88 371 LEU A O 1
ATOM 2961 N N . SER A 1 372 ? 1.612 -21.733 -14.343 1.00 90.06 372 SER A N 1
ATOM 2962 C CA . SER A 1 372 ? 0.178 -21.813 -14.027 1.00 90.06 372 SER A CA 1
ATOM 2963 C C . SER A 1 372 ? -0.216 -21.061 -12.755 1.00 90.06 372 SER A C 1
ATOM 2965 O O . SER A 1 372 ? -1.363 -20.658 -12.622 1.00 90.06 372 SER A O 1
ATOM 2967 N N . GLU A 1 373 ? 0.718 -20.855 -11.823 1.00 89.12 373 GLU A N 1
ATOM 2968 C CA . GLU A 1 373 ? 0.464 -20.101 -10.587 1.00 89.12 373 GLU A CA 1
ATOM 2969 C C . GLU A 1 373 ? 0.545 -18.581 -10.787 1.00 89.12 373 GLU A C 1
ATOM 2971 O O . GLU A 1 373 ? 0.050 -17.831 -9.953 1.00 89.12 373 GLU A O 1
ATOM 2976 N N . VAL A 1 374 ? 1.179 -18.105 -11.867 1.00 91.56 374 VAL A N 1
ATOM 2977 C CA . VAL A 1 374 ? 1.446 -16.667 -12.075 1.00 91.56 374 VAL A CA 1
ATOM 2978 C C . VAL A 1 374 ? 0.959 -16.124 -13.415 1.00 91.56 374 VAL A C 1
ATOM 2980 O O . VAL A 1 374 ? 1.060 -14.921 -13.654 1.00 91.56 374 VAL A O 1
ATOM 2983 N N . GLU A 1 375 ? 0.445 -16.979 -14.302 1.00 91.81 375 GLU A N 1
ATOM 2984 C CA . GLU A 1 375 ? 0.043 -16.598 -15.661 1.00 91.81 375 GLU A CA 1
ATOM 2985 C C . GLU A 1 375 ? -1.074 -15.554 -15.697 1.00 91.81 375 GLU A C 1
ATOM 2987 O O . GLU A 1 375 ? -1.210 -14.846 -16.688 1.00 91.81 375 GLU A O 1
ATOM 2992 N N . GLU A 1 376 ? -1.850 -15.416 -14.622 1.00 90.25 376 GLU A N 1
ATOM 2993 C CA . GLU A 1 376 ? -2.908 -14.411 -14.528 1.00 90.25 376 GLU A CA 1
ATOM 2994 C C . GLU A 1 376 ? -2.405 -12.998 -14.213 1.00 90.25 376 GLU A C 1
ATOM 2996 O O . GLU A 1 376 ? -3.133 -12.028 -14.429 1.00 90.25 376 GLU A O 1
ATOM 3001 N N . PHE A 1 377 ? -1.168 -12.857 -13.726 1.00 93.31 377 PHE A N 1
ATOM 3002 C CA . PHE A 1 377 ? -0.603 -11.546 -13.408 1.00 93.31 377 PHE A CA 1
ATOM 3003 C C . PHE A 1 377 ? -0.172 -10.771 -14.651 1.00 93.31 377 PHE A C 1
ATOM 3005 O O . PHE A 1 377 ? -0.085 -9.541 -14.611 1.00 93.31 377 PHE A O 1
ATOM 3012 N N . PHE A 1 378 ? 0.068 -11.473 -15.760 1.00 94.62 378 PHE A N 1
ATOM 3013 C CA . PHE A 1 378 ? 0.496 -10.888 -17.020 1.00 94.62 378 PHE A CA 1
ATOM 3014 C C . PHE A 1 378 ? -0.352 -11.346 -18.207 1.00 94.62 378 PHE A C 1
ATOM 3016 O O . PHE A 1 378 ? -1.115 -12.303 -18.157 1.00 94.62 378 PHE A O 1
ATOM 3023 N N . LYS A 1 379 ? -0.226 -10.636 -19.327 1.00 93.56 379 LYS A N 1
ATOM 3024 C CA . LYS A 1 379 ? -0.940 -10.950 -20.560 1.00 93.56 379 LYS A CA 1
ATOM 3025 C C . LYS A 1 379 ? -0.540 -12.336 -21.078 1.00 93.56 379 LYS A C 1
ATOM 3027 O O . LYS A 1 379 ? 0.640 -12.674 -21.145 1.00 93.56 379 LYS A O 1
ATOM 3032 N N . VAL A 1 380 ? -1.518 -13.115 -21.535 1.00 89.88 380 VAL A N 1
ATOM 3033 C CA . VAL A 1 380 ? -1.267 -14.428 -22.149 1.00 89.88 380 VAL A CA 1
ATOM 3034 C C . VAL A 1 380 ? -0.243 -14.312 -23.285 1.00 89.88 380 VAL A C 1
ATOM 3036 O O . VAL A 1 380 ? -0.345 -13.432 -24.144 1.00 89.88 380 VAL A O 1
ATOM 3039 N N . GLY A 1 381 ? 0.734 -15.223 -23.291 1.00 88.38 381 GLY A N 1
ATOM 3040 C CA . GLY A 1 381 ? 1.795 -15.286 -24.299 1.00 88.38 381 GLY A CA 1
ATOM 3041 C C . GLY A 1 381 ? 3.051 -14.477 -23.969 1.00 88.38 381 GLY A C 1
ATOM 3042 O O . GLY A 1 381 ? 3.970 -14.445 -24.790 1.00 88.38 381 GLY A O 1
ATOM 3043 N N . MET A 1 382 ? 3.132 -13.842 -22.793 1.00 93.94 382 MET A N 1
ATOM 3044 C CA . MET A 1 382 ? 4.388 -13.237 -22.348 1.00 93.94 382 MET A CA 1
ATOM 3045 C C . MET A 1 382 ? 5.466 -14.314 -22.127 1.00 93.94 382 MET A C 1
ATOM 3047 O O . MET A 1 382 ? 5.165 -15.423 -21.680 1.00 93.94 382 MET A O 1
ATOM 3051 N N . PRO A 1 383 ? 6.735 -14.012 -22.443 1.00 93.75 383 PRO A N 1
ATOM 3052 C CA . PRO A 1 383 ? 7.795 -15.009 -22.501 1.00 93.75 383 PRO A CA 1
ATOM 3053 C C . PRO A 1 383 ? 8.335 -15.319 -21.101 1.00 93.75 383 PRO A C 1
ATOM 3055 O O . PRO A 1 383 ? 9.414 -14.869 -20.730 1.00 93.75 383 PRO A O 1
ATOM 3058 N N . PHE A 1 384 ? 7.572 -16.062 -20.307 1.00 96.12 384 PHE A N 1
ATOM 3059 C CA . PHE A 1 384 ? 7.915 -16.452 -18.941 1.00 96.12 384 PHE A CA 1
ATOM 3060 C C . PHE A 1 384 ? 9.223 -17.259 -18.851 1.00 96.12 384 PHE A C 1
ATOM 3062 O O . PHE A 1 384 ? 9.506 -18.100 -19.703 1.00 96.12 384 PHE A O 1
ATOM 3069 N N . LYS A 1 385 ? 10.018 -17.013 -17.800 1.00 96.31 385 LYS A N 1
ATOM 3070 C CA . LYS A 1 385 ? 11.242 -17.768 -17.471 1.00 96.31 385 LYS A CA 1
ATOM 3071 C C . LYS A 1 385 ? 11.156 -18.403 -16.087 1.00 96.31 385 LYS A C 1
ATOM 3073 O O . LYS A 1 385 ? 11.479 -19.576 -15.941 1.00 96.31 385 LYS A O 1
ATOM 3078 N N . SER A 1 386 ? 10.760 -17.631 -15.078 1.00 95.62 386 SER A N 1
ATOM 3079 C CA . SER A 1 386 ? 10.667 -18.099 -13.691 1.00 95.62 386 SER A CA 1
ATOM 3080 C C . SER A 1 386 ? 9.848 -17.134 -12.840 1.00 95.62 386 SER A C 1
ATOM 3082 O O . SER A 1 386 ? 9.839 -15.933 -13.123 1.00 95.62 386 SER A O 1
ATOM 3084 N N . ALA A 1 387 ? 9.269 -17.623 -11.748 1.00 95.00 387 ALA A N 1
ATOM 3085 C CA . ALA A 1 387 ? 8.725 -16.787 -10.688 1.00 95.00 387 ALA A CA 1
ATOM 3086 C C . ALA A 1 387 ? 9.102 -17.329 -9.306 1.00 95.00 387 ALA A C 1
ATOM 3088 O O . ALA A 1 387 ? 9.364 -18.520 -9.136 1.00 95.00 387 ALA A O 1
ATOM 3089 N N . ARG A 1 388 ? 9.155 -16.427 -8.329 1.00 92.75 388 ARG A N 1
ATOM 3090 C CA . ARG A 1 388 ? 9.356 -16.755 -6.917 1.00 92.75 388 ARG A CA 1
ATOM 3091 C C . ARG A 1 388 ? 8.643 -15.748 -6.038 1.00 92.75 388 ARG A C 1
ATOM 3093 O O . ARG A 1 388 ? 8.544 -14.579 -6.401 1.00 92.75 388 ARG A O 1
ATOM 3100 N N . GLU A 1 389 ? 8.274 -16.163 -4.848 1.00 90.19 389 GLU A N 1
ATOM 3101 C CA . GLU A 1 389 ? 7.828 -15.294 -3.777 1.00 90.19 389 GLU A CA 1
ATOM 3102 C C . GLU A 1 389 ? 8.994 -15.005 -2.815 1.00 90.19 389 GLU A C 1
ATOM 3104 O O . GLU A 1 389 ? 9.744 -15.899 -2.418 1.00 90.19 389 GLU A O 1
ATOM 3109 N N . THR A 1 390 ? 9.212 -13.733 -2.476 1.00 88.00 390 THR A N 1
ATOM 3110 C CA . THR A 1 390 ? 10.281 -13.334 -1.543 1.00 88.00 390 THR A CA 1
ATOM 3111 C C . THR A 1 390 ? 9.902 -13.590 -0.084 1.00 88.00 390 THR A C 1
ATOM 3113 O O . THR A 1 390 ? 8.743 -13.811 0.239 1.00 88.00 390 THR A O 1
ATOM 3116 N N . GLY A 1 391 ? 10.865 -13.456 0.837 1.00 81.12 391 GLY A N 1
ATOM 3117 C CA . GLY A 1 391 ? 10.591 -13.481 2.284 1.00 81.12 391 GLY A CA 1
ATOM 3118 C C . GLY A 1 391 ? 9.615 -12.402 2.769 1.00 81.12 391 GLY A C 1
ATOM 3119 O O . GLY A 1 391 ? 8.987 -12.570 3.805 1.00 81.12 391 GLY A O 1
ATOM 3120 N N . SER A 1 392 ? 9.450 -11.323 2.002 1.00 80.81 392 SER A N 1
ATOM 3121 C CA . SER A 1 392 ? 8.400 -10.326 2.213 1.00 80.81 392 SER A CA 1
ATOM 3122 C C . SER A 1 392 ? 7.174 -10.626 1.353 1.00 80.81 392 SER A C 1
ATOM 3124 O O . SER A 1 392 ? 6.438 -9.712 1.038 1.00 80.81 392 SER A O 1
ATOM 3126 N N . HIS A 1 393 ? 6.923 -11.859 0.918 1.00 86.69 393 HIS A N 1
ATOM 3127 C CA . HIS A 1 393 ? 5.726 -12.255 0.166 1.00 86.69 393 HIS A CA 1
ATOM 3128 C C . HIS A 1 393 ? 5.437 -11.427 -1.098 1.00 86.69 393 HIS A C 1
ATOM 3130 O O . HIS A 1 393 ? 4.294 -11.056 -1.375 1.00 86.69 393 HIS A O 1
ATOM 3136 N N . ILE A 1 394 ? 6.488 -11.042 -1.824 1.00 89.50 394 ILE A N 1
ATOM 3137 C CA . ILE A 1 394 ? 6.381 -10.334 -3.106 1.00 89.50 394 ILE A CA 1
ATOM 3138 C C . ILE A 1 394 ? 6.666 -11.336 -4.213 1.00 89.50 394 ILE A C 1
ATOM 3140 O O . ILE A 1 394 ? 7.738 -11.940 -4.228 1.00 89.50 394 ILE A O 1
ATOM 3144 N N . VAL A 1 395 ? 5.736 -11.483 -5.152 1.00 92.62 395 VAL A N 1
ATOM 3145 C CA . VAL A 1 395 ? 5.895 -12.336 -6.328 1.00 92.62 395 VAL A CA 1
ATOM 3146 C C . VAL A 1 395 ? 6.792 -11.619 -7.331 1.00 92.62 395 VAL A C 1
ATOM 3148 O O . VAL A 1 395 ? 6.414 -10.624 -7.947 1.00 92.62 395 VAL A O 1
ATOM 3151 N N . GLN A 1 396 ? 8.014 -12.113 -7.491 1.00 93.94 396 GLN A N 1
ATOM 3152 C CA . GLN A 1 396 ? 8.952 -11.653 -8.505 1.00 93.94 396 GLN A CA 1
ATOM 3153 C C . GLN A 1 396 ? 8.846 -12.536 -9.740 1.00 93.94 396 GLN A C 1
ATOM 3155 O O . GLN A 1 396 ? 9.167 -13.723 -9.696 1.00 93.94 396 GLN A O 1
ATOM 3160 N N . ILE A 1 397 ? 8.450 -11.935 -10.855 1.00 95.31 397 ILE A N 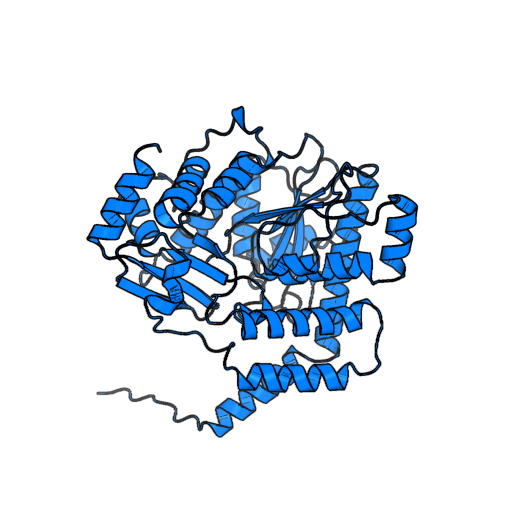1
ATOM 3161 C CA . ILE A 1 397 ? 8.346 -12.586 -12.156 1.00 95.31 397 ILE A CA 1
ATOM 3162 C C . ILE A 1 397 ? 9.551 -12.191 -13.003 1.00 95.31 397 ILE A C 1
ATOM 3164 O O . ILE A 1 397 ? 9.955 -11.026 -13.056 1.00 95.31 397 ILE A O 1
ATOM 3168 N N . ARG A 1 398 ? 10.118 -13.176 -13.699 1.00 95.44 398 ARG A N 1
ATOM 3169 C CA . ARG A 1 398 ? 11.140 -12.968 -14.720 1.00 95.44 398 ARG A CA 1
ATOM 3170 C C . ARG A 1 398 ? 10.655 -13.512 -16.048 1.00 95.44 398 ARG A C 1
ATOM 3172 O O . ARG A 1 398 ? 10.234 -14.666 -16.153 1.00 95.44 398 ARG A O 1
ATOM 3179 N N . PHE A 1 399 ? 10.792 -12.691 -17.076 1.00 96.62 399 PHE A N 1
ATOM 3180 C CA . PHE A 1 399 ? 10.665 -13.132 -18.459 1.00 96.62 399 PHE A CA 1
ATOM 3181 C C . PHE A 1 399 ? 12.000 -13.673 -18.990 1.00 96.62 399 PHE A C 1
ATOM 3183 O O . PHE A 1 399 ? 13.031 -13.573 -18.323 1.00 96.62 399 PHE A O 1
ATOM 3190 N N . THR A 1 400 ? 12.011 -14.268 -20.179 1.00 96.62 400 THR A N 1
ATOM 3191 C CA . THR A 1 400 ? 13.253 -14.557 -20.904 1.00 96.62 400 THR A CA 1
ATOM 3192 C C . THR A 1 400 ? 13.984 -13.251 -21.192 1.00 96.62 400 THR A C 1
ATOM 3194 O O . THR A 1 400 ? 13.356 -12.198 -21.287 1.00 96.62 400 THR A O 1
ATOM 3197 N N . ASP A 1 401 ? 15.308 -13.291 -21.314 1.00 95.06 401 ASP A N 1
ATOM 3198 C CA . ASP A 1 401 ? 16.094 -12.059 -21.441 1.00 95.06 401 ASP A CA 1
ATOM 3199 C C . ASP A 1 401 ? 15.779 -11.334 -22.768 1.00 95.06 401 ASP A C 1
ATOM 3201 O O . ASP A 1 401 ? 15.522 -10.131 -22.771 1.00 95.06 401 ASP A O 1
ATOM 3205 N N . GLU A 1 402 ? 15.640 -12.082 -23.872 1.00 95.94 402 GLU A N 1
ATOM 3206 C CA . GLU A 1 402 ? 15.143 -11.561 -25.158 1.00 95.94 402 GLU A CA 1
ATOM 3207 C C . GLU A 1 402 ? 13.717 -10.998 -25.037 1.00 95.94 402 GLU A C 1
ATOM 3209 O O . GLU A 1 402 ? 13.395 -9.940 -25.581 1.00 95.94 402 GLU A O 1
ATOM 3214 N N . GLY A 1 403 ? 12.856 -11.700 -24.301 1.00 95.38 403 GLY A N 1
ATOM 3215 C CA . GLY A 1 403 ? 11.482 -11.297 -24.063 1.00 95.38 403 GLY A CA 1
ATOM 3216 C C . GLY A 1 403 ? 11.359 -9.998 -23.274 1.00 95.38 403 GLY A C 1
ATOM 3217 O O . GLY A 1 403 ? 10.590 -9.114 -23.653 1.00 95.38 403 GLY A O 1
ATOM 3218 N N . ALA A 1 404 ? 12.137 -9.862 -22.202 1.00 95.31 404 ALA A N 1
ATOM 3219 C CA . ALA A 1 404 ? 12.205 -8.660 -21.384 1.00 95.31 404 ALA A CA 1
ATOM 3220 C C . ALA A 1 404 ? 12.713 -7.467 -22.198 1.00 95.31 404 ALA A C 1
ATOM 3222 O O . ALA A 1 404 ? 12.083 -6.412 -22.172 1.00 95.31 404 ALA A O 1
ATOM 3223 N N . HIS A 1 405 ? 13.779 -7.657 -22.982 1.00 94.69 405 HIS A N 1
ATOM 3224 C CA . HIS A 1 405 ? 14.332 -6.620 -23.848 1.00 94.69 405 HIS A CA 1
ATOM 3225 C C . HIS A 1 405 ? 13.294 -6.097 -24.852 1.00 94.69 405 HIS A C 1
ATOM 3227 O O . HIS A 1 405 ? 12.962 -4.912 -24.836 1.00 94.69 405 HIS A O 1
ATOM 3233 N N . LYS A 1 406 ? 12.678 -6.993 -25.640 1.00 94.62 406 LYS A N 1
ATOM 3234 C CA . LYS A 1 406 ? 11.616 -6.629 -26.600 1.00 94.62 406 LYS A CA 1
ATOM 3235 C C . LYS A 1 406 ? 10.418 -5.962 -25.927 1.00 94.62 406 LYS A C 1
ATOM 3237 O O . LYS A 1 406 ? 9.784 -5.084 -26.511 1.00 94.62 406 LYS A O 1
ATOM 3242 N N . THR A 1 407 ? 10.080 -6.392 -24.711 1.00 94.69 407 THR A N 1
ATOM 3243 C CA . THR A 1 407 ? 8.973 -5.817 -23.939 1.00 94.69 407 THR A CA 1
ATOM 3244 C C . THR A 1 407 ? 9.283 -4.384 -23.528 1.00 94.69 407 THR A C 1
ATOM 3246 O O . THR A 1 407 ? 8.456 -3.509 -23.775 1.00 94.69 407 THR A O 1
ATOM 3249 N N . VAL A 1 408 ? 10.470 -4.131 -22.965 1.00 94.38 408 VAL A N 1
ATOM 3250 C CA . VAL A 1 408 ? 10.922 -2.780 -22.602 1.00 94.38 408 VAL A CA 1
ATOM 3251 C C . VAL A 1 408 ? 10.971 -1.890 -23.841 1.00 94.38 408 VAL A C 1
ATOM 3253 O O . VAL A 1 408 ? 10.350 -0.834 -23.841 1.00 94.38 408 VAL A O 1
ATOM 3256 N N . GLU A 1 409 ? 11.591 -2.335 -24.936 1.00 92.00 409 GLU A N 1
ATOM 3257 C CA . GLU A 1 409 ? 11.597 -1.576 -26.193 1.00 92.00 409 GLU A CA 1
ATOM 3258 C C . GLU A 1 409 ? 10.182 -1.215 -26.652 1.00 92.00 409 GLU A C 1
ATOM 3260 O O . GLU A 1 409 ? 9.935 -0.092 -27.083 1.00 92.00 409 GLU A O 1
ATOM 3265 N N . LYS A 1 410 ? 9.232 -2.150 -26.554 1.00 91.50 410 LYS A N 1
ATOM 3266 C CA . LYS A 1 410 ? 7.846 -1.927 -26.967 1.00 91.50 410 LYS A CA 1
ATOM 3267 C C . LYS A 1 410 ? 7.145 -0.870 -26.111 1.00 91.50 410 LYS A C 1
ATOM 3269 O O . LYS A 1 410 ? 6.536 0.028 -26.686 1.00 91.50 410 LYS A O 1
ATOM 3274 N N . ILE A 1 411 ? 7.204 -0.976 -24.781 1.00 91.88 411 ILE A N 1
ATOM 3275 C CA . ILE A 1 411 ? 6.500 -0.047 -23.874 1.00 91.88 411 ILE A CA 1
ATOM 3276 C C . ILE A 1 411 ? 7.194 1.316 -23.778 1.00 91.88 411 ILE A C 1
ATOM 3278 O O . ILE A 1 411 ? 6.556 2.310 -23.455 1.00 91.88 411 ILE A O 1
ATOM 3282 N N . CYS A 1 412 ? 8.486 1.390 -24.103 1.00 85.12 412 CYS A N 1
ATOM 3283 C CA . CYS A 1 412 ? 9.255 2.630 -24.055 1.00 85.12 412 CYS A CA 1
ATOM 3284 C C . CYS A 1 412 ? 9.251 3.419 -25.372 1.00 85.12 412 CYS A C 1
ATOM 3286 O O . CYS A 1 412 ? 9.746 4.540 -25.389 1.00 85.12 412 CYS A O 1
ATOM 3288 N N . ARG A 1 413 ? 8.664 2.898 -26.464 1.00 76.25 413 ARG A N 1
ATOM 3289 C CA . ARG A 1 413 ? 8.574 3.600 -27.768 1.00 76.25 413 ARG A CA 1
ATOM 3290 C C . ARG A 1 413 ? 7.928 4.988 -27.697 1.00 76.25 413 ARG A C 1
ATOM 3292 O O . ARG A 1 413 ? 8.160 5.795 -28.591 1.00 76.25 413 ARG A O 1
ATOM 3299 N N . ASN A 1 414 ? 7.118 5.244 -26.670 1.00 62.50 414 ASN A N 1
ATOM 3300 C CA . ASN A 1 414 ? 6.328 6.468 -26.511 1.00 62.50 414 ASN A CA 1
ATOM 3301 C C . ASN A 1 414 ? 6.816 7.387 -25.370 1.00 62.50 414 ASN A C 1
ATOM 3303 O O . ASN A 1 414 ? 6.130 8.369 -25.058 1.00 62.50 414 ASN A O 1
ATOM 3307 N N . VAL A 1 415 ? 7.930 7.038 -24.711 1.00 60.75 415 VAL A N 1
ATOM 3308 C CA . VAL A 1 415 ? 8.434 7.685 -23.481 1.00 60.75 415 VAL A CA 1
ATOM 3309 C C . VAL A 1 415 ? 9.477 8.748 -23.780 1.00 60.75 415 VAL A C 1
ATOM 3311 O O . VAL A 1 415 ? 10.359 8.491 -24.628 1.00 60.75 415 VAL A O 1
#